Protein 3IUU (pdb70)

Radius of gyration: 22.93 Å; Cα contacts (8 Å, |Δi|>4): 1215; chains: 1; bounding box: 56×63×56 Å

B-factor: mean 22.6, std 8.66, range [9.54, 99.05]

Foldseek 3Di:
DDAAEEEEEEEAEAAFAQFPDADEPVQKDKDAWCVRLVVLCVDQALSVLQSVLCVVVRHHYTYQMYIHGQYAHAHEVVSLVVSLVSNQVSLLPDHQAYEYEYAQRHHHPPDRRSVLVSLVSSCVNVPQPGYQYEYALQHPDDPNCFRHLYYEYALFVVGPCRSVSSNVSCLNVVCVPPPFRWKKKKWFQFAAFQAVPGCVDFPNVVLSVLQVVLCVDPFWSHKGKHRHLQRGLDASDHIMIMTTGRQPGCRQVSRQVSSVVNVCRVRRHDDAALVVQLVCLVVDLFAEEEAAQAAASSRHQQQACPSVVCCVPPPFPAAEEGEHEDLVVLVVLVVQDAQAWDWFGGDPGWVPHGTDTDRKHFHDKDWQWWFAVFVCHRDIDTQGIWTWIDDRNYTYIYGPRPQFLAQRSCVVRPNHSSSHSYYYHRDQGRSCVRCVVRHDYGYHQHHTSRRSDSVVDPRDNHDDGPPVDDDDDHTDIDMHRND

Solvent-accessible surface area: 19355 Å² total

Secondary structure (DSSP, 8-state):
----EEEEEEEE--EETT--S-B-GGGEEEEETHHHHHHHHTS-SHHHHHHHHHHHTTPEEEEEEEEEE-SEEPB-HHHHHHHHHHHHHHH----SEEEEEE-S---BSS-SSHHHHHHHHHHHHHTTT--EEEE-TT--------S-SEEEE---SS---HHHHHHH--HHHHTTT-SSPPEEEEEEE-B--BS---SSSSHHHHHHHHHHHHHTSTT--EEEEE---TT---SS-SEEEEEEESSSSSHHHHHHHHH---TTGGGSB----HHHHHHHHHT-SSEEEEEEGGG----------HHHHHHHHH-TT--EEEEEE-HHHHHHHHHH-TT-EE--BS-SS-TTS--B---EEEEEEEEEEEE--S-----EEEEEEEEEEEETTEEEEEE------STHHHHHTT--GGG-SEEEES-SSTTHHHHTTTEEEEEE---STTSS-GGGS--STT-S-BTTS--------EEES--

Sequence (483 aa):
GAQRRSILVGQIWHEGHSFNPILTREKDFLFLRGEAVLEEARASSTALSGIVKTAEALGYRCVPSISARARPGGAIEQKVFDNIVDEFVQAARQDFDAICLDLHGATLAEHHTLDTEGYLLSRLREVVGNDIISLALDLHAYLTPQVEQATIITSFRTTPHADIEETGVRATLLDSLSNETRPPRAIYSLIPFLTRGNDETWSGPLAEIGAAADRWRARSDVVDLSIFNVHPFLDVPGYGQVVLAYDNGSGAAIDACCRRDLSDLWKARDEFQEQLSVDKALEIARTSRQLLALGDQGDRVGAGPGDSPEIARVALEHFPGLKVAVPVYDPQAVRTAREAGENATVRAVVGGAFTHSVAPLERDWTVRKLCRARFTNIGPYAGTTEADFGDAAVLTCDAVTVIVTTAPNVHDPAFYEAVGVPLASQQAVVARAANHYKLSFADIARTITVDTPGLTAFKPHQQFPFTQARPFYPLDIVQWSFAPLECNKV

Structure (mmCIF, N/CA/C/O backbone):
data_3IUU
#
_entry.id   3IUU
#
_cell.length_a   82.220
_cell.length_b   82.220
_cell.length_c   310.730
_cell.angle_alpha   90.000
_cell.angle_beta   90.000
_cell.angle_gamma   120.000
#
_symmetry.space_group_name_H-M   'P 62 2 2'
#
loop_
_entity.id
_entity.type
_entity.pdbx_description
1 polymer 'Putative metallopeptidase'
2 non-polymer 'ZINC ION'
3 non-polymer IMIDAZOLE
4 non-polymer 'SULFATE ION'
5 non-polymer 'TRIETHYLENE GLYCOL'
6 non-polymer DI(HYDROXYETHYL)ETHER
7 water water
#
loop_
_atom_site.group_PDB
_atom_site.id
_atom_site.type_symbol
_atom_site.label_atom_id
_atom_site.label_alt_id
_atom_site.label_comp_id
_atom_site.label_asym_id
_atom_site.label_entity_id
_atom_site.label_seq_id
_atom_site.pdbx_PDB_ins_code
_atom_site.Cartn_x
_atom_site.Cartn_y
_atom_site.Cartn_z
_atom_site.occupancy
_atom_site.B_iso_or_equiv
_atom_site.auth_seq_id
_atom_site.auth_comp_id
_atom_site.auth_asym_id
_atom_site.auth_atom_id
_atom_site.pdbx_PDB_model_num
ATOM 1 N N . GLY A 1 1 ? -13.608 41.178 209.290 1.00 24.95 0 GLY A N 1
ATOM 2 C CA . GLY A 1 1 ? -13.025 40.834 210.628 1.00 24.27 0 GLY A CA 1
ATOM 3 C C . GLY A 1 1 ? -11.700 41.537 210.832 1.00 23.28 0 GLY A C 1
ATOM 4 O O . GLY A 1 1 ? -11.243 42.275 209.982 1.00 23.96 0 GLY A O 1
ATOM 13 N N . ALA A 1 3 ? -8.665 40.040 211.836 1.00 18.95 2 ALA A N 1
ATOM 14 C CA . ALA A 1 3 ? -7.496 39.160 211.907 1.00 18.60 2 ALA A CA 1
ATOM 15 C C . ALA A 1 3 ? -6.610 39.326 210.703 1.00 18.43 2 ALA A C 1
ATOM 16 O O . ALA A 1 3 ? -7.046 39.791 209.631 1.00 18.20 2 ALA A O 1
ATOM 18 N N . GLN A 1 4 ? -5.356 38.926 210.858 1.00 18.37 3 GLN A N 1
ATOM 19 C CA . GLN A 1 4 ? -4.448 38.946 209.734 1.00 19.60 3 GLN A CA 1
ATOM 20 C C . GLN A 1 4 ? -5.092 38.210 208.537 1.00 20.41 3 GLN A C 1
ATOM 21 O O . GLN A 1 4 ? -5.676 37.136 208.684 1.00 20.27 3 GLN A O 1
ATOM 27 N N . ARG A 1 5 ? -4.997 38.792 207.356 1.00 21.28 4 ARG A N 1
ATOM 28 C CA A ARG A 1 5 ? -5.577 38.172 206.173 0.50 21.73 4 ARG A CA 1
ATOM 29 C CA B ARG A 1 5 ? -5.582 38.176 206.172 0.50 21.59 4 ARG A CA 1
ATOM 30 C C . ARG A 1 5 ? -4.718 37.003 205.724 1.00 21.69 4 ARG A C 1
ATOM 31 O O . ARG A 1 5 ? -3.488 37.064 205.806 1.00 21.56 4 ARG A O 1
ATOM 46 N N . SER A 1 6 ? -5.358 35.941 205.251 1.00 21.10 5 SER A N 1
ATOM 47 C CA . SER A 1 6 ? -4.614 34.812 204.758 1.00 21.46 5 SER A CA 1
ATOM 48 C C . SER A 1 6 ? -5.042 34.409 203.344 1.00 20.41 5 SER A C 1
ATOM 49 O O . SER A 1 6 ? -6.206 34.604 202.931 1.00 19.69 5 SER A O 1
ATOM 52 N N . ILE A 1 7 ? -4.061 33.887 202.600 1.00 19.17 6 ILE A N 1
ATOM 53 C CA . ILE A 1 7 ? -4.236 33.545 201.200 1.00 17.60 6 ILE A CA 1
ATOM 54 C C . ILE A 1 7 ? -4.056 32.037 201.069 1.00 17.40 6 ILE A C 1
ATOM 55 O O . ILE A 1 7 ? -3.081 31.505 201.579 1.00 17.13 6 ILE A O 1
ATOM 60 N N . LEU A 1 8 ? -5.009 31.361 200.422 1.00 17.19 7 LEU A N 1
ATOM 61 C CA . LEU A 1 8 ? -4.870 29.943 200.096 1.00 17.53 7 LEU A CA 1
ATOM 62 C C . LEU A 1 8 ? -4.021 29.867 198.833 1.00 17.26 7 LEU A C 1
ATOM 63 O O . LEU A 1 8 ? -4.290 30.595 197.868 1.00 18.13 7 LEU A O 1
ATOM 68 N N . VAL A 1 9 ? -3.005 29.007 198.853 1.00 16.83 8 VAL A N 1
ATOM 69 C CA . VAL A 1 9 ? -2.077 28.882 197.756 1.00 16.43 8 VAL A CA 1
ATOM 70 C C . VAL A 1 9 ? -1.893 27.429 197.387 1.00 16.54 8 VAL A C 1
ATOM 71 O O . VAL A 1 9 ? -2.114 26.540 198.199 1.00 16.84 8 VAL A O 1
ATOM 75 N N . GLY A 1 10 ? -1.534 27.201 196.132 1.00 16.81 9 GLY A N 1
ATOM 76 C CA . GLY A 1 10 ? -1.229 25.872 195.625 1.00 16.79 9 GLY A CA 1
ATOM 77 C C . GLY A 1 10 ? -0.744 25.952 194.196 1.00 16.49 9 GLY A C 1
ATOM 78 O O . GLY A 1 10 ? -0.647 27.056 193.620 1.00 16.47 9 GLY A O 1
ATOM 79 N N . GLN A 1 11 ? -0.450 24.786 193.635 1.00 15.99 10 GLN A N 1
ATOM 80 C CA . GLN A 1 11 ? 0.214 24.697 192.369 1.00 16.95 10 GLN A CA 1
ATOM 81 C C . GLN A 1 11 ? -0.146 23.398 191.620 1.00 16.87 10 GLN A C 1
ATOM 82 O O . GLN A 1 11 ? -0.187 22.303 192.205 1.00 17.85 10 GLN A O 1
ATOM 88 N N . ILE A 1 12 ? -0.392 23.525 190.319 1.00 16.24 11 ILE A N 1
ATOM 89 C CA . ILE A 1 12 ? -0.443 22.372 189.458 1.00 15.68 11 ILE A CA 1
ATOM 90 C C . ILE A 1 12 ? 0.357 22.731 188.242 1.00 16.30 11 ILE A C 1
ATOM 91 O O . ILE A 1 12 ? 0.144 23.808 187.659 1.00 15.83 11 ILE A O 1
ATOM 96 N N . TRP A 1 13 ? 1.269 21.835 187.861 1.00 16.26 12 TRP A N 1
ATOM 97 C CA . TRP A 1 13 ? 2.090 21.989 186.673 1.00 17.24 12 TRP A CA 1
ATOM 98 C C . TRP A 1 13 ? 2.064 20.677 185.881 1.00 17.78 12 TRP A C 1
ATOM 99 O O . TRP A 1 13 ? 2.524 19.610 186.354 1.00 17.13 12 TRP A O 1
ATOM 110 N N . HIS A 1 14 ? 1.453 20.758 184.704 1.00 17.32 13 HIS A N 1
ATOM 111 C CA . HIS A 1 14 ? 1.359 19.672 183.772 1.00 17.45 13 HIS A CA 1
ATOM 112 C C . HIS A 1 14 ? 0.874 20.313 182.498 1.00 17.60 13 HIS A C 1
ATOM 113 O O . HIS A 1 14 ? -0.022 21.158 182.513 1.00 16.70 13 HIS A O 1
ATOM 120 N N . GLU A 1 15 ? 1.457 19.880 181.394 1.00 18.70 14 GLU A N 1
ATOM 121 C CA . GLU A 1 15 ? 0.968 20.257 180.083 1.00 19.23 14 GLU A CA 1
ATOM 122 C C . GLU A 1 15 ? 0.651 18.997 179.315 1.00 18.41 14 GLU A C 1
ATOM 123 O O . GLU A 1 15 ? 1.465 18.080 179.257 1.00 17.46 14 GLU A O 1
ATOM 129 N N . GLY A 1 16 ? -0.556 18.951 178.755 1.00 18.49 15 GLY A N 1
ATOM 130 C CA . GLY A 1 16 ? -1.050 17.775 178.069 1.00 18.97 15 GLY A CA 1
ATOM 131 C C . GLY A 1 16 ? -0.819 17.749 176.578 1.00 18.71 15 GLY A C 1
ATOM 132 O O . GLY A 1 16 ? -0.409 18.743 175.980 1.00 19.76 15 GLY A O 1
ATOM 133 N N . HIS A 1 17 ? -1.079 16.578 175.999 1.00 18.93 16 HIS A N 1
ATOM 134 C CA . HIS A 1 17 ? -1.045 16.342 174.583 1.00 18.88 16 HIS A CA 1
ATOM 135 C C . HIS A 1 17 ? -2.153 15.336 174.297 1.00 19.29 16 HIS A C 1
ATOM 136 O O . HIS A 1 17 ? -2.096 14.182 174.774 1.00 18.85 16 HIS A O 1
ATOM 143 N N . SER A 1 18 ? -3.128 15.745 173.484 1.00 18.77 17 SER A N 1
ATOM 144 C CA . SER A 1 18 ? -4.240 14.858 173.119 1.00 18.21 17 SER A CA 1
ATOM 145 C C . SER A 1 18 ? -3.820 13.716 172.234 1.00 18.51 17 SER A C 1
ATOM 146 O O . SER A 1 18 ? -4.566 12.811 172.078 1.00 17.40 17 SER A O 1
ATOM 149 N N . PHE A 1 19 ? -2.617 13.740 171.655 1.00 19.10 18 PHE A N 1
ATOM 150 C CA . PHE A 1 19 ? -2.217 12.656 170.727 1.00 19.24 18 PHE A CA 1
ATOM 151 C C . PHE A 1 19 ? -1.069 11.792 171.241 1.00 19.28 18 PHE A C 1
ATOM 152 O O . PHE A 1 19 ? -0.575 10.916 170.547 1.00 20.10 18 PHE A O 1
ATOM 160 N N . ASN A 1 20 ? -0.677 11.998 172.480 1.00 19.84 19 ASN A N 1
ATOM 161 C CA . ASN A 1 20 ? 0.318 11.155 173.103 1.00 20.08 19 ASN A CA 1
ATOM 162 C C . ASN A 1 20 ? -0.431 10.022 173.787 1.00 20.35 19 ASN A C 1
ATOM 163 O O . ASN A 1 20 ? -1.124 10.270 174.765 1.00 21.34 19 ASN A O 1
ATOM 168 N N . PRO A 1 21 ? -0.266 8.780 173.313 1.00 20.14 20 PRO A N 1
ATOM 169 C CA . PRO A 1 21 ? -1.044 7.698 173.882 1.00 20.28 20 PRO A CA 1
ATOM 170 C C . PRO A 1 21 ? -0.575 7.294 175.249 1.00 20.89 20 PRO A C 1
ATOM 171 O O . PRO A 1 21 ? -1.156 6.368 175.800 1.00 21.85 20 PRO A O 1
ATOM 175 N N . ILE A 1 22 ? 0.468 7.924 175.804 1.00 20.51 21 ILE A N 1
ATOM 176 C CA . ILE A 1 22 ? 0.910 7.552 177.155 1.00 20.48 21 ILE A CA 1
ATOM 177 C C . ILE A 1 22 ? 0.287 8.451 178.200 1.00 20.25 21 ILE A C 1
ATOM 178 O O . ILE A 1 22 ? 0.611 9.646 178.271 1.00 19.10 21 ILE A O 1
ATOM 183 N N . LEU A 1 23 ? -0.612 7.883 179.009 1.00 20.06 22 LEU A N 1
ATOM 184 C CA . LEU A 1 23 ? -1.269 8.652 180.072 1.00 19.97 22 LEU A CA 1
ATOM 185 C C . LEU A 1 23 ? -0.203 9.076 181.081 1.00 20.07 22 LEU A C 1
ATOM 186 O O . LEU A 1 23 ? 0.708 8.297 181.382 1.00 20.24 22 LEU A O 1
ATOM 191 N N . THR A 1 24 ? -0.305 10.301 181.590 1.00 20.30 23 THR A N 1
ATOM 192 C CA . THR A 1 24 ? 0.512 10.680 182.732 1.00 20.14 23 THR A CA 1
ATOM 193 C C . THR A 1 24 ? -0.100 9.976 183.964 1.00 20.94 23 THR A C 1
ATOM 194 O O . THR A 1 24 ? -1.360 9.943 184.126 1.00 20.13 23 THR A O 1
ATOM 198 N N . ARG A 1 25 ? 0.772 9.364 184.782 1.00 19.83 24 ARG A N 1
ATOM 199 C CA . ARG A 1 25 ? 0.355 8.525 185.897 1.00 20.24 24 ARG A CA 1
ATOM 200 C C . ARG A 1 25 ? 0.749 9.170 187.217 1.00 20.73 24 ARG A C 1
ATOM 201 O O . ARG A 1 25 ? 1.530 10.113 187.264 1.00 20.68 24 ARG A O 1
ATOM 209 N N . GLU A 1 26 ? 0.244 8.622 188.313 1.00 21.54 25 GLU A N 1
ATOM 210 C CA . GLU A 1 26 ? 0.592 9.134 189.643 1.00 22.27 25 GLU A CA 1
ATOM 211 C C . GLU A 1 26 ? 2.110 9.192 189.909 1.00 22.04 25 GLU A C 1
ATOM 212 O O . GLU A 1 26 ? 2.587 10.140 190.512 1.00 20.65 25 GLU A O 1
ATOM 218 N N . LYS A 1 27 ? 2.818 8.133 189.497 1.00 22.17 26 LYS A N 1
ATOM 219 C CA . LYS A 1 27 ? 4.290 8.060 189.542 1.00 23.87 26 LYS A CA 1
ATOM 220 C C . LYS A 1 27 ? 5.000 9.229 188.915 1.00 23.15 26 LYS A C 1
ATOM 221 O O . LYS A 1 27 ? 6.117 9.518 189.281 1.00 24.19 26 LYS A O 1
ATOM 227 N N . ASP A 1 28 ? 4.414 9.817 187.888 1.00 21.83 27 ASP A N 1
ATOM 228 C CA . ASP A 1 28 ? 5.067 10.910 187.175 1.00 21.56 27 ASP A CA 1
ATOM 229 C C . ASP A 1 28 ? 5.035 12.242 187.952 1.00 20.95 27 ASP A C 1
ATOM 230 O O . ASP A 1 28 ? 5.787 13.165 187.633 1.00 21.82 27 ASP A O 1
ATOM 235 N N . PHE A 1 29 ? 4.199 12.311 188.983 1.00 20.28 28 PHE A N 1
ATOM 236 C CA . PHE A 1 29 ? 4.027 13.497 189.792 1.00 20.69 28 PHE A CA 1
ATOM 237 C C . PHE A 1 29 ? 4.925 13.568 191.009 1.00 21.70 28 PHE A C 1
ATOM 238 O O . PHE A 1 29 ? 5.166 12.588 191.671 1.00 21.80 28 PHE A O 1
ATOM 246 N N . LEU A 1 30 ? 5.354 14.777 191.315 1.00 22.52 29 LEU A N 1
ATOM 247 C CA . LEU A 1 30 ? 5.812 15.121 192.637 1.00 22.75 29 LEU A CA 1
ATOM 248 C C . LEU A 1 30 ? 4.685 15.866 193.365 1.00 22.09 29 LEU A C 1
ATOM 249 O O . LEU A 1 30 ? 4.234 16.915 192.882 1.00 21.98 29 LEU A O 1
ATOM 254 N N . PHE A 1 31 ? 4.237 15.326 194.504 1.00 21.00 30 PHE A N 1
ATOM 255 C CA . PHE A 1 31 ? 3.259 15.969 195.366 1.00 21.68 30 PHE A CA 1
ATOM 256 C C . PHE A 1 31 ? 3.871 16.523 196.652 1.00 22.04 30 PHE A C 1
ATOM 257 O O . PHE A 1 31 ? 4.695 15.871 197.289 1.00 21.86 30 PHE A O 1
ATOM 265 N N . LEU A 1 32 ? 3.456 17.722 197.045 1.00 21.92 31 LEU A N 1
ATOM 266 C CA . LEU A 1 32 ? 3.744 18.198 198.394 1.00 22.81 31 LEU A CA 1
ATOM 267 C C . LEU A 1 32 ? 2.455 18.669 199.029 1.00 22.99 31 LEU A C 1
ATOM 268 O O . LEU A 1 32 ? 1.545 19.130 198.332 1.00 22.69 31 LEU A O 1
ATOM 273 N N . ARG A 1 33 ? 2.377 18.526 200.352 1.00 22.84 32 ARG A N 1
ATOM 274 C CA . ARG A 1 33 ? 1.232 18.966 201.124 1.00 23.50 32 ARG A CA 1
ATOM 275 C C . ARG A 1 33 ? 1.662 19.763 202.354 1.00 23.23 32 ARG A C 1
ATOM 276 O O . ARG A 1 33 ? 2.811 19.690 202.810 1.00 23.09 32 ARG A O 1
ATOM 284 N N . GLY A 1 34 ? 0.721 20.513 202.894 1.00 22.79 33 GLY A N 1
ATOM 285 C CA . GLY A 1 34 ? 0.951 21.249 204.115 1.00 23.41 33 GLY A CA 1
ATOM 286 C C . GLY A 1 34 ? 2.091 22.241 204.019 1.00 23.05 33 GLY A C 1
ATOM 287 O O . GLY A 1 34 ? 2.380 22.782 202.960 1.00 22.44 33 GLY A O 1
ATOM 288 N N . GLU A 1 35 ? 2.737 22.465 205.153 1.00 22.91 34 GLU A N 1
ATOM 289 C CA . GLU A 1 35 ? 3.832 23.410 205.257 1.00 22.85 34 GLU A CA 1
ATOM 290 C C . GLU A 1 35 ? 4.959 23.152 204.244 1.00 21.65 34 GLU A C 1
ATOM 291 O O . GLU A 1 35 ? 5.564 24.101 203.774 1.00 20.63 34 GLU A O 1
ATOM 297 N N . ALA A 1 36 ? 5.191 21.891 203.868 1.00 21.26 35 ALA A N 1
ATOM 298 C CA . ALA A 1 36 ? 6.187 21.554 202.855 1.00 21.04 35 ALA A CA 1
ATOM 299 C C . ALA A 1 36 ? 5.939 22.285 201.529 1.00 20.76 35 ALA A C 1
ATOM 300 O O . ALA A 1 36 ? 6.889 22.621 200.818 1.00 19.88 35 ALA A O 1
ATOM 302 N N . VAL A 1 37 ? 4.672 22.554 201.205 1.00 20.32 36 VAL A N 1
ATOM 303 C CA . VAL A 1 37 ? 4.343 23.299 199.980 1.00 19.35 36 VAL A CA 1
ATOM 304 C C . VAL A 1 37 ? 4.975 24.680 200.043 1.00 19.36 36 VAL A C 1
ATOM 305 O O . VAL A 1 37 ? 5.565 25.155 199.087 1.00 19.32 36 VAL A O 1
ATOM 309 N N . LEU A 1 38 ? 4.867 25.307 201.206 1.00 19.62 37 LEU A N 1
ATOM 310 C CA . LEU A 1 38 ? 5.400 26.645 201.432 1.00 19.93 37 LEU A CA 1
ATOM 311 C C . LEU A 1 38 ? 6.932 26.637 201.603 1.00 21.30 37 LEU A C 1
ATOM 312 O O . LEU A 1 38 ? 7.598 27.504 201.075 1.00 21.96 37 LEU A O 1
ATOM 317 N N . GLU A 1 39 ? 7.488 25.673 202.324 1.00 22.42 38 GLU A N 1
ATOM 318 C CA . GLU A 1 39 ? 8.948 25.559 202.400 1.00 24.77 38 GLU A CA 1
ATOM 319 C C . GLU A 1 39 ? 9.609 25.466 201.008 1.00 24.38 38 GLU A C 1
ATOM 320 O O . GLU A 1 39 ? 10.536 26.224 200.711 1.00 23.81 38 GLU A O 1
ATOM 326 N N . GLU A 1 40 ? 9.088 24.583 200.150 1.00 24.52 39 GLU A N 1
ATOM 327 C CA . GLU A 1 40 ? 9.535 24.473 198.728 1.00 24.82 39 GLU A CA 1
ATOM 328 C C . GLU A 1 40 ? 9.369 25.781 197.949 1.00 24.78 39 GLU A C 1
ATOM 329 O O . GLU A 1 40 ? 10.267 26.201 197.212 1.00 24.52 39 GLU A O 1
ATOM 335 N N . ALA A 1 41 ? 8.199 26.407 198.069 1.00 24.41 40 ALA A N 1
ATOM 336 C CA . ALA A 1 41 ? 7.965 27.684 197.380 1.00 23.83 40 ALA A CA 1
ATOM 337 C C . ALA A 1 41 ? 9.056 28.707 197.744 1.00 23.33 40 ALA A C 1
ATOM 338 O O . ALA A 1 41 ? 9.630 29.340 196.874 1.00 23.33 40 ALA A O 1
ATOM 340 N N . ARG A 1 42 ? 9.333 28.876 199.030 1.00 23.27 41 ARG A N 1
ATOM 341 C CA . ARG A 1 42 ? 10.299 29.904 199.439 1.00 23.44 41 ARG A CA 1
ATOM 342 C C . ARG A 1 42 ? 11.709 29.606 198.946 1.00 23.21 41 ARG A C 1
ATOM 343 O O . ARG A 1 42 ? 12.471 30.535 198.716 1.00 22.48 41 ARG A O 1
ATO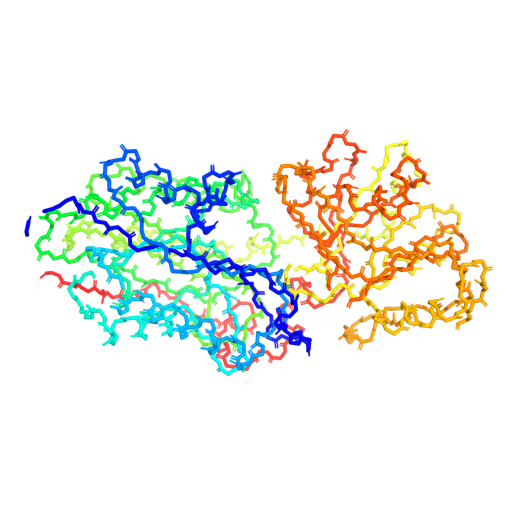M 351 N N . ALA A 1 43 ? 12.029 28.321 198.758 1.00 23.57 42 ALA A N 1
ATOM 352 C CA . ALA A 1 43 ? 13.352 27.896 198.305 1.00 23.85 42 ALA A CA 1
ATOM 353 C C . ALA A 1 43 ? 13.487 27.735 196.794 1.00 24.29 42 ALA A C 1
ATOM 354 O O . ALA A 1 43 ? 14.504 27.226 196.319 1.00 25.60 42 ALA A O 1
ATOM 356 N N . SER A 1 44 ? 12.486 28.168 196.028 1.00 24.43 43 SER A N 1
ATOM 357 C CA . SER A 1 44 ? 12.467 27.957 194.582 1.00 23.27 43 SER A CA 1
ATOM 358 C C . SER A 1 44 ? 12.101 29.244 193.865 1.00 22.47 43 SER A C 1
ATOM 359 O O . SER A 1 44 ? 12.011 30.287 194.473 1.00 21.30 43 SER A O 1
ATOM 362 N N . SER A 1 45 ? 11.901 29.160 192.555 1.00 22.24 44 SER A N 1
ATOM 363 C CA . SER A 1 45 ? 11.690 30.331 191.713 1.00 22.71 44 SER A CA 1
ATOM 364 C C . SER A 1 45 ? 10.516 30.091 190.744 1.00 21.37 44 SER A C 1
ATOM 365 O O . SER A 1 45 ? 10.530 30.543 189.604 1.00 20.82 44 SER A O 1
ATOM 368 N N . THR A 1 46 ? 9.493 29.383 191.211 1.00 20.25 45 THR A N 1
ATOM 369 C CA . THR A 1 46 ? 8.324 29.146 190.368 1.00 18.99 45 THR A CA 1
ATOM 370 C C . THR A 1 46 ? 7.341 30.335 190.558 1.00 18.40 45 THR A C 1
ATOM 371 O O . THR A 1 46 ? 7.620 31.289 191.317 1.00 19.33 45 THR A O 1
ATOM 375 N N . ALA A 1 47 ? 6.195 30.279 189.872 1.00 17.72 46 ALA A N 1
ATOM 376 C CA . ALA A 1 47 ? 5.125 31.267 190.057 1.00 16.10 46 ALA A CA 1
ATOM 377 C C . ALA A 1 47 ? 4.631 31.176 191.505 1.00 15.24 46 ALA A C 1
ATOM 378 O O . ALA A 1 47 ? 4.432 32.188 192.174 1.00 15.27 46 ALA A O 1
ATOM 380 N N . LEU A 1 48 ? 4.475 29.955 192.007 1.00 14.94 47 LEU A N 1
ATOM 381 C CA . LEU A 1 48 ? 4.116 29.757 193.426 1.00 15.52 47 LEU A CA 1
ATOM 382 C C . LEU A 1 48 ? 5.083 30.493 194.347 1.00 16.36 47 LEU A C 1
ATOM 383 O O . LEU A 1 48 ? 4.640 31.136 195.318 1.00 16.88 47 LEU A O 1
ATOM 388 N N . SER A 1 49 ? 6.389 30.415 194.039 1.00 16.23 48 SER A N 1
ATOM 389 C CA . SER A 1 49 ? 7.425 31.116 194.838 1.00 16.55 48 SER A CA 1
ATOM 390 C C . SER A 1 49 ? 7.120 32.586 194.860 1.00 16.67 48 SER A C 1
ATOM 391 O O . SER A 1 49 ? 7.133 33.206 195.924 1.00 17.55 48 SER A O 1
ATOM 394 N N . GLY A 1 50 ? 6.781 33.119 193.682 1.00 17.00 49 GLY A N 1
ATOM 395 C CA . GLY A 1 50 ? 6.401 34.497 193.536 1.00 16.51 49 GLY A CA 1
ATOM 396 C C . GLY A 1 50 ? 5.187 34.863 194.382 1.00 16.81 49 GLY A C 1
ATOM 397 O O . GLY A 1 50 ? 5.170 35.883 195.034 1.00 15.97 49 GLY A O 1
ATOM 398 N N . ILE A 1 51 ? 4.171 34.003 194.360 1.00 17.20 50 ILE A N 1
ATOM 399 C CA . ILE A 1 51 ? 2.923 34.239 195.076 1.00 16.49 50 ILE A CA 1
ATOM 400 C C . ILE A 1 51 ? 3.181 34.278 196.593 1.00 16.75 50 ILE A C 1
ATOM 401 O O . ILE A 1 51 ? 2.874 35.270 197.266 1.00 15.52 50 ILE A O 1
ATOM 406 N N . VAL A 1 52 ? 3.769 33.192 197.092 1.00 17.15 51 VAL A N 1
ATOM 407 C CA . VAL A 1 52 ? 4.104 33.046 198.502 1.00 16.90 51 VAL A CA 1
ATOM 408 C C . VAL A 1 52 ? 5.071 34.143 199.007 1.00 17.69 51 VAL A C 1
ATOM 409 O O . VAL A 1 52 ? 4.800 34.772 200.037 1.00 16.83 51 VAL A O 1
ATOM 413 N N . LYS A 1 53 ? 6.156 34.432 198.288 1.00 18.57 52 LYS A N 1
ATOM 414 C CA . LYS A 1 53 ? 7.099 35.477 198.786 1.00 18.97 52 LYS A CA 1
ATOM 415 C C . LYS A 1 53 ? 6.434 36.864 198.841 1.00 19.24 52 LYS A C 1
ATOM 416 O O . LYS A 1 53 ? 6.639 37.637 199.800 1.00 19.89 52 LYS A O 1
ATOM 422 N N . THR A 1 54 ? 5.664 37.184 197.809 1.00 18.99 53 THR A N 1
ATOM 423 C CA . THR A 1 54 ? 4.971 38.462 197.754 1.00 19.31 53 THR A CA 1
ATOM 424 C C . THR A 1 54 ? 3.880 38.523 198.842 1.00 19.49 53 THR A C 1
ATOM 425 O O . THR A 1 54 ? 3.812 39.507 199.602 1.00 20.06 53 THR A O 1
ATOM 429 N N . ALA A 1 55 ? 3.043 37.499 198.933 1.00 19.62 54 ALA A N 1
ATOM 430 C CA . ALA A 1 55 ? 1.998 37.515 199.977 1.00 20.05 54 ALA A CA 1
ATOM 431 C C . ALA A 1 55 ? 2.658 37.792 201.361 1.00 20.29 54 ALA A C 1
ATOM 432 O O . ALA A 1 55 ? 2.237 38.652 202.102 1.00 19.70 54 ALA A O 1
ATOM 434 N N . GLU A 1 56 ? 3.731 37.088 201.674 1.00 21.09 55 GLU A N 1
ATOM 435 C CA . GLU A 1 56 ? 4.336 37.215 202.991 1.00 21.85 55 GLU A CA 1
ATOM 436 C C . GLU A 1 56 ? 5.050 38.548 203.167 1.00 22.86 55 GLU A C 1
ATOM 437 O O . GLU A 1 56 ? 4.986 39.149 204.256 1.00 23.48 55 GLU A O 1
ATOM 443 N N . ALA A 1 57 ? 5.637 39.087 202.098 1.00 23.09 56 ALA A N 1
ATOM 444 C CA . ALA A 1 57 ? 6.257 40.418 202.204 1.00 23.50 56 ALA A CA 1
ATOM 445 C C . ALA A 1 57 ? 5.197 41.490 202.413 1.00 23.64 56 ALA A C 1
ATOM 446 O O . ALA A 1 57 ? 5.443 42.510 203.032 1.00 24.14 56 ALA A O 1
ATOM 448 N N . LEU A 1 58 ? 3.992 41.235 201.936 1.00 24.07 57 LEU A N 1
ATOM 449 C CA . LEU A 1 58 ? 2.907 42.198 202.067 1.00 23.86 57 LEU A CA 1
ATOM 450 C C . LEU A 1 58 ? 2.198 42.115 203.423 1.00 23.76 57 LEU A C 1
ATOM 451 O O . LEU A 1 58 ? 1.325 42.937 203.692 1.00 24.25 57 LEU A O 1
ATOM 456 N N . GLY A 1 59 ? 2.520 41.110 204.244 1.00 23.81 58 GLY A N 1
ATOM 457 C CA . GLY A 1 59 ? 1.863 40.917 205.554 1.00 23.59 58 GLY A CA 1
ATOM 458 C C . GLY A 1 59 ? 0.758 39.841 205.642 1.00 23.31 58 GLY A C 1
ATOM 459 O O . GLY A 1 59 ? 0.219 39.579 206.728 1.00 23.38 58 GLY A O 1
ATOM 460 N N . TYR A 1 60 ? 0.410 39.213 204.529 1.00 22.27 59 TYR A N 1
ATOM 461 C CA . TYR A 1 60 ? -0.587 38.147 204.541 1.00 21.86 59 TYR A CA 1
ATOM 462 C C . TYR A 1 60 ? -0.001 36.870 205.119 1.00 21.61 59 TYR A C 1
ATOM 463 O O . TYR A 1 60 ? 1.187 36.602 204.965 1.00 21.37 59 TYR A O 1
ATOM 472 N N . ARG A 1 61 ? -0.838 36.052 205.718 1.00 21.95 60 ARG A N 1
ATOM 473 C CA . ARG A 1 61 ? -0.471 34.672 205.990 1.00 23.34 60 ARG A CA 1
ATOM 474 C C . ARG A 1 61 ? -0.842 33.793 204.786 1.00 23.27 60 ARG A C 1
ATOM 475 O O . ARG A 1 61 ? -1.922 33.971 204.200 1.00 22.47 60 ARG A O 1
ATOM 483 N N . CYS A 1 62 ? 0.050 32.865 204.424 1.00 22.55 61 CYS A N 1
ATOM 484 C CA . CYS A 1 62 ? -0.228 31.896 203.377 1.00 22.77 61 CYS A CA 1
ATOM 485 C C . CYS A 1 62 ? -0.647 30.586 204.017 1.00 22.82 61 CYS A C 1
ATOM 486 O O . CYS A 1 62 ? -0.049 30.147 205.001 1.00 22.97 61 CYS A O 1
ATOM 489 N N . VAL A 1 63 ? -1.676 29.981 203.452 1.00 22.52 62 VAL A N 1
ATOM 490 C CA . VAL A 1 63 ? -2.179 28.696 203.917 1.00 22.86 62 VAL A CA 1
ATOM 491 C C . VAL A 1 63 ? -2.093 27.707 202.740 1.00 22.33 62 VAL A C 1
ATOM 492 O O . VAL A 1 63 ? -2.521 28.034 201.646 1.00 21.60 62 VAL A O 1
ATOM 496 N N . PRO A 1 64 ? -1.465 26.532 202.956 1.00 22.06 63 PRO A N 1
ATOM 497 C CA . PRO A 1 64 ? -1.221 25.613 201.849 1.00 21.70 63 PRO A CA 1
ATOM 498 C C . PRO A 1 64 ? -2.426 24.766 201.486 1.00 21.33 63 PRO A C 1
ATOM 499 O O . PRO A 1 64 ? -3.253 24.456 202.318 1.00 21.67 63 PRO A O 1
ATOM 503 N N . SER A 1 65 ? -2.525 24.424 200.216 1.00 20.94 64 SER A N 1
ATOM 504 C CA . SER A 1 65 ? -3.379 23.331 199.767 1.00 20.53 64 SER A CA 1
ATOM 505 C C . SER A 1 65 ? -2.418 22.195 199.375 1.00 20.30 64 SER A C 1
ATOM 506 O O . SER A 1 65 ? -1.943 21.459 200.247 1.00 20.50 64 SER A O 1
ATOM 509 N N . ILE A 1 66 ? -2.090 22.069 198.088 1.00 20.17 65 ILE A N 1
ATOM 510 C CA . ILE A 1 66 ? -1.011 21.175 197.675 1.00 20.29 65 ILE A CA 1
ATOM 511 C C . ILE A 1 66 ? -0.273 21.719 196.470 1.00 19.88 65 ILE A C 1
ATOM 512 O O . ILE A 1 66 ? -0.738 22.674 195.815 1.00 18.73 65 ILE A O 1
ATOM 517 N N . SER A 1 67 ? 0.854 21.080 196.168 1.00 19.42 66 SER A N 1
ATOM 518 C CA . SER A 1 67 ? 1.490 21.280 194.885 1.00 20.26 66 SER A CA 1
ATOM 519 C C . SER A 1 67 ? 1.689 19.939 194.185 1.00 19.29 66 SER A C 1
ATOM 520 O O . SER A 1 67 ? 2.006 18.928 194.822 1.00 18.96 66 SER A O 1
ATOM 523 N N . ALA A 1 68 ? 1.463 19.954 192.871 1.00 18.37 67 ALA A N 1
ATOM 524 C CA . ALA A 1 68 ? 1.522 18.780 192.026 1.00 17.75 67 ALA A CA 1
ATOM 525 C C . ALA A 1 68 ? 2.185 19.157 190.687 1.00 18.04 67 ALA A C 1
ATOM 526 O O . ALA A 1 68 ? 1.640 19.942 189.918 1.00 17.31 67 ALA A O 1
ATOM 528 N N . ARG A 1 69 ? 3.338 18.546 190.413 1.00 18.56 68 ARG A N 1
ATOM 529 C CA . ARG A 1 69 ? 4.191 18.839 189.258 1.00 18.99 68 ARG A CA 1
ATOM 530 C C . ARG A 1 69 ? 4.510 17.529 188.564 1.00 19.13 68 ARG A C 1
ATOM 531 O O . ARG A 1 69 ? 4.948 16.589 189.207 1.00 20.59 68 ARG A O 1
ATOM 539 N N . ALA A 1 70 ? 4.245 17.457 187.272 1.00 18.76 69 ALA A N 1
ATOM 540 C CA . ALA A 1 70 ? 4.571 16.313 186.460 1.00 18.54 69 ALA A CA 1
ATOM 541 C C . ALA A 1 70 ? 5.019 16.912 185.156 1.00 19.02 69 ALA A C 1
ATOM 542 O O . ALA A 1 70 ? 4.494 17.956 184.732 1.00 18.22 69 ALA A O 1
ATOM 544 N N . ARG A 1 71 ? 6.015 16.276 184.540 1.00 18.47 70 ARG A N 1
ATOM 545 C CA . ARG A 1 71 ? 6.500 16.702 183.227 1.00 19.23 70 ARG A CA 1
ATOM 546 C C . ARG A 1 71 ? 5.371 16.665 182.210 1.00 18.48 70 ARG A C 1
ATOM 547 O O . ARG A 1 71 ? 4.430 15.913 182.377 1.00 19.18 70 ARG A O 1
ATOM 555 N N . PRO A 1 72 ? 5.485 17.464 181.145 1.00 17.59 71 PRO A N 1
ATOM 556 C CA . PRO A 1 72 ? 4.515 17.435 180.078 1.00 17.22 71 PRO A CA 1
ATOM 557 C C . PRO A 1 72 ? 4.372 16.031 179.455 1.00 17.42 71 PRO A C 1
ATOM 558 O O . PRO A 1 72 ? 5.357 15.258 179.349 1.00 18.11 71 PRO A O 1
ATOM 562 N N . GLY A 1 73 ? 3.162 15.675 179.074 1.00 16.87 72 GLY A N 1
ATOM 563 C CA . GLY A 1 73 ? 2.939 14.385 178.431 1.00 16.66 72 GLY A CA 1
ATOM 564 C C . GLY A 1 73 ? 1.480 14.134 178.071 1.00 16.81 72 GLY A C 1
ATOM 565 O O . GLY A 1 73 ? 0.705 15.061 177.848 1.00 16.78 72 GLY A O 1
ATOM 566 N N . GLY A 1 74 ? 1.111 12.867 177.990 1.00 16.83 73 GLY A N 1
ATOM 567 C CA . GLY A 1 74 ? -0.269 12.522 177.716 1.00 16.90 73 GLY A CA 1
ATOM 568 C C . GLY A 1 74 ? -1.178 12.971 178.848 1.00 16.60 73 GLY A C 1
ATOM 569 O O . GLY A 1 74 ? -0.715 13.440 179.881 1.00 15.26 73 GLY A O 1
ATOM 570 N N . ALA A 1 75 ? -2.477 12.821 178.625 1.00 16.72 74 ALA A N 1
ATOM 571 C CA . ALA A 1 75 ? -3.485 13.220 179.588 1.00 16.49 74 ALA A CA 1
ATOM 572 C C . ALA A 1 75 ? -3.270 12.511 180.897 1.00 16.12 74 ALA A C 1
ATOM 573 O O . ALA A 1 75 ? -2.926 11.348 180.922 1.00 16.31 74 ALA A O 1
ATOM 575 N N . ILE A 1 76 ? -3.541 13.200 181.988 1.00 16.56 75 ILE A N 1
ATOM 576 C CA . ILE A 1 76 ? -3.492 12.572 183.276 1.00 16.92 75 ILE A CA 1
ATOM 577 C C . ILE A 1 76 ? -4.632 11.557 183.419 1.00 18.37 75 ILE A C 1
ATOM 578 O O . ILE A 1 76 ? -5.804 11.882 183.187 1.00 18.92 75 ILE A O 1
ATOM 583 N N . GLU A 1 77 ? -4.260 10.327 183.761 1.00 18.68 76 GLU A N 1
ATOM 584 C CA . GLU A 1 77 ? -5.155 9.337 184.335 1.00 19.38 76 GLU A CA 1
ATOM 585 C C . GLU A 1 77 ? -6.239 9.991 185.184 1.00 19.55 76 GLU A C 1
ATOM 586 O O . GLU A 1 77 ? -5.926 10.705 186.150 1.00 19.41 76 GLU A O 1
ATOM 592 N N . GLN A 1 78 ? -7.502 9.720 184.840 1.00 19.59 77 GLN A N 1
ATOM 593 C CA . GLN A 1 78 ? -8.588 10.510 185.365 1.00 19.97 77 GLN A CA 1
ATOM 594 C C . GLN A 1 78 ? -8.672 10.410 186.871 1.00 19.94 77 GLN A C 1
ATOM 595 O O . GLN A 1 78 ? -8.941 11.407 187.541 1.00 20.29 77 GLN A O 1
ATOM 601 N N . LYS A 1 79 ? -8.461 9.213 187.401 1.00 20.76 78 LYS A N 1
ATOM 602 C CA . LYS A 1 79 ? -8.561 8.997 188.852 1.00 21.47 78 LYS A CA 1
ATOM 603 C C . LYS A 1 79 ? -7.531 9.857 189.561 1.00 21.03 78 LYS A C 1
ATOM 604 O O . LYS A 1 79 ? -7.839 10.462 190.597 1.00 21.67 78 LYS A O 1
ATOM 610 N N . VAL A 1 80 ? -6.321 9.929 189.002 1.00 20.46 79 VAL A N 1
ATOM 611 C CA . VAL A 1 80 ? -5.255 10.703 189.630 1.00 19.75 79 VAL A CA 1
ATOM 612 C C . VAL A 1 80 ? -5.643 12.175 189.618 1.00 19.73 79 VAL A C 1
ATOM 613 O O . VAL A 1 80 ? -5.506 12.867 190.624 1.00 19.43 79 VAL A O 1
ATOM 617 N N . PHE A 1 81 ? -6.150 12.656 188.482 1.00 19.69 80 PHE A N 1
ATOM 618 C CA . PHE A 1 81 ? -6.592 14.049 188.399 1.00 19.27 80 PHE A CA 1
ATOM 619 C C . PHE A 1 81 ? -7.729 14.340 189.365 1.00 19.13 80 PHE A C 1
ATOM 620 O O . PHE A 1 81 ? -7.720 15.355 190.031 1.00 18.92 80 PHE A O 1
ATOM 628 N N . ASP A 1 82 ? -8.720 13.449 189.424 1.00 19.82 81 ASP A N 1
ATOM 629 C CA . ASP A 1 82 ? -9.781 13.553 190.434 1.00 19.96 81 ASP A CA 1
ATOM 630 C C . ASP A 1 82 ? -9.267 13.630 191.858 1.00 19.71 81 ASP A C 1
ATOM 631 O O . ASP A 1 82 ? -9.820 14.377 192.647 1.00 19.05 81 ASP A O 1
ATOM 636 N N . ASN A 1 83 ? -8.219 12.880 192.190 1.00 20.27 82 ASN A N 1
ATOM 637 C CA . ASN A 1 83 ? -7.643 12.936 193.549 1.00 21.24 82 ASN A CA 1
ATOM 638 C C . ASN A 1 83 ? -6.931 14.279 193.833 1.00 20.83 82 ASN A C 1
ATOM 639 O O . ASN A 1 83 ? -6.991 14.804 194.946 1.00 22.16 82 ASN A O 1
ATOM 644 N N . ILE A 1 84 ? -6.247 14.820 192.830 1.00 20.09 83 ILE A N 1
ATOM 645 C CA . ILE A 1 84 ? -5.622 16.130 192.955 1.00 19.75 83 ILE A CA 1
ATOM 646 C C . ILE A 1 84 ? -6.699 17.172 193.271 1.00 19.79 83 ILE A C 1
ATOM 647 O O . ILE A 1 84 ? -6.581 17.933 194.241 1.00 19.95 83 ILE A O 1
ATOM 652 N N . VAL A 1 85 ? -7.760 17.199 192.475 1.00 19.39 84 VAL A N 1
ATOM 653 C CA . VAL A 1 85 ? -8.841 18.199 192.687 1.00 18.57 84 VAL A CA 1
ATOM 654 C C . VAL A 1 85 ? -9.466 18.096 194.073 1.00 19.67 84 VAL A C 1
ATOM 655 O O . VAL A 1 85 ? -9.653 19.113 194.770 1.00 18.59 84 VAL A O 1
ATOM 659 N N . ASP A 1 86 ? -9.745 16.864 194.483 1.00 20.59 85 ASP A N 1
ATOM 660 C CA . ASP A 1 86 ? -10.274 16.595 195.799 1.00 22.43 85 ASP A CA 1
ATOM 661 C C . ASP A 1 86 ? -9.377 17.141 196.896 1.00 23.18 85 ASP A C 1
ATOM 662 O O . ASP A 1 86 ? -9.896 17.718 197.851 1.00 24.16 85 ASP A O 1
ATOM 667 N N . GLU A 1 87 ? -8.050 16.979 196.777 1.00 23.29 86 GLU A N 1
ATOM 668 C CA . GLU A 1 87 ? -7.135 17.566 197.784 1.00 23.40 86 GLU A CA 1
ATOM 669 C C . GLU A 1 87 ? -7.238 19.082 197.810 1.00 22.82 86 GLU A C 1
ATOM 670 O O . GLU A 1 87 ? -7.226 19.712 198.875 1.00 22.92 86 GLU A O 1
ATOM 676 N N . PHE A 1 88 ? -7.357 19.699 196.650 1.00 22.77 87 PHE A N 1
ATOM 677 C CA . PHE A 1 88 ? -7.609 21.170 196.642 1.00 22.80 87 PHE A CA 1
ATOM 678 C C . PHE A 1 88 ? -8.909 21.534 197.360 1.00 22.26 87 PHE A C 1
ATOM 679 O O . PHE A 1 88 ? -8.931 22.437 198.202 1.00 21.97 87 PHE A O 1
ATOM 687 N N . VAL A 1 89 ? -9.978 20.811 197.042 1.00 22.87 88 VAL A N 1
ATOM 688 C CA . VAL A 1 89 ? -11.328 21.111 197.590 1.00 23.08 88 VAL A CA 1
ATOM 689 C C . VAL A 1 89 ? -11.338 20.960 199.130 1.00 23.69 88 VAL A C 1
ATOM 690 O O . VAL A 1 89 ? -11.833 21.839 199.856 1.00 23.28 88 VAL A O 1
ATOM 694 N N . GLN A 1 90 ? -10.718 19.880 199.611 1.00 25.08 89 GLN A N 1
ATOM 695 C CA . GLN A 1 90 ? -10.579 19.614 201.049 1.00 25.44 89 GLN A CA 1
ATOM 696 C C . GLN A 1 90 ? -9.806 20.698 201.778 1.00 25.00 89 GLN A C 1
ATOM 697 O O . GLN A 1 90 ? -10.238 21.149 202.845 1.00 24.58 89 GLN A O 1
ATOM 703 N N . ALA A 1 91 ? -8.671 21.119 201.226 1.00 24.57 90 ALA A N 1
ATOM 704 C CA . ALA A 1 91 ? -7.937 22.254 201.792 1.00 24.92 90 ALA A CA 1
ATOM 705 C C . ALA A 1 91 ? -8.858 23.510 201.815 1.00 25.61 90 ALA A C 1
ATOM 706 O O . ALA A 1 91 ? -8.853 24.293 202.783 1.00 25.25 90 ALA A O 1
ATOM 708 N N . ALA A 1 92 ? -9.646 23.688 200.759 1.00 25.90 91 ALA A N 1
ATOM 709 C CA . ALA A 1 92 ? -10.540 24.828 200.684 1.00 26.72 91 ALA A CA 1
ATOM 710 C C . ALA A 1 92 ? -11.573 24.775 201.815 1.00 28.06 91 ALA A C 1
ATOM 711 O O . ALA A 1 92 ? -11.925 25.796 202.339 1.00 28.32 91 ALA A O 1
ATOM 713 N N . ARG A 1 93 ? -12.000 23.590 202.246 1.00 29.79 92 ARG A N 1
ATOM 714 C CA . ARG A 1 93 ? -12.928 23.478 203.397 1.00 30.95 92 ARG A CA 1
ATOM 715 C C . ARG A 1 93 ? -12.279 23.687 204.767 1.00 31.69 92 ARG A C 1
ATOM 716 O O . ARG A 1 93 ? -12.792 24.443 205.585 1.00 32.51 92 ARG A O 1
ATOM 729 N N . GLN A 1 95 ? -9.357 24.919 205.835 1.00 33.36 94 GLN A N 1
ATOM 730 C CA . GLN A 1 95 ? -8.563 26.106 206.165 1.00 33.74 94 GLN A CA 1
ATOM 731 C C . GLN A 1 95 ? -9.389 27.389 206.194 1.00 32.96 94 GLN A C 1
ATOM 732 O O . GLN A 1 95 ? -10.498 27.473 205.640 1.00 32.90 94 GLN A O 1
ATOM 738 N N . ASP A 1 96 ? -8.798 28.392 206.839 1.00 32.22 95 ASP A N 1
ATOM 739 C CA . ASP A 1 96 ? -9.340 29.742 206.917 1.00 31.37 95 ASP A CA 1
ATOM 740 C C . ASP A 1 96 ? -8.507 30.592 205.997 1.00 29.06 95 ASP A C 1
ATOM 741 O O . ASP A 1 96 ? -7.280 30.564 206.093 1.00 28.25 95 ASP A O 1
ATOM 746 N N . PHE A 1 97 ? -9.163 31.348 205.117 1.00 26.71 96 PHE A N 1
ATOM 747 C CA . PHE A 1 97 ? -8.469 32.229 204.159 1.00 24.79 96 PHE A CA 1
ATOM 748 C C . PHE A 1 97 ? -9.442 33.254 203.619 1.00 23.70 96 PHE A C 1
ATOM 749 O O . PHE A 1 97 ? -10.621 33.056 203.681 1.00 23.04 96 PHE A O 1
ATOM 757 N N . ASP A 1 98 ? -8.928 34.364 203.119 1.00 22.82 97 ASP A N 1
ATOM 758 C CA . ASP A 1 98 ? -9.752 35.473 202.627 1.00 21.64 97 ASP A CA 1
ATOM 759 C C . ASP A 1 98 ? -9.737 35.625 201.110 1.00 21.42 97 ASP A C 1
ATOM 760 O O . ASP A 1 98 ? -10.498 36.436 200.554 1.00 22.69 97 ASP A O 1
ATOM 765 N N . ALA A 1 99 ? -8.854 34.878 200.454 1.00 19.89 98 ALA A N 1
ATOM 766 C CA . ALA A 1 99 ? -8.672 34.927 199.014 1.00 19.79 98 ALA A CA 1
ATOM 767 C C . ALA A 1 99 ? -7.837 33.708 198.632 1.00 18.72 98 ALA A C 1
ATOM 768 O O . ALA A 1 99 ? -7.292 33.009 199.506 1.00 19.33 98 ALA A O 1
ATOM 770 N N . ILE A 1 100 ? -7.775 33.421 197.343 1.00 18.27 99 ILE A N 1
ATOM 771 C CA . ILE A 1 100 ? -7.050 32.239 196.828 1.00 17.18 99 ILE A CA 1
ATOM 772 C C . ILE A 1 100 ? -6.119 32.701 195.729 1.00 16.59 99 ILE A C 1
ATOM 773 O O . ILE A 1 100 ? -6.536 33.441 194.871 1.00 16.62 99 ILE A O 1
ATOM 778 N N . CYS A 1 101 ? -4.857 32.279 195.747 1.00 16.90 100 CYS A N 1
ATOM 779 C CA . CYS A 1 101 ? -3.925 32.657 194.688 1.00 16.05 100 CYS A CA 1
ATOM 780 C C . CYS A 1 101 ? -3.143 31.422 194.288 1.00 16.32 100 CYS A C 1
ATOM 781 O O . CYS A 1 101 ? -2.449 30.848 195.112 1.00 16.12 100 CYS A O 1
ATOM 784 N N . LEU A 1 102 ? -3.291 30.995 193.028 1.00 17.09 101 LEU A N 1
ATOM 785 C CA . LEU A 1 102 ? -2.764 29.726 192.548 1.00 17.09 101 LEU A CA 1
ATOM 786 C C . LEU A 1 102 ? -1.836 29.860 191.340 1.00 17.42 101 LEU A C 1
ATOM 787 O O . LEU A 1 102 ? -2.018 30.731 190.480 1.00 17.45 101 LEU A O 1
ATOM 792 N N . ASP A 1 103 ? -0.897 28.917 191.262 1.00 17.32 102 ASP A N 1
ATOM 793 C CA . ASP A 1 103 ? 0.043 28.762 190.169 1.00 17.02 102 ASP A CA 1
ATOM 794 C C . ASP A 1 103 ? -0.412 27.508 189.410 1.00 16.32 102 ASP A C 1
ATOM 795 O O . ASP A 1 103 ? -0.207 26.392 189.853 1.00 16.95 102 ASP A O 1
ATOM 800 N N . LEU A 1 104 ? -1.030 27.695 188.263 1.00 16.20 103 LEU A N 1
ATOM 801 C CA . LEU A 1 104 ? -1.497 26.559 187.473 1.00 16.66 103 LEU A CA 1
ATOM 802 C C . LEU A 1 104 ? -0.851 26.715 186.134 1.00 16.30 103 LEU A C 1
ATOM 803 O O . LEU A 1 104 ? -0.567 27.817 185.754 1.00 17.16 103 LEU A O 1
ATOM 808 N N . HIS A 1 105 ? -0.722 25.642 185.362 1.00 16.54 104 HIS A N 1
ATOM 809 C CA . HIS A 1 105 ? -0.189 25.763 184.009 1.00 16.22 104 HIS A CA 1
ATOM 810 C C . HIS A 1 105 ? -1.181 26.439 183.046 1.00 15.97 104 HIS A C 1
ATOM 811 O O . HIS A 1 105 ? -0.905 27.503 182.458 1.00 15.69 104 HIS A O 1
ATOM 818 N N . GLY A 1 106 ? -2.347 25.822 182.900 1.00 16.46 105 GLY A N 1
ATOM 819 C CA . GLY A 1 106 ? -3.399 26.332 182.031 1.00 15.54 105 GLY A CA 1
ATOM 820 C C . GLY A 1 106 ? -3.685 25.390 180.880 1.00 15.26 105 GLY A C 1
ATOM 821 O O . GLY A 1 106 ? -4.714 25.548 180.240 1.00 15.72 105 GLY A O 1
ATOM 822 N N . ALA A 1 107 ? -2.778 24.436 180.607 1.00 14.30 106 ALA A N 1
ATOM 823 C CA . ALA A 1 107 ? -2.966 23.367 179.610 1.00 14.18 106 ALA A CA 1
ATOM 824 C C . ALA A 1 107 ? -2.748 21.947 180.191 1.00 14.39 106 ALA A C 1
ATOM 825 O O . ALA A 1 107 ? -2.386 20.995 179.493 1.00 14.54 106 ALA A O 1
ATOM 827 N N . THR A 1 108 ? -3.045 21.802 181.474 1.00 16.18 107 THR A N 1
ATOM 828 C CA . THR A 1 108 ? -3.151 20.493 182.120 1.00 16.28 107 THR A CA 1
ATOM 829 C C . THR A 1 108 ? -4.359 19.797 181.523 1.00 16.27 107 THR A C 1
ATOM 830 O O . THR A 1 108 ? -5.377 20.440 181.232 1.00 16.82 107 THR A O 1
ATOM 834 N N . LEU A 1 109 ? -4.227 18.495 181.313 1.00 15.60 108 LEU A N 1
ATOM 835 C CA . LEU A 1 109 ? -5.187 17.732 180.568 1.00 15.31 108 LEU A CA 1
ATOM 836 C C . LEU A 1 109 ? -5.393 16.429 181.284 1.00 16.21 108 LEU A C 1
ATOM 837 O O . LEU A 1 109 ? -4.423 15.761 181.669 1.00 15.42 108 LEU A O 1
ATOM 842 N N . ALA A 1 110 ? -6.650 16.043 181.437 1.00 16.62 109 ALA A N 1
ATOM 843 C CA . ALA A 1 110 ? -6.947 14.737 181.965 1.00 17.53 109 ALA A CA 1
ATOM 844 C C . ALA A 1 110 ? -7.724 13.910 180.947 1.00 18.48 109 ALA A C 1
ATOM 845 O O . ALA A 1 110 ? -8.260 14.424 179.983 1.00 17.74 109 ALA A O 1
ATOM 847 N N . GLU A 1 111 ? -7.773 12.605 181.197 1.00 20.00 110 GLU A N 1
ATOM 848 C CA . GLU A 1 111 ? -8.295 11.629 180.241 1.00 21.16 110 GLU A CA 1
ATOM 849 C C . GLU A 1 111 ? -9.739 11.971 179.861 1.00 20.96 110 GLU A C 1
ATOM 850 O O . GLU A 1 111 ? -10.101 11.864 178.698 1.00 20.16 110 GLU A O 1
ATOM 856 N N . HIS A 1 112 ? -10.527 12.478 180.811 1.00 21.14 111 HIS A N 1
ATOM 857 C CA A HIS A 1 112 ? -11.888 12.875 180.502 0.70 21.89 111 HIS A CA 1
ATOM 858 C CA B HIS A 1 112 ? -11.935 12.869 180.547 0.30 21.19 111 HIS A CA 1
ATOM 859 C C . HIS A 1 112 ? -12.152 14.375 180.643 1.00 21.67 111 HIS A C 1
ATOM 860 O O . HIS A 1 112 ? -12.892 14.926 179.854 1.00 24.20 111 HIS A O 1
ATOM 873 N N . THR A 1 113 ? -11.497 15.045 181.578 1.00 20.54 112 THR A N 1
ATOM 874 C CA . THR A 1 113 ? -11.614 16.492 181.743 1.00 19.39 112 THR A CA 1
ATOM 875 C C . THR A 1 113 ? -10.670 17.276 180.818 1.00 19.63 112 THR A C 1
ATOM 876 O O . THR A 1 113 ? -9.428 17.207 180.971 1.00 19.71 112 THR A O 1
ATOM 880 N N . LEU A 1 114 ? -11.252 18.054 179.908 1.00 18.94 113 LEU A N 1
ATOM 881 C CA . LEU A 1 114 ? -10.504 18.737 178.839 1.00 19.20 113 LEU A CA 1
ATOM 882 C C . LEU A 1 114 ? -10.049 20.120 179.273 1.00 18.71 113 LEU A C 1
ATOM 883 O O . LEU A 1 114 ? -8.994 20.557 178.851 1.00 19.75 113 LEU A O 1
ATOM 888 N N . ASP A 1 115 ? -10.870 20.810 180.064 1.00 16.70 114 ASP A N 1
ATOM 889 C CA . ASP A 1 115 ? -10.548 22.093 180.660 1.00 16.25 114 ASP A CA 1
ATOM 890 C C . ASP A 1 115 ? -10.347 21.848 182.138 1.00 16.05 114 ASP A C 1
ATOM 891 O O . ASP A 1 115 ? -11.293 22.002 182.921 1.00 16.72 114 ASP A O 1
ATOM 896 N N . THR A 1 116 ? -9.132 21.462 182.552 1.00 15.31 115 THR A N 1
ATOM 897 C CA . THR A 1 116 ? -8.895 21.064 183.943 1.00 14.32 115 THR A CA 1
ATOM 898 C C . THR A 1 116 ? -8.934 22.242 184.907 1.00 14.65 115 THR A C 1
ATOM 899 O O . THR A 1 116 ? -9.516 22.163 185.989 1.00 14.87 115 THR A O 1
ATOM 903 N N . GLU A 1 117 ? -8.380 23.370 184.493 1.00 15.29 116 GLU A N 1
ATOM 904 C CA . GLU A 1 117 ? -8.337 24.533 185.362 1.00 16.02 116 GLU A CA 1
ATOM 905 C C . GLU A 1 117 ? -9.723 25.131 185.575 1.00 16.46 116 GLU A C 1
ATOM 906 O O . GLU A 1 117 ? -10.073 25.511 186.688 1.00 16.66 116 GLU A O 1
ATOM 912 N N . GLY A 1 118 ? -10.501 25.209 184.504 1.00 16.69 117 GLY A N 1
ATOM 913 C CA . GLY A 1 118 ? -11.869 25.631 184.598 1.00 17.29 117 GLY A CA 1
ATOM 914 C C . GLY A 1 118 ? -12.616 24.749 185.586 1.00 17.35 117 GLY A C 1
ATOM 915 O O . GLY A 1 118 ? -13.319 25.251 186.432 1.00 18.19 117 GLY A O 1
ATOM 916 N N . TYR A 1 119 ? -12.470 23.443 185.453 1.00 17.20 118 TYR A N 1
ATOM 917 C CA . TYR A 1 119 ? -13.141 22.486 186.321 1.00 17.27 118 TYR A CA 1
ATOM 918 C C . TYR A 1 119 ? -12.740 22.675 187.792 1.00 17.85 118 TYR A C 1
ATOM 919 O O . TYR A 1 119 ? -13.605 22.656 188.688 1.00 17.40 118 TYR A O 1
ATOM 928 N N . LEU A 1 120 ? -11.425 22.852 188.020 1.00 17.61 119 LEU A N 1
ATOM 929 C CA . LEU A 1 120 ? -10.899 23.040 189.345 1.00 16.71 119 LEU A CA 1
ATOM 930 C C . LEU A 1 120 ? -11.504 24.293 189.966 1.00 16.47 119 LEU A C 1
ATOM 931 O O . LEU A 1 120 ? -11.914 24.262 191.135 1.00 15.44 119 LEU A O 1
ATOM 936 N N . LEU A 1 121 ? -11.531 25.388 189.231 1.00 16.45 120 LEU A N 1
ATOM 937 C CA . LEU A 1 121 ? -12.135 26.612 189.769 1.00 17.91 120 LEU A CA 1
ATOM 938 C C . LEU A 1 121 ? -13.605 26.401 190.196 1.00 18.10 120 LEU A C 1
ATOM 939 O O . LEU A 1 121 ? -13.994 26.793 191.294 1.00 18.04 120 LEU A O 1
ATOM 944 N N . SER A 1 122 ? -14.393 25.746 189.355 1.00 18.09 121 SER A N 1
ATOM 945 C CA . SER A 1 122 ? -15.793 25.463 189.723 1.00 19.77 121 SER A CA 1
ATOM 946 C C . SER A 1 122 ? -15.921 24.652 191.004 1.00 18.91 121 SER A C 1
ATOM 947 O O . SER A 1 122 ? -16.667 25.021 191.896 1.00 18.15 121 SER A O 1
ATOM 950 N N . ARG A 1 123 ? -15.153 23.573 191.100 1.00 18.62 122 ARG A N 1
ATOM 951 C CA . ARG A 1 123 ? -15.191 22.733 192.289 1.00 18.70 122 ARG A CA 1
ATOM 952 C C . ARG A 1 123 ? -14.802 23.533 193.529 1.00 18.43 122 ARG A C 1
ATOM 953 O O . ARG A 1 123 ? -15.413 23.358 194.592 1.00 18.67 122 ARG A O 1
ATOM 961 N N . LEU A 1 124 ? -13.806 24.411 193.411 1.00 17.62 123 LEU A N 1
ATOM 962 C CA . LEU A 1 124 ? -13.443 25.283 194.534 1.00 17.62 123 LEU A CA 1
ATOM 963 C C . LEU A 1 124 ? -14.589 26.252 194.889 1.00 17.59 123 LEU A C 1
ATOM 964 O O . LEU A 1 124 ? -14.874 26.504 196.064 1.00 16.68 123 LEU A O 1
ATOM 969 N N . ARG A 1 125 ? -15.217 26.828 193.879 1.00 18.74 124 ARG A N 1
ATOM 970 C CA . ARG A 1 125 ? -16.338 27.752 194.145 1.00 19.85 124 ARG A CA 1
ATOM 971 C C . ARG A 1 125 ? -17.574 27.066 194.721 1.00 21.01 124 ARG A C 1
ATOM 972 O O . ARG A 1 125 ? -18.328 27.670 195.470 1.00 20.88 124 ARG A O 1
ATOM 980 N N . GLU A 1 126 ? -17.794 25.812 194.371 1.00 22.70 125 GLU A N 1
ATOM 981 C CA . GLU A 1 126 ? -18.811 25.025 195.076 1.00 24.17 125 GLU A CA 1
ATOM 982 C C . GLU A 1 126 ? -18.645 25.111 196.587 1.00 23.93 125 GLU A C 1
ATOM 983 O O . GLU A 1 126 ? -19.618 25.175 197.300 1.00 23.33 125 GLU A O 1
ATOM 989 N N . VAL A 1 127 ? -17.406 25.095 197.063 1.00 24.02 126 VAL A N 1
ATOM 990 C CA . VAL A 1 127 ? -17.083 25.127 198.498 1.00 23.79 126 VAL A CA 1
ATOM 991 C C . VAL A 1 127 ? -16.868 26.554 199.036 1.00 23.11 126 VAL A C 1
ATOM 992 O O . VAL A 1 127 ? -17.169 26.817 200.183 1.00 21.81 126 VAL A O 1
ATOM 996 N N . VAL A 1 128 ? -16.298 27.464 198.233 1.00 22.08 127 VAL A N 1
ATOM 997 C CA . VAL A 1 128 ? -15.950 28.796 198.759 1.00 21.59 127 VAL A CA 1
ATOM 998 C C . VAL A 1 128 ? -16.910 29.927 198.381 1.00 21.31 127 VAL A C 1
ATOM 999 O O . VAL A 1 128 ? -16.798 31.016 198.917 1.00 19.93 127 VAL A O 1
ATOM 1003 N N . GLY A 1 129 ? -17.826 29.706 197.444 1.00 21.40 128 GLY A N 1
ATOM 1004 C CA . GLY A 1 129 ? -18.741 30.774 197.047 1.00 22.03 128 GLY A CA 1
ATOM 1005 C C . GLY A 1 129 ? -18.169 31.674 195.987 1.00 22.83 128 GLY A C 1
ATOM 1006 O O . GLY A 1 129 ? -17.054 31.434 195.489 1.00 22.87 128 GLY A O 1
ATOM 1007 N N . ASN A 1 130 ? -18.924 32.720 195.660 1.00 24.02 129 ASN A N 1
ATOM 1008 C CA . ASN A 1 130 ? -18.607 33.615 194.537 1.00 25.79 129 ASN A CA 1
ATOM 1009 C C . ASN A 1 130 ? -18.225 34.994 194.952 1.00 26.10 129 ASN A C 1
ATOM 1010 O O . ASN A 1 130 ? -18.097 35.865 194.121 1.00 26.66 129 ASN A O 1
ATOM 1015 N N . ASP A 1 131 ? -18.041 35.182 196.245 1.00 26.71 130 ASP A N 1
ATOM 1016 C CA . ASP A 1 131 ? -17.566 36.438 196.736 1.00 26.97 130 ASP A CA 1
ATOM 1017 C C . ASP A 1 131 ? -16.060 36.423 196.883 1.00 27.24 130 ASP A C 1
ATOM 1018 O O . ASP A 1 131 ? -15.446 37.379 196.445 1.00 29.30 130 ASP A O 1
ATOM 1023 N N . ILE A 1 132 ? -15.429 35.383 197.440 1.00 25.95 131 ILE A N 1
ATOM 1024 C CA . ILE A 1 132 ? -13.984 35.513 197.647 1.00 25.29 131 ILE A CA 1
ATOM 1025 C C . ILE A 1 132 ? -13.190 35.563 196.300 1.00 23.05 131 ILE A C 1
ATOM 1026 O O . ILE A 1 132 ? -13.615 35.055 195.263 1.00 21.13 131 ILE A O 1
ATOM 1039 N N . ILE A 1 134 ? -10.261 34.881 193.532 1.00 17.57 133 ILE A N 1
ATOM 1040 C CA . ILE A 1 134 ? -9.325 33.870 193.079 1.00 17.55 133 ILE A CA 1
ATOM 1041 C C . ILE A 1 134 ? -8.483 34.511 191.998 1.00 17.84 133 ILE A C 1
ATOM 1042 O O . ILE A 1 134 ? -9.031 35.061 191.022 1.00 16.79 133 ILE A O 1
ATOM 1047 N N . SER A 1 135 ? -7.160 34.479 192.216 1.00 17.31 134 SER A N 1
ATOM 1048 C CA . SER A 1 135 ? -6.200 35.012 191.257 1.00 17.25 134 SER A CA 1
ATOM 1049 C C . SER A 1 135 ? -5.327 33.894 190.741 1.00 16.73 134 SER A C 1
ATOM 1050 O O . SER A 1 135 ? -4.878 33.061 191.515 1.00 16.37 134 SER A O 1
ATOM 1053 N N . LEU A 1 136 ? -5.097 33.852 189.428 1.00 16.68 135 LEU A N 1
ATOM 1054 C CA . LEU A 1 136 ? -4.262 32.814 188.846 1.00 16.02 135 LEU A CA 1
ATOM 1055 C C . LEU A 1 136 ? -3.001 33.371 188.192 1.00 15.50 135 LEU A C 1
ATOM 1056 O O . LEU A 1 136 ? -3.034 34.400 187.552 1.00 15.18 135 LEU A O 1
ATOM 1061 N N . ALA A 1 137 ? -1.896 32.646 188.362 1.00 15.85 136 ALA A N 1
ATOM 1062 C CA . ALA A 1 137 ? -0.735 32.783 187.516 1.00 15.46 136 ALA A CA 1
ATOM 1063 C C . ALA A 1 137 ? -0.767 31.628 186.536 1.00 15.55 136 ALA A C 1
ATOM 1064 O O . ALA A 1 137 ? -0.879 30.461 186.922 1.00 16.06 136 ALA A O 1
ATOM 1066 N N . LEU A 1 138 ? -0.621 31.949 185.262 1.00 15.28 137 LEU A N 1
ATOM 1067 C CA . LEU A 1 138 ? -0.661 30.943 184.229 1.00 15.77 137 LEU A CA 1
ATOM 1068 C C . LEU A 1 138 ? 0.565 30.993 183.298 1.00 15.23 137 LEU A C 1
ATOM 1069 O O . LEU A 1 138 ? 1.168 32.034 183.102 1.00 14.77 137 LEU A O 1
ATOM 1074 N N . ASP A 1 139 ? 0.879 29.835 182.734 1.00 15.45 138 ASP A N 1
ATOM 1075 C CA . ASP A 1 139 ? 1.789 29.689 181.606 1.00 16.42 1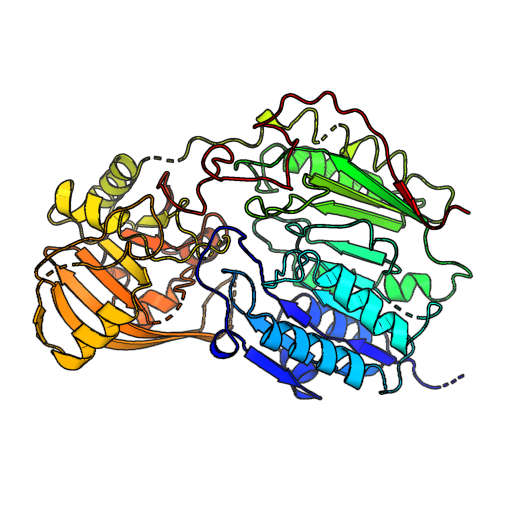38 ASP A CA 1
ATOM 1076 C C . ASP A 1 139 ? 1.086 30.230 180.377 1.00 16.79 138 ASP A C 1
ATOM 1077 O O . ASP A 1 139 ? -0.150 30.079 180.220 1.00 16.70 138 ASP A O 1
ATOM 1082 N N . LEU A 1 140 ? 1.846 30.892 179.502 1.00 16.41 139 LEU A N 1
ATOM 1083 C CA . LEU A 1 140 ? 1.243 31.560 178.329 1.00 15.30 139 LEU A CA 1
ATOM 1084 C C . LEU A 1 140 ? 0.774 30.558 177.262 1.00 15.31 139 LEU A C 1
ATOM 1085 O O . LEU A 1 140 ? 0.012 30.901 176.344 1.00 16.66 139 LEU A O 1
ATOM 1090 N N . HIS A 1 141 ? 1.173 29.308 177.435 1.00 14.11 140 HIS A N 1
ATOM 1091 C CA . HIS A 1 141 ? 0.684 28.231 176.640 1.00 14.45 140 HIS A CA 1
ATOM 1092 C C . HIS A 1 141 ? -0.692 27.683 177.061 1.00 14.31 140 HIS A C 1
ATOM 1093 O O . HIS A 1 141 ? -1.181 26.702 176.526 1.00 13.56 140 HIS A O 1
ATOM 1100 N N . ALA A 1 142 ? -1.293 28.314 178.026 1.00 14.94 141 ALA A N 1
ATOM 1101 C CA . ALA A 1 142 ? -2.595 27.923 178.507 1.00 15.01 141 ALA A CA 1
ATOM 1102 C C . ALA A 1 142 ? -3.667 27.782 177.382 1.00 15.22 141 ALA A C 1
ATOM 1103 O O . ALA A 1 142 ? -3.701 28.525 176.394 1.00 15.63 141 ALA A O 1
ATOM 1105 N N . TYR A 1 143 ? -4.539 26.802 177.576 1.00 15.81 142 TYR A N 1
ATOM 1106 C CA . TYR A 1 143 ? -5.836 26.744 176.917 1.00 15.38 142 TYR A CA 1
ATOM 1107 C C . TYR A 1 143 ? -6.791 27.535 177.800 1.00 15.64 142 TYR A C 1
ATOM 1108 O O . TYR A 1 143 ? -7.315 27.017 178.791 1.00 15.26 142 TYR A O 1
ATOM 1117 N N . LEU A 1 144 ? -6.960 28.800 177.451 1.00 14.86 143 LEU A N 1
ATOM 1118 C CA . LEU A 1 144 ? -7.705 29.711 178.273 1.00 15.94 143 LEU A CA 1
ATOM 1119 C C . LEU A 1 144 ? -9.175 29.701 177.816 1.00 15.68 143 LEU A C 1
ATOM 1120 O O . LEU A 1 144 ? -9.482 30.044 176.687 1.00 16.31 143 LEU A O 1
ATOM 1125 N N . THR A 1 145 ? -10.052 29.296 178.712 1.00 15.69 144 THR A N 1
ATOM 1126 C CA . THR A 1 145 ? -11.472 29.034 178.387 1.00 16.65 144 THR A CA 1
ATOM 1127 C C . THR A 1 145 ? -12.386 30.068 179.014 1.00 15.92 144 THR A C 1
ATOM 1128 O O . THR A 1 145 ? -12.043 30.692 180.026 1.00 14.38 144 THR A O 1
ATOM 1132 N N . PRO A 1 146 ? -13.586 30.224 178.432 1.00 16.14 145 PRO A N 1
ATOM 1133 C CA . PRO A 1 146 ? -14.585 31.121 179.031 1.00 15.07 145 PRO A CA 1
ATOM 1134 C C . PRO A 1 146 ? -14.884 30.787 180.495 1.00 14.76 145 PRO A C 1
ATOM 1135 O O . PRO A 1 146 ? -15.085 31.690 181.304 1.00 14.51 145 PRO A O 1
ATOM 1139 N N . GLN A 1 147 ? -14.879 29.505 180.848 1.00 14.20 146 GLN A N 1
ATOM 1140 C CA . GLN A 1 147 ? -15.194 29.089 182.208 1.00 15.48 146 GLN A CA 1
ATOM 1141 C C . GLN A 1 147 ? -14.137 29.653 183.192 1.00 15.61 146 GLN A C 1
ATOM 1142 O O . GLN A 1 147 ? -14.451 30.143 184.299 1.00 15.25 146 GLN A O 1
ATOM 1156 N N . VAL A 1 149 ? -12.357 32.383 182.691 1.00 15.31 148 VAL A N 1
ATOM 1157 C CA . VAL A 1 149 ? -12.592 33.806 182.830 1.00 16.18 148 VAL A CA 1
ATOM 1158 C C . VAL A 1 149 ? -13.747 34.094 183.773 1.00 16.81 148 VAL A C 1
ATOM 1159 O O . VAL A 1 149 ? -13.744 35.071 184.545 1.00 17.12 148 VAL A O 1
ATOM 1163 N N . GLU A 1 150 ? -14.758 33.253 183.686 1.00 17.72 149 GLU A N 1
ATOM 1164 C CA . GLU A 1 150 ? -15.930 33.450 184.467 1.00 18.08 149 GLU A 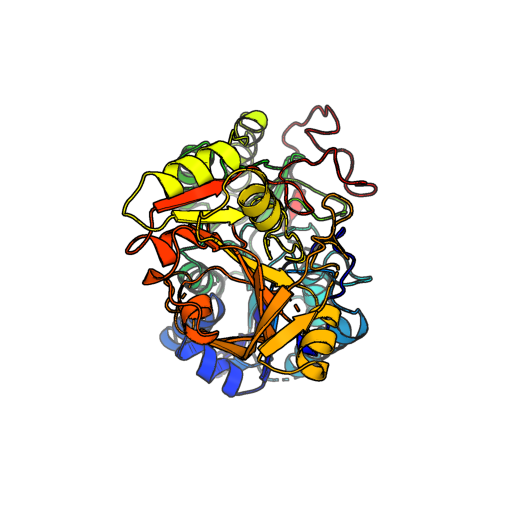CA 1
ATOM 1165 C C . GLU A 1 150 ? -15.664 33.098 185.918 1.00 17.83 149 GLU A C 1
ATOM 1166 O O . GLU A 1 150 ? -16.095 33.819 186.819 1.00 17.13 149 GLU A O 1
ATOM 1172 N N . GLN A 1 151 ? -14.942 32.011 186.155 1.00 18.01 150 GLN A N 1
ATOM 1173 C CA . GLN A 1 151 ? -14.746 31.562 187.541 1.00 18.25 150 GLN A CA 1
ATOM 1174 C C . GLN A 1 151 ? -13.596 32.206 188.321 1.00 18.86 150 GLN A C 1
ATOM 1175 O O . GLN A 1 151 ? -13.634 32.201 189.549 1.00 19.52 150 GLN A O 1
ATOM 1181 N N . ALA A 1 152 ? -12.593 32.768 187.650 1.00 18.14 151 ALA A N 1
ATOM 1182 C CA . ALA A 1 152 ? -11.513 33.505 188.324 1.00 17.97 151 ALA A CA 1
ATOM 1183 C C . ALA A 1 152 ? -11.843 35.005 188.443 1.00 16.90 151 ALA A C 1
ATOM 1184 O O . ALA A 1 152 ? -12.479 35.553 187.580 1.00 18.44 151 ALA A O 1
ATOM 1186 N N . THR A 1 153 ? -11.388 35.658 189.499 1.00 16.91 152 THR A N 1
ATOM 1187 C CA . THR A 1 153 ? -11.434 37.120 189.616 1.00 16.87 152 THR A CA 1
ATOM 1188 C C . THR A 1 153 ? -10.422 37.781 188.658 1.00 17.03 152 THR A C 1
ATOM 1189 O O . THR A 1 153 ? -10.719 38.781 188.009 1.00 17.80 152 THR A O 1
ATOM 1193 N N . ILE A 1 154 ? -9.209 37.246 188.583 1.00 16.55 153 ILE A N 1
ATOM 1194 C CA . ILE A 1 154 ? -8.204 37.801 187.678 1.00 15.69 153 ILE A CA 1
ATOM 1195 C C . ILE A 1 154 ? -7.154 36.760 187.361 1.00 15.79 153 ILE A C 1
ATOM 1196 O O . ILE A 1 154 ? -6.857 35.894 188.173 1.00 15.50 153 ILE A O 1
ATOM 1201 N N . ILE A 1 155 ? -6.612 36.847 186.150 1.00 16.14 154 ILE A N 1
ATOM 1202 C CA . ILE A 1 155 ? -5.668 35.867 185.581 1.00 15.31 154 ILE A CA 1
ATOM 1203 C C . ILE A 1 155 ? -4.566 36.628 184.870 1.00 15.68 154 ILE A C 1
ATOM 1204 O O . ILE A 1 155 ? -4.845 37.575 184.142 1.00 16.77 154 ILE A O 1
ATOM 1209 N N . THR A 1 156 ? -3.325 36.207 185.072 1.00 16.65 155 THR A N 1
ATOM 1210 C CA . THR A 1 156 ? -2.181 36.793 184.377 1.00 16.47 155 THR A CA 1
ATOM 1211 C C . THR A 1 156 ? -1.177 35.712 183.981 1.00 16.25 155 THR A C 1
ATOM 1212 O O . THR A 1 156 ? -0.960 34.746 184.723 1.00 16.86 155 THR A O 1
ATOM 1216 N N . SER A 1 157 ? -0.589 35.852 182.790 1.00 15.97 156 SER A N 1
ATOM 1217 C CA . SER A 1 157 ? 0.291 34.821 182.258 1.00 16.17 156 SER A CA 1
ATOM 1218 C C . SER A 1 157 ? 1.751 35.291 182.108 1.00 15.81 156 SER A C 1
ATOM 1219 O O . SER A 1 157 ? 2.046 36.492 182.174 1.00 15.15 156 SER A O 1
ATOM 1222 N N . PHE A 1 158 ? 2.623 34.332 181.835 1.00 15.23 157 PHE A N 1
ATOM 1223 C CA . PHE A 1 158 ? 3.992 34.631 181.435 1.00 15.74 157 PHE A CA 1
ATOM 1224 C C . PHE A 1 158 ? 3.937 35.538 180.196 1.00 16.55 157 PHE A C 1
ATOM 1225 O O . PHE A 1 158 ? 2.949 35.543 179.404 1.00 15.71 157 PHE A O 1
ATOM 1233 N N . ARG A 1 159 ? 5.004 36.296 180.023 1.00 16.92 158 ARG A N 1
ATOM 1234 C CA . ARG A 1 159 ? 5.141 37.181 178.870 1.00 18.67 158 ARG A CA 1
ATOM 1235 C C . ARG A 1 159 ? 6.364 36.860 178.047 1.00 18.78 158 ARG A C 1
ATOM 1236 O O . ARG A 1 159 ? 6.641 37.562 177.090 1.00 21.03 158 ARG A O 1
ATOM 1244 N N . THR A 1 160 ? 7.076 35.786 178.382 1.00 18.33 159 THR A N 1
ATOM 1245 C CA . THR A 1 160 ? 8.269 35.427 177.667 1.00 18.09 159 THR A CA 1
ATOM 1246 C C . THR A 1 160 ? 8.264 33.971 177.306 1.00 17.76 159 THR A C 1
ATOM 1247 O O . THR A 1 160 ? 7.769 33.107 178.036 1.00 17.00 159 THR A O 1
ATOM 1251 N N . THR A 1 161 ? 8.820 33.749 176.129 1.00 17.84 160 THR A N 1
ATOM 1252 C CA . THR A 1 161 ? 9.098 32.460 175.581 1.00 18.63 160 THR A CA 1
ATOM 1253 C C . THR A 1 161 ? 10.504 32.593 174.927 1.00 18.70 160 THR A C 1
ATOM 1254 O O . THR A 1 161 ? 10.692 33.425 174.036 1.00 18.17 160 THR A O 1
ATOM 1258 N N . PRO A 1 162 ? 11.482 31.824 175.391 1.00 19.32 161 PRO A N 1
ATOM 1259 C CA . PRO A 1 162 ? 11.400 30.878 176.510 1.00 20.04 161 PRO A CA 1
ATOM 1260 C C . PRO A 1 162 ? 11.029 31.572 177.834 1.00 19.52 161 PRO A C 1
ATOM 1261 O O . PRO A 1 162 ? 11.203 32.806 177.981 1.00 19.75 161 PRO A O 1
ATOM 1265 N N . HIS A 1 163 ? 10.449 30.797 178.743 1.00 19.41 162 HIS A N 1
ATOM 1266 C CA . HIS A 1 163 ? 9.815 31.353 179.936 1.00 19.36 162 HIS A CA 1
ATOM 1267 C C . HIS A 1 163 ? 10.904 31.735 180.925 1.00 19.63 162 HIS A C 1
ATOM 1268 O O . HIS A 1 163 ? 11.515 30.848 181.523 1.00 19.16 162 HIS A O 1
ATOM 1275 N N . ALA A 1 164 ? 11.194 33.038 180.991 1.00 19.20 163 ALA A N 1
ATOM 1276 C CA . ALA A 1 164 ? 12.134 33.595 181.942 1.00 19.82 163 ALA A CA 1
ATOM 1277 C C . ALA A 1 164 ? 11.460 34.514 182.984 1.00 19.35 163 ALA A C 1
ATOM 1278 O O . ALA A 1 164 ? 12.133 34.979 183.864 1.00 19.43 163 ALA A O 1
ATOM 1280 N N . ASP A 1 165 ? 10.139 34.740 182.918 1.00 18.24 164 ASP A N 1
ATOM 1281 C CA . ASP A 1 165 ? 9.455 35.563 183.906 1.00 16.60 164 ASP A CA 1
ATOM 1282 C C . ASP A 1 165 ? 8.431 34.764 184.750 1.00 17.52 164 ASP A C 1
ATOM 1283 O O . ASP A 1 165 ? 7.368 35.264 185.106 1.00 16.76 164 ASP A O 1
ATOM 1288 N N . ILE A 1 166 ? 8.787 33.518 185.080 1.00 18.10 165 ILE A N 1
ATOM 1289 C CA . ILE A 1 166 ? 7.885 32.614 185.757 1.00 18.07 165 ILE A CA 1
ATOM 1290 C C . ILE A 1 166 ? 7.595 33.168 187.137 1.00 18.53 165 ILE A C 1
ATOM 1291 O O . ILE A 1 166 ? 6.406 33.431 187.492 1.00 17.99 165 ILE A O 1
ATOM 1296 N N . GLU A 1 167 ? 8.653 33.437 187.902 1.00 17.16 166 GLU A N 1
ATOM 1297 C CA . GLU A 1 167 ? 8.452 33.950 189.251 1.00 17.58 166 GLU A CA 1
ATOM 1298 C C . GLU A 1 167 ? 7.748 35.284 189.273 1.00 17.76 166 GLU A C 1
ATOM 1299 O O . GLU A 1 167 ? 6.848 35.511 190.110 1.00 16.02 166 GLU A O 1
ATOM 1305 N N . GLU A 1 168 ? 8.162 36.178 188.374 1.00 18.21 167 GLU A N 1
ATOM 1306 C CA . GLU A 1 168 ? 7.569 37.504 188.289 1.00 19.03 167 GLU A CA 1
ATOM 1307 C C . GLU A 1 168 ? 6.063 37.415 187.962 1.00 18.71 167 GLU A C 1
ATOM 1308 O O . GLU A 1 168 ? 5.298 38.301 188.330 1.00 19.76 167 GLU A O 1
ATOM 1314 N N . THR A 1 169 ? 5.645 36.394 187.224 1.00 17.49 168 THR A N 1
ATOM 1315 C CA . THR A 1 169 ? 4.214 36.249 186.924 1.00 16.97 168 THR A CA 1
ATOM 1316 C C . THR A 1 169 ? 3.403 35.937 188.213 1.00 16.85 168 THR A C 1
ATOM 1317 O O . THR A 1 169 ? 2.323 36.489 188.432 1.00 18.00 168 THR A O 1
ATOM 1321 N N . GLY A 1 170 ? 3.957 35.081 189.058 1.00 15.63 169 GLY A N 1
ATOM 1322 C CA . GLY A 1 170 ? 3.473 34.849 190.422 1.00 15.90 169 GLY A CA 1
ATOM 1323 C C . GLY A 1 170 ? 3.388 36.079 191.319 1.00 15.58 169 GLY A C 1
ATOM 1324 O O . GLY A 1 170 ? 2.348 36.315 191.993 1.00 14.87 169 GLY A O 1
ATOM 1325 N N . VAL A 1 171 ? 4.463 36.866 191.326 1.00 14.99 170 VAL A N 1
ATOM 1326 C CA . VAL A 1 171 ? 4.464 38.128 192.032 1.00 14.35 170 VAL A CA 1
ATOM 1327 C C . VAL A 1 171 ? 3.280 38.965 191.542 1.00 14.59 170 VAL A C 1
ATOM 1328 O O . VAL A 1 171 ? 2.530 39.525 192.347 1.00 14.55 170 VAL A O 1
ATOM 1332 N N . ARG A 1 172 ? 3.145 39.089 190.230 1.00 14.81 171 ARG A N 1
ATOM 1333 C CA . ARG A 1 172 ? 2.090 39.895 189.673 1.00 15.86 171 ARG A CA 1
ATOM 1334 C C . ARG A 1 172 ? 0.673 39.342 190.002 1.00 15.16 171 ARG A C 1
ATOM 1335 O O . ARG A 1 172 ? -0.213 40.109 190.286 1.00 16.01 171 ARG A O 1
ATOM 1343 N N . ALA A 1 173 ? 0.477 38.035 189.988 1.00 16.05 172 ALA A N 1
ATOM 1344 C CA . ALA A 1 173 ? -0.854 37.456 190.366 1.00 16.60 172 ALA A CA 1
ATOM 1345 C C . ALA A 1 173 ? -1.251 37.913 191.747 1.00 17.29 172 ALA A C 1
ATOM 1346 O O . ALA A 1 173 ? -2.358 38.364 191.966 1.00 16.57 172 ALA A O 1
ATOM 1356 N N . THR A 1 175 ? 0.160 40.527 193.489 1.00 18.14 174 THR A N 1
ATOM 1357 C CA . THR A 1 175 ? 0.050 41.974 193.498 1.00 18.84 174 THR A CA 1
ATOM 1358 C C . THR A 1 175 ? -1.267 42.494 192.912 1.00 18.59 174 THR A C 1
ATOM 1359 O O . THR A 1 175 ? -1.850 43.485 193.381 1.00 19.13 174 THR A O 1
ATOM 1363 N N . LEU A 1 176 ? -1.712 41.860 191.850 1.00 18.26 175 LEU A N 1
ATOM 1364 C CA . LEU A 1 176 ? -2.997 42.218 191.280 1.00 17.78 175 LEU A CA 1
ATOM 1365 C C . LEU A 1 176 ? -4.122 41.935 192.299 1.00 16.80 175 LEU A C 1
ATOM 1366 O O . LEU A 1 176 ? -4.966 42.784 192.543 1.00 16.23 175 LEU A O 1
ATOM 1371 N N . LEU A 1 177 ? -4.083 40.766 192.928 1.00 16.90 176 LEU A N 1
ATOM 1372 C CA . LEU A 1 177 ? -5.079 40.380 193.931 1.00 16.89 176 LEU A CA 1
ATOM 1373 C C . LEU A 1 177 ? -5.155 41.391 195.091 1.00 17.54 176 LEU A C 1
ATOM 1374 O O . LEU A 1 177 ? -6.224 41.889 195.480 1.00 17.72 176 LEU A O 1
ATOM 1379 N N . ASP A 1 178 ? -3.993 41.694 195.642 1.00 17.68 177 ASP A N 1
ATOM 1380 C CA . ASP A 1 178 ? -3.870 42.713 196.675 1.00 17.61 177 ASP A CA 1
ATOM 1381 C C . ASP A 1 178 ? -4.422 44.101 196.250 1.00 17.71 177 ASP A C 1
ATOM 1382 O O . ASP A 1 178 ? -5.129 44.779 197.009 1.00 16.14 177 ASP A O 1
ATOM 1387 N N . SER A 1 179 ? -4.141 44.481 195.015 1.00 18.67 178 SER A N 1
ATOM 1388 C CA . SER A 1 179 ? -4.632 45.741 194.489 1.00 19.50 178 SER A CA 1
ATOM 1389 C C . SER A 1 179 ? -6.161 45.825 194.399 1.00 19.48 178 SER A C 1
ATOM 1390 O O . SER A 1 179 ? -6.712 46.935 194.372 1.00 20.24 178 SER A O 1
ATOM 1393 N N . LEU A 1 180 ? -6.825 44.678 194.289 1.00 19.09 179 LEU A N 1
ATOM 1394 C CA . LEU A 1 180 ? -8.284 44.612 194.168 1.00 20.28 179 LEU A CA 1
ATOM 1395 C C . LEU A 1 180 ? -9.030 44.561 195.541 1.00 21.23 179 LEU A C 1
ATOM 1396 O O . LEU A 1 180 ? -10.262 44.633 195.594 1.00 22.29 179 LEU A O 1
ATOM 1401 N N . SER A 1 181 ? -8.269 44.494 196.627 1.00 22.06 180 SER A N 1
ATOM 1402 C CA . SER A 1 181 ? -8.773 44.401 197.997 1.00 22.59 180 SER A CA 1
ATOM 1403 C C . SER A 1 181 ? -9.960 45.281 198.356 1.00 23.17 180 SER A C 1
ATOM 1404 O O . SER A 1 181 ? -10.799 44.846 199.112 1.00 23.34 180 SER A O 1
ATOM 1407 N N . ASN A 1 182 ? -9.990 46.520 197.889 1.00 24.58 181 ASN A N 1
ATOM 1408 C CA . ASN A 1 182 ? -11.050 47.460 198.270 1.00 26.74 181 ASN A CA 1
ATOM 1409 C C . ASN A 1 182 ? -12.100 47.713 197.227 1.00 28.92 181 ASN A C 1
ATOM 1410 O O . ASN A 1 182 ? -12.832 48.684 197.319 1.00 30.03 181 ASN A O 1
ATOM 1415 N N . GLU A 1 183 ? -12.191 46.826 196.251 1.00 31.69 182 GLU A N 1
ATOM 1416 C CA . GLU A 1 183 ? -13.073 47.022 195.121 1.00 33.39 182 GLU A CA 1
ATOM 1417 C C . GLU A 1 183 ? -14.405 46.441 195.452 1.00 34.47 182 GLU A C 1
ATOM 1418 O O . GLU A 1 183 ? -14.492 45.316 195.942 1.00 35.17 182 GLU A O 1
ATOM 1424 N N . THR A 1 184 ? -15.452 47.211 195.154 1.00 35.98 183 THR A N 1
ATOM 1425 C CA . THR A 1 184 ? -16.819 46.795 195.441 1.00 36.44 183 THR A CA 1
ATOM 1426 C C . THR A 1 184 ? -17.354 45.773 194.425 1.00 36.29 183 THR A C 1
ATOM 1427 O O . THR A 1 184 ? -18.452 45.248 194.622 1.00 36.28 183 THR A O 1
ATOM 1431 N N . ARG A 1 185 ? -16.561 45.487 193.372 1.00 36.10 184 ARG A N 1
ATOM 1432 C CA . ARG A 1 185 ? -16.900 44.531 192.291 1.00 35.82 184 ARG A CA 1
ATOM 1433 C C . ARG A 1 185 ? -15.649 43.893 191.663 1.00 33.79 184 ARG A C 1
ATOM 1434 O O . ARG A 1 185 ? -14.588 44.479 191.700 1.00 33.54 184 ARG A O 1
ATOM 1442 N N . PRO A 1 186 ? -15.787 42.711 191.047 1.00 31.37 185 PRO A N 1
ATOM 1443 C CA . PRO A 1 186 ? -14.652 42.135 190.347 1.00 29.63 185 PRO A CA 1
ATOM 1444 C C . PRO A 1 186 ? -14.397 42.912 189.075 1.00 27.62 185 PRO A C 1
ATOM 1445 O O . PRO A 1 186 ? -15.290 43.593 188.571 1.00 26.90 185 PRO A O 1
ATOM 1449 N N . PRO A 1 187 ? -13.166 42.847 188.572 1.00 24.83 186 PRO A N 1
ATOM 1450 C CA . PRO A 1 187 ? -12.831 43.631 187.386 1.00 23.15 186 PRO A CA 1
ATOM 1451 C C . PRO A 1 187 ? -13.526 43.060 186.145 1.00 21.55 186 PRO A C 1
ATOM 1452 O O . PRO A 1 187 ? -13.823 41.876 186.082 1.00 19.63 186 PRO A O 1
ATOM 1456 N N . ARG A 1 188 ? -13.812 43.923 185.187 1.00 21.07 187 ARG A N 1
ATOM 1457 C CA . ARG A 1 188 ? -14.396 43.461 183.959 1.00 21.08 187 ARG A CA 1
ATOM 1458 C C . ARG A 1 188 ? -13.350 42.733 183.157 1.00 19.62 187 ARG A C 1
ATOM 1459 O O . ARG A 1 188 ? -12.222 43.219 183.086 1.00 18.84 187 ARG A O 1
ATOM 1467 N N . ALA A 1 189 ? -13.724 41.601 182.544 1.00 18.70 188 ALA A N 1
ATOM 1468 C CA . ALA A 1 189 ? -12.834 40.841 181.652 1.00 18.46 188 ALA A CA 1
ATOM 1469 C C . ALA A 1 189 ? -13.373 40.782 180.214 1.00 18.63 188 ALA A C 1
ATOM 1470 O O . ALA A 1 189 ? -14.597 40.639 179.987 1.00 19.41 188 ALA A O 1
ATOM 1472 N N . ILE A 1 190 ? -12.461 41.001 179.261 1.00 17.74 189 ILE A N 1
ATOM 1473 C CA . ILE A 1 190 ? -12.704 40.930 177.809 1.00 16.75 189 ILE A CA 1
ATOM 1474 C C . ILE A 1 190 ? -11.874 39.769 177.316 1.00 16.93 189 ILE A C 1
ATOM 1475 O O . ILE A 1 190 ? -10.637 39.797 177.479 1.00 16.30 189 ILE A O 1
ATOM 1480 N N . TYR A 1 191 ? -12.540 38.730 176.775 1.00 16.48 190 TYR A N 1
ATOM 1481 C CA . TYR A 1 191 ? -11.895 37.556 176.168 1.00 16.66 190 TYR A CA 1
ATOM 1482 C C . TYR A 1 191 ? -12.058 37.632 174.650 1.00 17.71 190 TYR A C 1
ATOM 1483 O O . TYR A 1 191 ? -13.142 37.972 174.138 1.00 18.01 190 TYR A O 1
ATOM 1492 N N . SER A 1 192 ? -10.987 37.300 173.929 1.00 16.81 191 SER A N 1
ATOM 1493 C CA . SER A 1 192 ? -10.993 37.288 172.473 1.00 16.41 191 SER A CA 1
ATOM 1494 C C . SER A 1 192 ? -10.209 36.069 171.990 1.00 16.06 191 SER A C 1
ATOM 1495 O O . SER A 1 192 ? -9.040 35.876 172.347 1.00 15.46 191 SER A O 1
ATOM 1498 N N . LEU A 1 193 ? -10.887 35.219 171.241 1.00 16.38 192 LEU A N 1
ATOM 1499 C CA . LEU A 1 193 ? -10.292 34.027 170.647 1.00 16.90 192 LEU A CA 1
ATOM 1500 C C . LEU A 1 193 ? -9.975 34.334 169.200 1.00 16.27 192 LEU A C 1
ATOM 1501 O O . LEU A 1 193 ? -10.847 34.777 168.471 1.00 16.06 192 LEU A O 1
ATOM 1506 N N . ILE A 1 194 ? -8.716 34.158 168.820 1.00 16.19 193 ILE A N 1
ATOM 1507 C CA . ILE A 1 194 ? -8.243 34.304 167.444 1.00 16.22 193 ILE A CA 1
ATOM 1508 C C . ILE A 1 194 ? -7.880 32.890 166.934 1.00 16.84 193 ILE A C 1
ATOM 1509 O O . ILE A 1 194 ? -6.947 32.263 167.456 1.00 17.69 193 ILE A O 1
ATOM 1514 N N . PRO A 1 195 ? -8.667 32.356 165.988 1.00 16.54 194 PRO A N 1
ATOM 1515 C CA . PRO A 1 195 ? -8.702 30.919 165.690 1.00 17.37 194 PRO A CA 1
ATOM 1516 C C . PRO A 1 195 ? -7.570 30.398 164.776 1.00 17.43 194 PRO A C 1
ATOM 1517 O O . PRO A 1 195 ? -7.816 29.939 163.639 1.00 17.62 194 PRO A O 1
ATOM 1521 N N . PHE A 1 196 ? -6.343 30.497 165.277 1.00 17.30 195 PHE A N 1
ATOM 1522 C CA . PHE A 1 196 ? -5.197 29.903 164.615 1.00 16.95 195 PHE A CA 1
ATOM 1523 C C . PHE A 1 196 ? -4.201 29.380 165.589 1.00 17.06 195 PHE A C 1
ATOM 1524 O O . PHE A 1 196 ? -4.201 29.798 166.745 1.00 17.64 195 PHE A O 1
ATOM 1532 N N . LEU A 1 197 ? -3.357 28.464 165.118 1.00 16.67 196 LEU A N 1
ATOM 1533 C CA . LEU A 1 197 ? -2.297 27.916 165.940 1.00 16.60 196 LEU A CA 1
ATOM 1534 C C . LEU A 1 197 ? -0.972 28.455 165.404 1.00 16.36 196 LEU A C 1
ATOM 1535 O O . LEU A 1 197 ? -0.853 28.751 164.215 1.00 15.65 196 LEU A O 1
ATOM 1540 N N . THR A 1 198 ? -0.005 28.622 166.306 1.00 16.84 197 THR A N 1
ATOM 1541 C CA . THR A 1 198 ? 1.350 29.046 165.933 1.00 16.29 197 THR A CA 1
ATOM 1542 C C . THR A 1 198 ? 2.097 27.799 165.516 1.00 16.61 197 THR A C 1
ATOM 1543 O O . THR A 1 198 ? 1.755 26.705 165.940 1.00 15.82 197 THR A O 1
ATOM 1547 N N . ARG A 1 199 ? 3.057 27.968 164.605 1.00 17.13 198 ARG A N 1
ATOM 1548 C CA . ARG A 1 199 ? 3.878 26.878 164.102 1.00 16.96 198 ARG A CA 1
ATOM 1549 C C . ARG A 1 199 ? 5.365 27.249 164.157 1.00 17.41 198 ARG A C 1
ATOM 1550 O O . ARG A 1 199 ? 6.083 27.030 163.204 1.00 16.18 198 ARG A O 1
ATOM 1558 N N . GLY A 1 200 ? 5.809 27.779 165.295 1.00 18.01 199 GLY A N 1
ATOM 1559 C CA . GLY A 1 200 ? 7.198 28.237 165.463 1.00 18.52 199 GLY A CA 1
ATOM 1560 C C . GLY A 1 200 ? 7.302 29.745 165.310 1.00 19.36 199 GLY A C 1
ATOM 1561 O O . GLY A 1 200 ? 6.266 30.470 165.313 1.00 19.66 199 GLY A O 1
ATOM 1562 N N . ASN A 1 201 ? 8.550 30.238 165.194 1.00 18.60 200 ASN A N 1
ATOM 1563 C CA . ASN A 1 201 ? 8.845 31.677 165.271 1.00 17.83 200 ASN A CA 1
ATOM 1564 C C . ASN A 1 201 ? 8.050 32.329 166.389 1.00 18.12 200 ASN A C 1
ATOM 1565 O O . ASN A 1 201 ? 7.510 33.426 166.248 1.00 18.56 200 ASN A O 1
ATOM 1570 N N . ASP A 1 202 ? 8.026 31.639 167.534 1.00 18.38 201 ASP A N 1
ATOM 1571 C CA . ASP A 1 202 ? 7.147 32.004 168.652 1.00 19.23 201 ASP A CA 1
ATOM 1572 C C . ASP A 1 202 ? 7.865 32.436 169.950 1.00 19.75 201 ASP A C 1
ATOM 1573 O O . ASP A 1 202 ? 7.246 32.491 171.014 1.00 19.00 201 ASP A O 1
ATOM 1578 N N . GLU A 1 203 ? 9.145 32.775 169.837 1.00 19.78 202 GLU A N 1
ATOM 1579 C CA . GLU A 1 203 ? 9.903 33.387 170.937 1.00 21.15 202 GLU A CA 1
ATOM 1580 C C . GLU A 1 203 ? 9.562 34.857 170.979 1.00 20.77 202 GLU A C 1
ATOM 1581 O O . GLU A 1 203 ? 9.234 35.453 169.963 1.00 21.40 202 GLU A O 1
ATOM 1587 N N . THR A 1 204 ? 9.635 35.433 172.163 1.00 21.24 203 THR A N 1
ATOM 1588 C CA . THR A 1 204 ? 9.186 36.803 172.370 1.00 22.00 203 THR A CA 1
ATOM 1589 C C . THR A 1 204 ? 10.275 37.872 172.172 1.00 22.63 203 THR A C 1
ATOM 1590 O O . THR A 1 204 ? 9.972 39.064 172.144 1.00 23.27 203 THR A O 1
ATOM 1594 N N . TRP A 1 205 ? 11.518 37.472 172.037 1.00 23.30 204 TRP A N 1
ATOM 1595 C CA . TRP A 1 205 ? 12.609 38.459 171.895 1.00 26.12 204 TRP A CA 1
ATOM 1596 C C . TRP A 1 205 ? 12.745 38.939 170.415 1.00 26.11 204 TRP A C 1
ATOM 1597 O O . TRP A 1 205 ? 13.112 40.054 170.151 1.00 26.02 204 TRP A O 1
ATOM 1608 N N . SER A 1 206 ? 12.429 38.109 169.445 1.00 26.99 205 SER A N 1
ATOM 1609 C CA . SER A 1 206 ? 12.304 38.608 168.081 1.00 27.95 205 SER A CA 1
ATOM 1610 C C . SER A 1 206 ? 11.269 37.806 167.353 1.00 27.05 205 SER A C 1
ATOM 1611 O O . SER A 1 206 ? 10.929 36.690 167.758 1.00 29.65 205 SER A O 1
ATOM 1614 N N . GLY A 1 207 ? 10.783 38.345 166.254 1.00 25.40 206 GLY A N 1
ATOM 1615 C CA . GLY A 1 207 ? 9.659 37.711 165.567 1.00 24.23 206 GLY A CA 1
ATOM 1616 C C . GLY A 1 207 ? 8.388 38.468 165.920 1.00 22.69 206 GLY A C 1
ATOM 1617 O O . GLY A 1 207 ? 8.458 39.556 166.489 1.00 20.18 206 GLY A O 1
ATOM 1618 N N . PRO A 1 208 ? 7.223 37.909 165.537 1.00 21.57 207 PRO A N 1
ATOM 1619 C CA . PRO A 1 208 ? 6.025 38.755 165.582 1.00 20.79 207 PRO A CA 1
ATOM 1620 C C . PRO A 1 208 ? 5.627 39.063 167.010 1.00 19.53 207 PRO A C 1
ATOM 1621 O O . PRO A 1 208 ? 4.997 40.095 167.250 1.00 19.78 207 PRO A O 1
ATOM 1625 N N . LEU A 1 209 ? 5.999 38.201 167.956 1.00 17.49 208 LEU A N 1
ATOM 1626 C CA . LEU A 1 209 ? 5.644 38.495 169.341 1.00 17.33 208 LEU A CA 1
ATOM 1627 C C . LEU A 1 209 ? 6.389 39.668 169.963 1.00 17.85 208 LEU A C 1
ATOM 1628 O O . LEU A 1 209 ? 5.856 40.260 170.900 1.00 17.59 208 LEU A O 1
ATOM 1633 N N . ALA A 1 210 ? 7.533 40.087 169.406 1.00 17.49 209 ALA A N 1
ATOM 1634 C CA . ALA A 1 210 ? 8.211 41.306 169.915 1.00 18.03 209 ALA A CA 1
ATOM 1635 C C . ALA A 1 210 ? 7.381 42.558 169.703 1.00 18.06 209 ALA A C 1
ATOM 1636 O O . ALA A 1 210 ? 7.261 43.393 170.609 1.00 19.55 209 ALA A O 1
ATOM 1638 N N . GLU A 1 211 ? 6.861 42.746 168.497 1.00 18.54 210 GLU A N 1
ATOM 1639 C CA . GLU A 1 211 ? 5.955 43.879 168.233 1.00 18.50 210 GLU A CA 1
ATOM 1640 C C . GLU A 1 211 ? 4.692 43.787 169.093 1.00 17.64 210 GLU A C 1
ATOM 1641 O O . GLU A 1 211 ? 4.296 44.743 169.731 1.00 16.44 210 GLU A O 1
ATOM 1647 N N . ILE A 1 212 ? 4.102 42.597 169.147 1.00 18.16 211 ILE A N 1
ATOM 1648 C CA . ILE A 1 212 ? 2.823 42.391 169.829 1.00 17.45 211 ILE A CA 1
ATOM 1649 C C . ILE A 1 212 ? 3.046 42.574 171.336 1.00 17.35 211 ILE A C 1
ATOM 1650 O O . ILE A 1 212 ? 2.286 43.281 172.025 1.00 16.06 211 ILE A O 1
ATOM 1655 N N . GLY A 1 213 ? 4.154 42.034 171.819 1.00 17.24 212 GLY A N 1
ATOM 1656 C CA . GLY A 1 213 ? 4.506 42.231 173.229 1.00 17.59 212 GLY A CA 1
ATOM 1657 C C . GLY A 1 213 ? 4.760 43.685 173.590 1.00 17.59 212 GLY A C 1
ATOM 1658 O O . GLY A 1 213 ? 4.437 44.109 174.694 1.00 19.10 212 GLY A O 1
ATOM 1659 N N . ALA A 1 214 ? 5.334 44.443 172.663 1.00 17.00 213 ALA A N 1
ATOM 1660 C CA . ALA A 1 214 ? 5.549 45.878 172.859 1.00 16.94 213 ALA A CA 1
ATOM 1661 C C . ALA A 1 214 ? 4.230 46.638 172.939 1.00 16.73 213 ALA A C 1
ATOM 1662 O O . ALA A 1 214 ? 4.045 47.496 173.809 1.00 16.37 213 ALA A O 1
ATOM 1664 N N . ALA A 1 215 ? 3.320 46.334 172.025 1.00 16.40 214 ALA A N 1
ATOM 1665 C CA . ALA A 1 215 ? 1.992 46.917 172.071 1.00 15.98 214 ALA A CA 1
ATOM 1666 C C . ALA A 1 215 ? 1.324 46.580 173.403 1.00 15.11 214 ALA A C 1
ATOM 1667 O O . ALA A 1 215 ? 0.737 47.430 174.054 1.00 15.44 214 ALA A O 1
ATOM 1669 N N . ALA A 1 216 ? 1.435 45.330 173.814 1.00 15.98 215 ALA A N 1
ATOM 1670 C CA . ALA A 1 216 ? 0.848 44.875 175.088 1.00 15.73 215 ALA A CA 1
ATOM 1671 C C . ALA A 1 216 ? 1.366 45.674 176.290 1.00 16.19 215 ALA A C 1
ATOM 1672 O O . ALA A 1 216 ? 0.578 46.106 177.152 1.00 15.50 215 ALA A O 1
ATOM 1674 N N . ASP A 1 217 ? 2.683 45.926 176.323 1.00 17.04 216 ASP A N 1
ATOM 1675 C CA . ASP A 1 217 ? 3.290 46.722 177.412 1.00 17.01 216 ASP A CA 1
ATOM 1676 C C . ASP A 1 217 ? 2.713 48.133 177.413 1.00 16.32 216 ASP A C 1
ATOM 1677 O O . ASP A 1 217 ? 2.383 48.671 178.465 1.00 16.11 216 ASP A O 1
ATOM 1682 N N . ARG A 1 218 ? 2.562 48.748 176.251 1.00 16.71 217 ARG A N 1
ATOM 1683 C CA . ARG A 1 218 ? 1.996 50.103 176.239 1.00 16.97 217 ARG A CA 1
ATOM 1684 C C . ARG A 1 218 ? 0.547 50.162 176.722 1.00 17.29 217 ARG A C 1
ATOM 1685 O O . ARG A 1 218 ? 0.151 51.121 177.390 1.00 16.28 217 ARG A O 1
ATOM 1693 N N . TRP A 1 219 ? -0.257 49.170 176.333 1.00 17.47 218 TRP A N 1
ATOM 1694 C CA . TRP A 1 219 ? -1.625 49.085 176.855 1.00 17.37 218 TRP A CA 1
ATOM 1695 C C . TRP A 1 219 ? -1.638 48.967 178.388 1.00 17.24 218 TRP A C 1
ATOM 1696 O O . TRP A 1 219 ? -2.401 49.661 179.085 1.00 17.97 218 TRP A O 1
ATOM 1707 N N . ARG A 1 220 ? -0.797 48.088 178.916 1.00 17.33 219 ARG A N 1
ATOM 1708 C CA . ARG A 1 220 ? -0.747 47.870 180.353 1.00 17.32 219 ARG A CA 1
ATOM 1709 C C . ARG A 1 220 ? -0.180 49.047 181.143 1.00 17.93 219 ARG A C 1
ATOM 1710 O O . ARG A 1 220 ? -0.381 49.103 182.356 1.00 16.42 219 ARG A O 1
ATOM 1718 N N . ALA A 1 221 ? 0.510 49.976 180.466 1.00 18.28 220 ALA A N 1
ATOM 1719 C CA . ALA A 1 221 ? 1.045 51.151 181.135 1.00 19.07 220 ALA A CA 1
ATOM 1720 C C . ALA A 1 221 ? -0.034 52.195 181.335 1.00 19.72 220 ALA A C 1
ATOM 1721 O O . ALA A 1 221 ? 0.164 53.102 182.095 1.00 19.43 220 ALA A O 1
ATOM 1723 N N . ARG A 1 222 ? -1.182 52.067 180.673 1.00 20.30 221 ARG A N 1
ATOM 1724 C CA . ARG A 1 222 ? -2.270 53.034 180.861 1.00 20.83 221 ARG A CA 1
ATOM 1725 C C . ARG A 1 222 ? -2.892 52.833 182.247 1.00 20.22 221 ARG A C 1
ATOM 1726 O O . ARG A 1 222 ? -2.940 51.712 182.740 1.00 19.69 221 ARG A O 1
ATOM 1734 N N . SER A 1 223 ? -3.320 53.921 182.876 1.00 19.86 222 SER A N 1
ATOM 1735 C CA . SER A 1 223 ? -4.001 53.871 184.179 1.00 20.52 222 SER A CA 1
ATOM 1736 C C . SER A 1 223 ? -5.397 53.206 184.099 1.00 20.13 222 SER A C 1
ATOM 1737 O O . SER A 1 223 ? -5.961 52.881 185.134 1.00 21.55 222 SER A O 1
ATOM 1740 N N . ASP A 1 224 ? -5.942 53.034 182.900 1.00 19.39 223 ASP A N 1
ATOM 1741 C CA . ASP A 1 224 ? -7.284 52.425 182.721 1.00 19.67 223 ASP A CA 1
ATOM 1742 C C . ASP A 1 224 ? -7.207 50.996 182.173 1.00 18.67 223 ASP A C 1
ATOM 1743 O O . ASP A 1 224 ? -8.131 50.528 181.539 1.00 18.54 223 ASP A O 1
ATOM 1748 N N . VAL A 1 225 ? -6.081 50.320 182.399 1.00 18.09 224 VAL A N 1
ATOM 1749 C CA . VAL A 1 225 ? -5.975 48.880 182.176 1.00 16.70 224 VAL A CA 1
ATOM 1750 C C . VAL A 1 225 ? -5.431 48.260 183.452 1.00 17.55 224 VAL A C 1
ATOM 1751 O O . VAL A 1 225 ? -4.318 48.634 183.939 1.00 17.41 224 VAL A O 1
ATOM 1755 N N . VAL A 1 226 ? -6.162 47.281 183.988 1.00 17.47 225 VAL A N 1
ATOM 1756 C CA . VAL A 1 226 ? -5.713 46.610 185.191 1.00 16.78 225 VAL A CA 1
ATOM 1757 C C . VAL A 1 226 ? -4.629 45.589 184.840 1.00 17.19 225 VAL A C 1
ATOM 1758 O O . VAL A 1 226 ? -3.614 45.519 185.528 1.00 15.79 225 VAL A O 1
ATOM 1762 N N . ASP A 1 227 ? -4.864 44.778 183.802 1.00 17.20 226 ASP A N 1
ATOM 1763 C CA . ASP A 1 227 ? -3.861 43.819 183.300 1.00 16.81 226 ASP A CA 1
ATOM 1764 C C . ASP A 1 227 ? -4.318 43.233 181.965 1.00 17.18 226 ASP A C 1
ATOM 1765 O O . ASP A 1 227 ? -5.470 43.449 181.514 1.00 18.36 226 ASP A O 1
ATOM 1770 N N . LEU A 1 228 ? -3.424 42.508 181.307 1.00 16.26 227 LEU A N 1
ATOM 1771 C CA . LEU A 1 228 ? -3.820 41.773 180.122 1.00 15.67 227 LEU A CA 1
ATOM 1772 C C . LEU A 1 228 ? -2.785 40.722 179.832 1.00 15.80 227 LEU A C 1
ATOM 1773 O O . LEU A 1 228 ? -1.620 40.883 180.227 1.00 14.99 227 LEU A O 1
ATOM 1778 N N . SER A 1 229 ? -3.230 39.657 179.152 1.00 14.55 228 SER A N 1
ATOM 1779 C CA . SER A 1 229 ? -2.377 38.550 178.809 1.00 14.18 228 SER A CA 1
ATOM 1780 C C . SER A 1 229 ? -2.718 38.082 177.409 1.00 14.43 228 SER A C 1
ATOM 1781 O O . SER A 1 229 ? -3.820 38.361 176.885 1.00 12.76 228 SER A O 1
ATOM 1784 N N . ILE A 1 230 ? -1.718 37.449 176.792 1.00 14.64 229 ILE A N 1
ATOM 1785 C CA . ILE A 1 230 ? -1.784 36.880 175.457 1.00 14.55 229 ILE A CA 1
ATOM 1786 C C . ILE A 1 230 ? -1.351 35.421 175.599 1.00 15.29 229 ILE A C 1
ATOM 1787 O O . ILE A 1 230 ? -0.257 35.110 176.131 1.00 13.93 229 ILE A O 1
ATOM 1792 N N . PHE A 1 231 ? -2.224 34.522 175.162 1.00 15.91 230 PHE A N 1
ATOM 1793 C CA . PHE A 1 231 ? -1.963 33.082 175.245 1.00 16.26 230 PHE A CA 1
ATOM 1794 C C . PHE A 1 231 ? -1.667 32.533 173.873 1.00 16.82 230 PHE A C 1
ATOM 1795 O O . PHE A 1 231 ? -2.517 32.607 173.006 1.00 17.09 230 PHE A O 1
ATOM 1803 N N . ASN A 1 232 ? -0.451 32.013 173.658 1.00 16.42 231 ASN A N 1
ATOM 1804 C CA . ASN A 1 232 ? -0.130 31.269 172.444 1.00 16.41 231 ASN A CA 1
ATOM 1805 C C . ASN A 1 232 ? -0.410 29.806 172.719 1.00 16.21 231 ASN A C 1
ATOM 1806 O O . ASN A 1 232 ? 0.476 29.060 173.113 1.00 17.62 231 ASN A O 1
ATOM 1811 N N . VAL A 1 233 ? -1.662 29.396 172.573 1.00 15.73 232 VAL A N 1
ATOM 1812 C CA . VAL A 1 233 ? -2.066 28.078 173.055 1.00 15.20 232 VAL A CA 1
ATOM 1813 C C . VAL A 1 233 ? -1.137 26.939 172.610 1.00 14.71 232 VAL A C 1
ATOM 1814 O O . VAL A 1 233 ? -0.679 26.910 171.496 1.00 13.38 232 VAL A O 1
ATOM 1818 N N . HIS A 1 234 ? -0.893 26.006 173.520 1.00 15.94 233 HIS A N 1
ATOM 1819 C CA . HIS A 1 234 ? -0.217 24.765 173.246 1.00 16.70 233 HIS A CA 1
ATOM 1820 C C . HIS A 1 234 ? -0.924 24.073 172.062 1.00 17.94 233 HIS A C 1
ATOM 1821 O O . HIS A 1 234 ? -2.135 23.783 172.117 1.00 17.81 233 HIS A O 1
ATOM 1828 N N . PRO A 1 235 ? -0.184 23.820 170.972 1.00 17.25 234 PRO A N 1
ATOM 1829 C CA . PRO A 1 235 ? -0.861 23.451 169.736 1.00 17.07 234 PRO A CA 1
ATOM 1830 C C . PRO A 1 235 ? -1.153 21.968 169.549 1.00 15.73 234 PRO A C 1
ATOM 1831 O O . PRO A 1 235 ? -1.390 21.557 168.419 1.00 16.64 234 PRO A O 1
ATOM 1835 N N . PHE A 1 236 ? -1.150 21.179 170.621 1.00 15.66 235 PHE A N 1
ATOM 1836 C CA . PHE A 1 236 ? -1.449 19.749 170.501 1.00 16.43 235 PHE A CA 1
ATOM 1837 C C . PHE A 1 236 ? -2.631 19.302 171.353 1.00 16.94 235 PHE A C 1
ATOM 1838 O O . PHE A 1 236 ? -2.594 18.221 171.931 1.00 17.93 235 PHE A O 1
ATOM 1846 N N . LEU A 1 237 ? -3.658 20.144 171.431 1.00 17.42 236 LEU A N 1
ATOM 1847 C CA . LEU A 1 237 ? -4.866 19.872 172.252 1.00 17.25 236 LEU A CA 1
ATOM 1848 C C . LEU A 1 237 ? -6.082 19.773 171.328 1.00 17.18 236 LEU A C 1
ATOM 1849 O O . LEU A 1 237 ? -6.309 20.655 170.493 1.00 17.34 236 LEU A O 1
ATOM 1854 N N . ASP A 1 238 ? -6.832 18.684 171.442 1.00 18.34 237 ASP A N 1
ATOM 1855 C CA . ASP A 1 238 ? -8.038 18.514 170.651 1.00 18.70 237 ASP A CA 1
ATOM 1856 C C . ASP A 1 238 ? -9.267 18.969 171.456 1.00 19.06 237 ASP A C 1
ATOM 1857 O O . ASP A 1 238 ? -10.063 18.170 171.985 1.00 18.20 237 ASP A O 1
ATOM 1862 N N . VAL A 1 239 ? -9.400 20.281 171.532 1.00 18.29 238 VAL A N 1
ATOM 1863 C CA . VAL A 1 239 ? -10.309 20.907 172.462 1.00 17.61 238 VAL A CA 1
ATOM 1864 C C . VAL A 1 239 ? -11.029 21.981 171.711 1.00 18.60 238 VAL A C 1
ATOM 1865 O O . VAL A 1 239 ? -10.501 22.498 170.741 1.00 19.59 238 VAL A O 1
ATOM 1869 N N . PRO A 1 240 ? -12.265 22.311 172.131 1.00 18.76 239 PRO A N 1
ATOM 1870 C CA . PRO A 1 240 ? -13.050 23.360 171.508 1.00 18.28 239 PRO A CA 1
ATOM 1871 C C . PRO A 1 240 ? -12.660 24.755 171.973 1.00 18.44 239 PRO A C 1
ATOM 1872 O O . PRO A 1 240 ? -12.066 24.897 173.026 1.00 19.28 239 PRO A O 1
ATOM 1876 N N . GLY A 1 241 ? -13.037 25.795 171.233 1.00 18.57 240 GLY A N 1
ATOM 1877 C CA . GLY A 1 241 ? -12.621 27.152 171.606 1.00 18.30 240 GLY A CA 1
ATOM 1878 C C . GLY A 1 241 ? -11.096 27.276 171.519 1.00 17.70 240 GLY A C 1
ATOM 1879 O O . GLY A 1 241 ? -10.432 27.777 172.422 1.00 17.66 240 GLY A O 1
ATOM 1880 N N . TYR A 1 242 ? -10.547 26.836 170.404 1.00 16.91 241 TYR A N 1
ATOM 1881 C CA . TYR A 1 242 ? -9.105 26.712 170.282 1.00 17.52 241 TYR A CA 1
ATOM 1882 C C . TYR A 1 242 ? -8.465 27.806 169.467 1.00 17.77 241 TYR A C 1
ATOM 1883 O O . TYR A 1 242 ? -8.910 28.098 168.347 1.00 17.20 241 TYR A O 1
ATOM 1892 N N . GLY A 1 243 ? -7.351 28.339 169.967 1.00 17.77 242 GLY A N 1
ATOM 1893 C CA . GLY A 1 243 ? -6.597 29.355 169.212 1.00 17.14 242 GLY A CA 1
ATOM 1894 C C 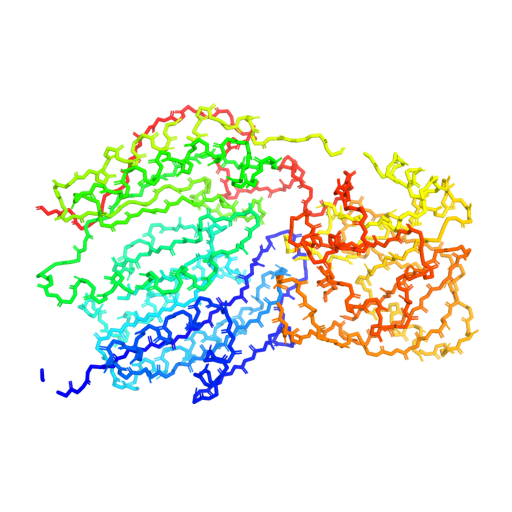. GLY A 1 243 ? -5.862 30.278 170.169 1.00 17.38 242 GLY A C 1
ATOM 1895 O O . GLY A 1 243 ? -5.779 30.018 171.360 1.00 17.12 242 GLY A O 1
ATOM 1896 N N . GLN A 1 244 ? -5.386 31.383 169.647 1.00 16.93 243 GLN A N 1
ATOM 1897 C CA . GLN A 1 244 ? -4.735 32.379 170.461 1.00 16.57 243 GLN A CA 1
ATOM 1898 C C . GLN A 1 244 ? -5.846 33.091 171.261 1.00 16.10 243 GLN A C 1
ATOM 1899 O O . GLN A 1 244 ? -6.916 33.328 170.718 1.00 15.84 243 GLN A O 1
ATOM 1905 N N . VAL A 1 245 ? -5.576 33.456 172.516 1.00 15.68 244 VAL A N 1
ATOM 1906 C CA . VAL A 1 245 ? -6.479 34.256 173.297 1.00 14.62 244 VAL A CA 1
ATOM 1907 C C . VAL A 1 245 ? -5.823 35.524 173.804 1.00 14.75 244 VAL A C 1
ATOM 1908 O O . VAL A 1 245 ? -4.714 35.492 174.328 1.00 15.27 244 VAL A O 1
ATOM 1912 N N . VAL A 1 246 ? -6.501 36.654 173.668 1.00 14.31 245 VAL A N 1
ATOM 1913 C CA . VAL A 1 246 ? -6.097 37.871 174.352 1.00 14.03 245 VAL A CA 1
ATOM 1914 C C . VAL A 1 246 ? -7.108 38.081 175.447 1.00 15.50 245 VAL A C 1
ATOM 1915 O O . VAL A 1 246 ? -8.323 38.021 175.191 1.00 15.54 245 VAL A O 1
ATOM 1919 N N . LEU A 1 247 ? -6.642 38.283 176.674 1.00 15.16 246 LEU A N 1
ATOM 1920 C CA . LEU A 1 247 ? -7.518 38.506 177.816 1.00 15.47 246 LEU A CA 1
ATOM 1921 C C . LEU A 1 247 ? -7.112 39.829 178.502 1.00 15.91 246 LEU A C 1
ATOM 1922 O O . LEU A 1 247 ? -5.932 40.017 178.889 1.00 16.22 246 LEU A O 1
ATOM 1927 N N . ALA A 1 248 ? -8.059 40.745 178.622 1.00 14.69 247 ALA A N 1
ATOM 1928 C CA . ALA A 1 248 ? -7.813 42.077 179.199 1.00 14.73 247 ALA A CA 1
ATOM 1929 C C . ALA A 1 248 ? -8.807 42.383 180.306 1.00 15.50 247 ALA A C 1
ATOM 1930 O O . ALA A 1 248 ? -9.983 42.025 180.196 1.00 15.40 247 ALA A O 1
ATOM 1932 N N . TYR A 1 249 ? -8.332 43.097 181.333 1.00 16.39 248 TYR A N 1
ATOM 1933 C CA . TYR A 1 249 ? -9.092 43.455 182.514 1.00 16.26 248 TYR A CA 1
ATOM 1934 C C . TYR A 1 249 ? -9.011 44.950 182.771 1.00 18.12 248 TYR A C 1
ATOM 1935 O O . TYR A 1 249 ? -7.930 45.521 182.644 1.00 18.95 248 TYR A O 1
ATOM 1944 N N . ASP A 1 250 ? -10.143 45.584 183.106 1.00 18.28 249 ASP A N 1
ATOM 1945 C CA . ASP A 1 250 ? -10.180 46.972 183.566 1.00 19.27 249 ASP A CA 1
ATOM 1946 C C . ASP A 1 250 ? -11.293 47.145 184.581 1.00 20.28 249 ASP A C 1
ATOM 1947 O O . ASP A 1 250 ? -11.860 46.155 185.026 1.00 20.59 249 ASP A O 1
ATOM 1952 N N . ASN A 1 251 ? -11.633 48.386 184.927 1.00 22.09 250 ASN A N 1
ATOM 1953 C CA . ASN A 1 251 ? -12.683 48.647 185.948 1.00 24.00 250 ASN A CA 1
ATOM 1954 C C . ASN A 1 251 ? -14.138 48.691 185.408 1.00 24.45 250 ASN A C 1
ATOM 1955 O O . ASN A 1 251 ? -15.051 49.114 186.120 1.00 25.11 250 ASN A O 1
ATOM 1960 N N . GLY A 1 252 ? -14.345 48.284 184.158 1.00 24.85 251 GLY A N 1
ATOM 1961 C CA . GLY A 1 252 ? -15.667 48.383 183.488 1.00 24.72 251 GLY A CA 1
ATOM 1962 C C . GLY A 1 252 ? -15.753 49.516 182.478 1.00 24.94 251 GLY A C 1
ATOM 1963 O O . GLY A 1 252 ? -16.597 49.503 181.612 1.00 25.69 251 GLY A O 1
ATOM 1964 N N . SER A 1 253 ? -14.890 50.517 182.570 1.00 24.93 252 SER A N 1
ATOM 1965 C CA . SER A 1 253 ? -14.957 51.610 181.605 1.00 25.29 252 SER A CA 1
ATOM 1966 C C . SER A 1 253 ? -13.593 52.149 181.217 1.00 24.52 252 SER A C 1
ATOM 1967 O O . SER A 1 253 ? -13.416 53.336 181.001 1.00 24.41 252 SER A O 1
ATOM 1970 N N . GLY A 1 254 ? -12.631 51.237 181.110 1.00 24.46 253 GLY A N 1
ATOM 1971 C CA . GLY A 1 254 ? -11.301 51.562 180.639 1.00 23.81 253 GLY A CA 1
ATOM 1972 C C . GLY A 1 254 ? -11.066 51.019 179.241 1.00 23.26 253 GLY A C 1
ATOM 1973 O O . GLY A 1 254 ? -11.999 50.904 178.399 1.00 22.55 253 GLY A O 1
ATOM 1974 N N . ALA A 1 255 ? -9.802 50.658 178.997 1.00 22.14 254 ALA A N 1
ATOM 1975 C CA . ALA A 1 255 ? -9.338 50.353 177.655 1.00 19.91 254 ALA A CA 1
ATOM 1976 C C . ALA A 1 255 ? -9.299 48.851 177.370 1.00 19.37 254 ALA A C 1
ATOM 1977 O O . ALA A 1 255 ? -8.705 48.431 176.360 1.00 18.56 254 ALA A O 1
ATOM 1979 N N . ALA A 1 256 ? -9.931 48.014 178.208 1.00 19.25 255 ALA A N 1
ATOM 1980 C CA . ALA A 1 256 ? -9.775 46.551 178.025 1.00 19.05 255 ALA A CA 1
ATOM 1981 C C . ALA A 1 256 ? -10.259 46.091 176.635 1.00 19.58 255 ALA A C 1
ATOM 1982 O O . ALA A 1 256 ? -9.646 45.187 176.043 1.00 19.35 255 ALA A O 1
ATOM 1984 N N . ILE A 1 257 ? -11.330 46.718 176.114 1.00 18.29 256 ILE A N 1
ATOM 1985 C CA . ILE A 1 257 ? -11.846 46.342 174.820 1.00 18.60 256 ILE A CA 1
ATOM 1986 C C . ILE A 1 257 ? -10.872 46.793 173.733 1.00 17.70 256 ILE A C 1
ATOM 1987 O O . ILE A 1 257 ? -10.552 46.016 172.860 1.00 16.45 256 ILE A O 1
ATOM 1992 N N . ASP A 1 258 ? -10.443 48.058 173.781 1.00 18.24 257 ASP A N 1
ATOM 1993 C CA . ASP A 1 258 ? -9.494 48.622 172.784 1.00 17.55 257 ASP A CA 1
ATOM 1994 C C . ASP A 1 258 ? -8.167 47.833 172.760 1.00 17.71 257 ASP A C 1
ATOM 1995 O O . ASP A 1 258 ? -7.658 47.468 171.696 1.00 17.70 257 ASP A O 1
ATOM 2000 N N . ALA A 1 259 ? -7.640 47.540 173.943 1.00 17.61 258 ALA A N 1
ATOM 2001 C CA . ALA A 1 259 ? -6.429 46.748 174.063 1.00 17.59 258 ALA A CA 1
ATOM 2002 C C . ALA A 1 259 ? -6.634 45.386 173.413 1.00 17.27 258 ALA A C 1
ATOM 2003 O O . ALA A 1 259 ? -5.828 44.926 172.631 1.00 15.27 258 ALA A O 1
ATOM 2005 N N . CYS A 1 260 ? -7.761 44.762 173.722 1.00 17.09 259 CYS A N 1
ATOM 2006 C CA A CYS A 1 260 ? -8.024 43.430 173.248 0.70 16.81 259 CYS A CA 1
ATOM 2007 C CA B CYS A 1 260 ? -8.063 43.419 173.212 0.30 15.91 259 CYS A CA 1
ATOM 2008 C C . CYS A 1 260 ? -8.258 43.450 171.718 1.00 16.65 259 CYS A C 1
ATOM 2009 O O . CYS A 1 260 ? -7.804 42.541 170.956 1.00 16.33 259 CYS A O 1
ATOM 2014 N N . ARG A 1 261 ? -8.919 44.489 171.242 1.00 16.48 260 ARG A N 1
ATOM 2015 C CA A ARG A 1 261 ? -9.094 44.667 169.799 0.50 16.75 260 ARG A CA 1
ATOM 2016 C CA B ARG A 1 261 ? -9.092 44.650 169.798 0.50 16.60 260 ARG A CA 1
ATOM 2017 C C . ARG A 1 261 ? -7.732 44.764 169.105 1.00 16.39 260 ARG A C 1
ATOM 2018 O O . ARG A 1 261 ? -7.435 44.024 168.149 1.00 14.47 260 ARG A O 1
ATOM 2033 N N . ASP A 1 262 ? -6.911 45.692 169.582 1.00 17.02 261 ASP A N 1
ATOM 2034 C CA . ASP A 1 262 ? -5.623 45.996 168.922 1.00 16.74 261 ASP A CA 1
ATOM 2035 C C . ASP A 1 262 ? -4.794 44.749 168.844 1.00 16.92 261 ASP A C 1
ATOM 2036 O O . ASP A 1 262 ? -4.263 44.431 167.784 1.00 18.27 261 ASP A O 1
ATOM 2041 N N . LEU A 1 263 ? -4.679 44.031 169.958 1.00 16.41 262 LEU A N 1
ATOM 2042 C CA . LEU A 1 263 ? -3.796 42.882 170.027 1.00 16.33 262 LEU A CA 1
ATOM 2043 C C . LEU A 1 263 ? -4.337 41.665 169.263 1.00 16.65 262 LEU A C 1
ATOM 2044 O O . LEU A 1 263 ? -3.567 40.922 168.634 1.00 15.03 262 LEU A O 1
ATOM 2049 N N . SER A 1 264 ? -5.662 41.456 169.303 1.00 15.87 263 SER A N 1
ATOM 2050 C CA . SER A 1 264 ? -6.250 40.384 168.526 1.00 15.40 263 SER A CA 1
ATOM 2051 C C . SER A 1 264 ? -6.003 40.640 167.032 1.00 15.34 263 SER A C 1
ATOM 2052 O O . SER A 1 264 ? -5.659 39.714 166.281 1.00 15.43 263 SER A O 1
ATOM 2055 N N . ASP A 1 265 ? -6.158 41.882 166.583 1.00 14.59 264 ASP A N 1
ATOM 2056 C CA . ASP A 1 265 ? -5.961 42.173 165.181 1.00 14.92 264 ASP A CA 1
ATOM 2057 C C . ASP A 1 265 ? -4.479 41.926 164.770 1.00 14.78 264 ASP A C 1
ATOM 2058 O O . ASP A 1 265 ? -4.182 41.420 163.650 1.00 13.56 264 ASP A O 1
ATOM 2071 N N . LEU A 1 267 ? -2.437 39.826 166.170 1.00 13.56 266 LEU A N 1
ATOM 2072 C CA . LEU A 1 267 ? -2.145 38.395 166.125 1.00 13.33 266 LEU A CA 1
ATOM 2073 C C . LEU A 1 267 ? -2.667 37.775 164.822 1.00 13.48 266 LEU A C 1
ATOM 2074 O O . LEU A 1 267 ? -2.007 36.907 164.181 1.00 11.51 266 LEU A O 1
ATOM 2079 N N . TRP A 1 268 ? -3.852 38.228 164.403 1.00 13.98 267 TRP A N 1
ATOM 2080 C CA . TRP A 1 268 ? -4.485 37.696 163.199 1.00 14.25 267 TRP A CA 1
ATOM 2081 C C . TRP A 1 268 ? -3.644 38.007 161.971 1.00 15.31 267 TRP A C 1
ATOM 2082 O O . TRP A 1 268 ? -3.346 37.130 161.143 1.00 15.21 267 TRP A O 1
ATOM 2093 N N . LYS A 1 269 ? -3.293 39.280 161.852 1.00 17.11 268 LYS A N 1
ATOM 2094 C CA . LYS A 1 269 ? -2.466 39.785 160.752 1.00 18.35 268 LYS A CA 1
ATOM 2095 C C . LYS A 1 269 ? -1.173 38.999 160.671 1.00 18.16 268 LYS A C 1
ATOM 2096 O O . LYS A 1 269 ? -0.648 38.777 159.594 1.00 17.33 268 LYS A O 1
ATOM 2102 N N . ALA A 1 270 ? -0.686 38.536 161.820 1.00 18.56 269 ALA A N 1
ATOM 2103 C CA . ALA A 1 270 ? 0.630 37.894 161.900 1.00 18.43 269 ALA A CA 1
ATOM 2104 C C . ALA A 1 270 ? 0.547 36.365 161.803 1.00 18.25 269 ALA A C 1
ATOM 2105 O O . ALA A 1 270 ? 1.534 35.677 161.920 1.00 19.26 269 ALA A O 1
ATOM 2107 N N . ARG A 1 271 ? -0.635 35.828 161.559 1.00 18.77 270 ARG A N 1
ATOM 2108 C CA . ARG A 1 271 ? -0.874 34.372 161.710 1.00 18.78 270 ARG A CA 1
ATOM 2109 C C . ARG A 1 271 ? 0.046 33.491 160.898 1.00 18.09 270 ARG A C 1
ATOM 2110 O O . ARG A 1 271 ? 0.472 32.467 161.389 1.00 19.89 270 ARG A O 1
ATOM 2118 N N . ASP A 1 272 ? 0.395 33.880 159.683 1.00 17.91 271 ASP A N 1
ATOM 2119 C CA . ASP A 1 272 ? 1.384 33.092 158.904 1.00 17.88 271 ASP A CA 1
ATOM 2120 C C . ASP A 1 272 ? 2.876 33.404 159.170 1.00 18.40 271 ASP A C 1
ATOM 2121 O O . ASP A 1 272 ? 3.735 32.682 158.658 1.00 17.12 271 ASP A O 1
ATOM 2126 N N . GLU A 1 273 ? 3.155 34.442 159.969 1.00 18.66 272 GLU A N 1
ATOM 2127 C CA . GLU A 1 273 ? 4.513 34.759 160.427 1.00 19.34 272 GLU A CA 1
ATOM 2128 C C . GLU A 1 273 ? 5.048 33.762 161.465 1.00 18.68 272 GLU A C 1
ATOM 2129 O O . GLU A 1 273 ? 6.251 33.659 161.667 1.00 18.50 272 GLU A O 1
ATOM 2135 N N . PHE A 1 274 ? 4.154 33.003 162.079 1.00 17.22 273 PHE A N 1
ATOM 2136 C CA . PHE A 1 274 ? 4.519 32.043 163.082 1.00 17.14 273 PHE A CA 1
ATOM 2137 C C . PHE A 1 274 ? 4.890 30.738 162.433 1.00 17.37 273 PHE A C 1
ATOM 2138 O O . PHE A 1 274 ? 4.323 29.698 162.749 1.00 18.25 273 PHE A O 1
ATOM 2146 N N . GLN A 1 275 ? 5.880 30.796 161.543 1.00 17.72 274 GLN A N 1
ATOM 2147 C CA . GLN A 1 275 ? 6.426 29.623 160.891 1.00 17.58 274 GLN A CA 1
ATOM 2148 C C . GLN A 1 275 ? 7.957 29.725 160.830 1.00 18.02 274 GLN A C 1
ATOM 2149 O O . GLN A 1 275 ? 8.504 30.797 160.898 1.00 17.32 274 GLN A O 1
ATOM 2155 N N . GLU A 1 276 ? 8.630 28.601 160.655 1.00 19.38 275 GLU A N 1
ATOM 2156 C CA . GLU A 1 276 ? 10.099 28.600 160.616 1.00 20.20 275 GLU A CA 1
ATOM 2157 C C . GLU A 1 276 ? 10.593 27.469 159.741 1.00 21.03 275 GLU A C 1
ATOM 2158 O O . GLU A 1 276 ? 9.874 26.473 159.516 1.00 21.72 275 GLU A O 1
ATOM 2164 N N . GLN A 1 277 ? 11.814 27.637 159.228 1.00 21.26 276 GLN A N 1
ATOM 2165 C CA . GLN A 1 277 ? 12.517 26.588 158.549 1.00 21.32 276 GLN A CA 1
ATOM 2166 C C . GLN A 1 277 ? 13.665 26.135 159.441 1.00 21.72 276 GLN A C 1
ATOM 2167 O O . GLN A 1 277 ? 14.713 26.759 159.473 1.00 21.67 276 GLN A O 1
ATOM 2173 N N . LEU A 1 278 ? 13.476 25.056 160.164 1.00 21.86 277 LEU A N 1
ATOM 2174 C CA . LEU A 1 278 ? 14.538 24.522 161.000 1.00 21.56 277 LEU A CA 1
ATOM 2175 C C . LEU A 1 278 ? 15.566 23.803 160.117 1.00 21.53 277 LEU A C 1
ATOM 2176 O O . LEU A 1 278 ? 15.248 23.264 159.041 1.00 22.10 277 LEU A O 1
ATOM 2189 N N . SER A 1 280 ? 17.980 20.939 158.810 1.00 19.17 279 SER A N 1
ATOM 2190 C CA . SER A 1 280 ? 17.862 19.495 158.749 1.00 19.85 279 SER A CA 1
ATOM 2191 C C . SER A 1 280 ? 18.831 18.808 159.678 1.00 20.38 279 SER A C 1
ATOM 2192 O O . SER A 1 280 ? 19.870 19.383 160.010 1.00 20.74 279 SER A O 1
ATOM 2195 N N . VAL A 1 281 ? 18.513 17.562 160.036 1.00 20.54 280 VAL A N 1
ATOM 2196 C CA . VAL A 1 281 ? 19.364 16.725 160.865 1.00 20.86 280 VAL A CA 1
ATOM 2197 C C . VAL A 1 281 ? 20.690 16.444 160.168 1.00 21.98 280 VAL A C 1
ATOM 2198 O O . VAL A 1 281 ? 21.743 16.417 160.821 1.00 22.34 280 VAL A O 1
ATOM 2202 N N . ASP A 1 282 ? 20.655 16.234 158.850 1.00 22.39 281 ASP A N 1
ATOM 2203 C CA . ASP A 1 282 ? 21.890 15.961 158.114 1.00 23.11 281 ASP A CA 1
ATOM 2204 C C . ASP A 1 282 ? 22.814 17.164 158.174 1.00 22.54 281 ASP A C 1
ATOM 2205 O O . ASP A 1 282 ? 23.973 17.002 158.499 1.00 22.98 281 ASP A O 1
ATOM 2210 N N . LYS A 1 283 ? 22.309 18.354 157.865 1.00 22.34 282 LYS A N 1
ATOM 2211 C CA . LYS A 1 283 ? 23.141 19.557 157.923 1.00 22.60 282 LYS A CA 1
ATOM 2212 C C . LYS A 1 283 ? 23.708 19.763 159.323 1.00 21.73 282 LYS A C 1
ATOM 2213 O O . LYS A 1 283 ? 24.896 19.987 159.456 1.00 21.10 282 LYS A O 1
ATOM 2219 N N . ALA A 1 284 ? 22.860 19.680 160.355 1.00 20.58 283 ALA A N 1
ATOM 2220 C CA . ALA A 1 284 ? 23.329 19.873 161.729 1.00 20.60 283 ALA A CA 1
ATOM 2221 C C . ALA A 1 284 ? 24.412 18.842 162.140 1.00 20.56 283 ALA A C 1
ATOM 2222 O O . ALA A 1 284 ? 25.416 19.206 162.772 1.00 20.56 283 ALA A O 1
ATOM 2224 N N . LEU A 1 285 ? 24.218 17.572 161.797 1.00 20.68 284 LEU A N 1
ATOM 2225 C CA . LEU A 1 285 ? 25.212 16.552 162.144 1.00 21.59 284 LEU A CA 1
ATOM 2226 C C . LEU A 1 285 ? 26.536 16.762 161.382 1.00 21.45 284 LEU A C 1
ATOM 2227 O O . LEU A 1 285 ? 27.608 16.392 161.886 1.00 21.39 284 LEU A O 1
ATOM 2232 N N . GLU A 1 286 ? 26.473 17.383 160.208 1.00 20.95 285 GLU A N 1
ATOM 2233 C CA . GLU A 1 286 ? 27.686 17.720 159.491 1.00 21.32 285 GLU A CA 1
ATOM 2234 C C . GLU A 1 286 ? 28.446 18.903 160.131 1.00 20.92 285 GLU A C 1
ATOM 2235 O O . GLU A 1 286 ? 29.671 18.905 160.130 1.00 20.93 285 GLU A O 1
ATOM 2241 N N . ILE A 1 287 ? 27.736 19.884 160.689 1.00 20.83 286 ILE A N 1
ATOM 2242 C CA . ILE A 1 287 ? 28.373 20.936 161.517 1.00 19.86 286 ILE A CA 1
ATOM 2243 C C . ILE A 1 287 ? 29.096 20.291 162.727 1.00 19.91 286 ILE A C 1
ATOM 2244 O O . ILE A 1 287 ? 30.246 20.603 163.063 1.00 20.40 286 ILE A O 1
ATOM 2249 N N . ALA A 1 288 ? 28.426 19.347 163.354 1.00 19.53 287 ALA A N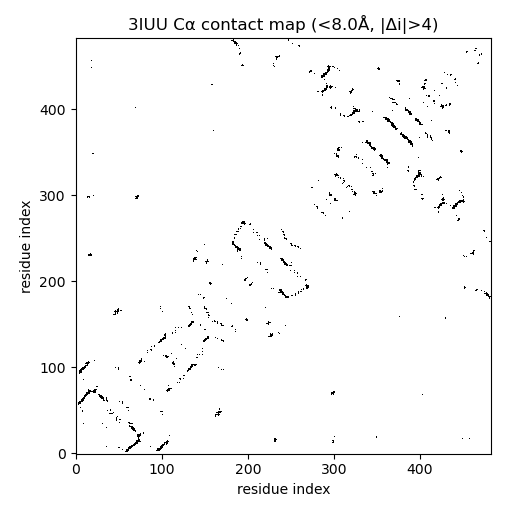 1
ATOM 2250 C CA . ALA A 1 288 ? 28.971 18.647 164.500 1.00 19.14 287 ALA A CA 1
ATOM 2251 C C . ALA A 1 288 ? 30.267 17.907 164.144 1.00 19.41 287 ALA A C 1
ATOM 2252 O O . ALA A 1 288 ? 31.199 17.826 164.973 1.00 18.58 287 ALA A O 1
ATOM 2254 N N . ARG A 1 289 ? 30.289 17.330 162.943 1.00 20.23 288 ARG A N 1
ATOM 2255 C CA . ARG A 1 289 ? 31.415 16.534 162.459 1.00 20.75 288 ARG A CA 1
ATOM 2256 C C . ARG A 1 289 ? 32.640 17.405 162.183 1.00 21.23 288 ARG A C 1
ATOM 2257 O O . ARG A 1 289 ? 33.757 16.936 162.249 1.00 21.24 288 ARG A O 1
ATOM 2265 N N . THR A 1 290 ? 32.413 18.673 161.880 1.00 21.75 289 THR A N 1
ATOM 2266 C CA . THR A 1 290 ? 33.460 19.563 161.467 1.00 22.02 289 THR A CA 1
ATOM 2267 C C . THR A 1 290 ? 33.704 20.652 162.487 1.00 21.27 289 THR A C 1
ATOM 2268 O O . THR A 1 290 ? 34.400 21.597 162.189 1.00 20.96 289 THR A O 1
ATOM 2272 N N . SER A 1 291 ? 33.136 20.537 163.687 1.00 21.51 290 SER A N 1
ATOM 2273 C CA . SER A 1 291 ? 33.296 21.575 164.728 1.00 20.88 290 SER A CA 1
ATOM 2274 C C . SER A 1 291 ? 33.989 20.998 165.945 1.00 20.86 290 SER A C 1
ATOM 2275 O O . SER A 1 291 ? 33.705 19.863 166.355 1.00 21.64 290 SER A O 1
ATOM 2278 N N . ARG A 1 292 ? 34.855 21.786 166.567 1.00 20.59 291 ARG A N 1
ATOM 2279 C CA . ARG A 1 292 ? 35.412 21.412 167.871 1.00 20.47 291 ARG A CA 1
ATOM 2280 C C . ARG A 1 292 ? 34.344 21.579 168.946 1.00 19.77 291 ARG A C 1
ATOM 2281 O O . ARG A 1 292 ? 34.338 20.864 169.937 1.00 19.24 291 ARG A O 1
ATOM 2289 N N . GLN A 1 293 ? 33.450 22.547 168.772 1.00 18.98 292 GLN A N 1
ATOM 2290 C CA . GLN A 1 293 ? 32.413 22.763 169.786 1.00 18.38 292 GLN A CA 1
ATOM 2291 C C . GLN A 1 293 ? 31.386 21.612 169.732 1.00 18.38 292 GLN A C 1
ATOM 2292 O O . GLN A 1 293 ? 30.990 21.153 168.651 1.00 18.95 292 GLN A O 1
ATOM 2298 N N . LEU A 1 294 ? 30.977 21.144 170.899 1.00 17.27 293 LEU A N 1
ATOM 2299 C CA . LEU A 1 294 ? 29.873 20.196 171.030 1.00 17.10 293 LEU A CA 1
ATOM 2300 C C . LEU A 1 294 ? 28.603 20.802 170.382 1.00 16.42 293 LEU A C 1
ATOM 2301 O O . LEU A 1 294 ? 28.344 21.980 170.564 1.00 15.68 293 LEU A O 1
ATOM 2306 N N . LEU A 1 295 ? 27.829 20.004 169.658 1.00 15.97 294 LEU A N 1
ATOM 2307 C CA . LEU A 1 295 ? 26.494 20.431 169.213 1.00 17.07 294 LEU A CA 1
ATOM 2308 C C . LEU A 1 295 ? 25.444 19.869 170.147 1.00 16.13 294 LEU A C 1
ATOM 2309 O O . LEU A 1 295 ? 25.512 18.715 170.544 1.00 16.47 294 LEU A O 1
ATOM 2314 N N . ALA A 1 296 ? 24.515 20.712 170.545 1.00 16.28 295 ALA A N 1
ATOM 2315 C CA . ALA A 1 296 ? 23.342 20.265 171.296 1.00 16.29 295 ALA A CA 1
ATOM 2316 C C . ALA A 1 296 ? 22.116 20.435 170.387 1.00 16.80 295 ALA A C 1
ATOM 2317 O O . ALA A 1 296 ? 21.758 21.553 170.068 1.00 17.83 295 ALA A O 1
ATOM 2319 N N . LEU A 1 297 ? 21.520 19.314 169.954 1.00 17.47 296 LEU A N 1
ATOM 2320 C CA . LEU A 1 297 ? 20.433 19.307 168.982 1.00 17.84 296 LEU A CA 1
ATOM 2321 C C . LEU A 1 297 ? 19.053 19.138 169.668 1.00 18.34 296 LEU A C 1
ATOM 2322 O O . LEU A 1 297 ? 18.776 18.123 170.336 1.00 18.71 296 LEU A O 1
ATOM 2327 N N . GLY A 1 298 ? 18.224 20.157 169.503 1.00 18.18 297 GLY A N 1
ATOM 2328 C CA . GLY A 1 298 ? 16.813 20.121 169.882 1.00 18.30 297 GLY A CA 1
ATOM 2329 C C . GLY A 1 298 ? 15.984 19.297 168.889 1.00 18.05 297 GLY A C 1
ATOM 2330 O O . GLY A 1 298 ? 15.812 19.695 167.733 1.00 17.49 297 GLY A O 1
ATOM 2331 N N . ASP A 1 299 ? 15.472 18.153 169.356 1.00 17.86 298 ASP A N 1
ATOM 2332 C CA . ASP A 1 299 ? 14.652 17.238 168.556 1.00 17.98 298 ASP A CA 1
ATOM 2333 C C . ASP A 1 299 ? 13.195 17.773 168.479 1.00 18.63 298 ASP A C 1
ATOM 2334 O O . ASP A 1 299 ? 12.336 17.359 169.265 1.00 18.23 298 ASP A O 1
ATOM 2339 N N . GLN A 1 300 ? 12.950 18.702 167.547 1.00 18.25 299 GLN A N 1
ATOM 2340 C CA . GLN A 1 300 ? 11.707 19.482 167.500 1.00 18.52 299 GLN A CA 1
ATOM 2341 C C . GLN A 1 300 ? 10.501 18.580 167.438 1.00 18.77 299 GLN A C 1
ATOM 2342 O O . GLN A 1 300 ? 9.485 18.849 168.099 1.00 19.86 299 GLN A O 1
ATOM 2348 N N . GLY A 1 301 ? 10.621 17.501 166.681 1.00 18.60 300 GLY A N 1
ATOM 2349 C CA . GLY A 1 301 ? 9.492 16.594 166.478 1.00 18.93 300 GLY A CA 1
ATOM 2350 C C . GLY A 1 301 ? 9.111 15.676 167.622 1.00 18.70 300 GLY A C 1
ATOM 2351 O O . GLY A 1 301 ? 8.015 15.062 167.605 1.00 18.90 300 GLY A O 1
ATOM 2352 N N . ASP A 1 302 ? 9.987 15.575 168.616 1.00 17.79 301 ASP A N 1
ATOM 2353 C CA . ASP A 1 302 ? 9.747 14.727 169.771 1.00 18.67 301 ASP A CA 1
ATOM 2354 C C . ASP A 1 302 ? 10.290 15.321 171.071 1.00 18.19 301 ASP A C 1
ATOM 2355 O O . ASP A 1 302 ? 11.281 14.851 171.671 1.00 17.01 301 ASP A O 1
ATOM 2360 N N . ARG A 1 303 ? 9.637 16.398 171.474 1.00 18.55 302 ARG A N 1
ATOM 2361 C CA . ARG A 1 303 ? 9.973 17.130 172.668 1.00 17.34 302 ARG A CA 1
ATOM 2362 C C . ARG A 1 303 ? 9.067 16.730 173.815 1.00 17.98 302 ARG A C 1
ATOM 2363 O O . ARG A 1 303 ? 7.854 16.948 173.754 1.00 17.62 302 ARG A O 1
ATOM 2371 N N . VAL A 1 304 ? 9.657 16.199 174.893 1.00 18.19 303 VAL A N 1
ATOM 2372 C CA . VAL A 1 304 ? 8.936 15.982 176.152 1.00 17.23 303 VAL A CA 1
ATOM 2373 C C . VAL A 1 304 ? 8.488 17.326 176.685 1.00 17.79 303 VAL A C 1
ATOM 2374 O O . VAL A 1 304 ? 7.403 17.423 177.254 1.00 17.53 303 VAL A O 1
ATOM 2386 N N . GLY A 1 306 ? 7.322 19.606 174.912 1.00 17.72 305 GLY A N 1
ATOM 2387 C CA . GLY A 1 306 ? 6.092 19.839 174.148 1.00 17.54 305 GLY A CA 1
ATOM 2388 C C . GLY A 1 306 ? 5.048 18.753 174.372 1.00 17.07 305 GLY A C 1
ATOM 2389 O O . GLY A 1 306 ? 4.060 18.669 173.632 1.00 16.84 305 GLY A O 1
ATOM 2390 N N . ALA A 1 307 ? 5.283 17.940 175.409 1.00 16.92 306 ALA A N 1
ATOM 2391 C CA . ALA A 1 307 ? 4.387 16.860 175.856 1.00 16.79 306 ALA A CA 1
ATOM 2392 C C . ALA A 1 307 ? 4.419 15.642 174.925 1.00 17.27 306 ALA A C 1
ATOM 2393 O O . ALA A 1 307 ? 3.562 14.705 174.998 1.00 17.76 306 ALA A O 1
ATOM 2395 N N . GLY A 1 308 ? 5.418 15.608 174.062 1.00 16.75 307 GLY A N 1
ATOM 2396 C CA . GLY A 1 308 ? 5.702 14.392 173.333 1.00 17.35 307 GLY A CA 1
ATOM 2397 C C . GLY A 1 308 ? 6.266 13.300 174.224 1.00 17.15 307 GLY A C 1
ATOM 2398 O O . GLY A 1 308 ? 6.699 13.564 175.342 1.00 19.20 307 GLY A O 1
ATOM 2399 N N . PRO A 1 309 ? 6.271 12.069 173.736 1.00 17.49 308 PRO A N 1
ATOM 2400 C CA . PRO A 1 309 ? 6.769 10.900 174.464 1.00 18.01 308 PRO A CA 1
ATOM 2401 C C . PRO A 1 309 ? 8.306 10.745 174.603 1.00 17.87 308 PRO A C 1
ATOM 2402 O O . PRO A 1 309 ? 8.761 10.123 175.563 1.00 17.63 308 PRO A O 1
ATOM 2406 N N . GLY A 1 310 ? 9.079 11.297 173.674 1.00 18.34 309 GLY A N 1
ATOM 2407 C CA . GLY A 1 310 ? 10.543 11.189 173.750 1.00 18.74 309 GLY A CA 1
ATOM 2408 C C . GLY A 1 310 ? 11.041 9.778 173.435 1.00 19.73 309 GLY A C 1
ATOM 2409 O O . GLY A 1 310 ? 12.084 9.349 173.929 1.00 19.64 309 GLY A O 1
ATOM 2410 N N . ASP A 1 311 ? 10.276 9.041 172.625 1.00 20.35 310 ASP A N 1
ATOM 2411 C CA . ASP A 1 311 ? 10.701 7.749 172.147 1.00 20.80 310 ASP A CA 1
ATOM 2412 C C . ASP A 1 311 ? 11.358 7.789 170.771 1.00 20.74 310 ASP A C 1
ATOM 2413 O O . ASP A 1 311 ? 11.650 6.734 170.253 1.00 21.50 310 ASP A O 1
ATOM 2418 N N . SER A 1 312 ? 11.598 8.961 170.170 1.00 19.93 311 SER A N 1
ATOM 2419 C CA . SER A 1 312 ? 12.194 8.979 168.816 1.00 19.87 311 SER A CA 1
ATOM 2420 C C . SER A 1 312 ? 13.705 8.687 168.811 1.00 19.51 311 SER A C 1
ATOM 2421 O O . SER A 1 312 ? 14.465 9.463 169.362 1.00 18.42 311 SER A O 1
ATOM 2424 N N . PRO A 1 313 ? 14.125 7.580 168.168 1.00 19.91 312 PRO A N 1
ATOM 2425 C CA . PRO A 1 313 ? 15.529 7.319 167.925 1.00 19.62 312 PRO A CA 1
ATOM 2426 C C . PRO A 1 313 ? 15.993 7.900 166.606 1.00 19.51 312 PRO A C 1
ATOM 2427 O O . PRO A 1 313 ? 17.068 7.537 166.150 1.00 19.58 312 PRO A O 1
ATOM 2431 N N . GLU A 1 314 ? 15.230 8.827 166.016 1.00 18.67 313 GLU A N 1
ATOM 2432 C CA . GLU A 1 314 ? 15.516 9.300 164.682 1.00 18.94 313 GLU A CA 1
ATOM 2433 C C . GLU A 1 314 ? 16.944 9.902 164.513 1.00 19.41 313 GLU A C 1
ATOM 2434 O O . GLU A 1 314 ? 17.678 9.554 163.554 1.00 19.89 313 GLU A O 1
ATOM 2440 N N . ILE A 1 315 ? 17.347 10.788 165.427 1.00 18.71 314 ILE A N 1
ATOM 2441 C CA . ILE A 1 315 ? 18.655 11.447 165.296 1.00 18.71 314 ILE A CA 1
ATOM 2442 C C . ILE A 1 315 ? 19.779 10.384 165.398 1.00 18.55 314 ILE A C 1
ATOM 2443 O O . ILE A 1 315 ? 20.748 10.425 164.642 1.00 19.37 314 ILE A O 1
ATOM 2448 N N . ALA A 1 316 ? 19.604 9.394 166.269 1.00 18.96 315 ALA A N 1
ATOM 2449 C CA . ALA A 1 316 ? 20.511 8.238 166.350 1.00 19.05 315 ALA A CA 1
ATOM 2450 C C . ALA A 1 316 ? 20.548 7.452 165.045 1.00 20.13 315 ALA A C 1
ATOM 2451 O O . ALA A 1 316 ? 21.621 6.957 164.626 1.00 19.44 315 ALA A O 1
ATOM 2453 N N . ARG A 1 317 ? 19.395 7.364 164.376 1.00 21.48 316 ARG A N 1
ATOM 2454 C CA . ARG A 1 317 ? 19.316 6.626 163.108 1.00 22.04 316 ARG A CA 1
ATOM 2455 C C . ARG A 1 317 ? 20.177 7.310 162.064 1.00 21.96 316 ARG A C 1
ATOM 2456 O O . ARG A 1 317 ? 21.051 6.660 161.440 1.00 22.02 316 ARG A O 1
ATOM 2464 N N . VAL A 1 318 ? 19.949 8.607 161.880 1.00 21.45 317 VAL A N 1
ATOM 2465 C CA . VAL A 1 318 ? 20.665 9.368 160.860 1.00 21.75 317 VAL A CA 1
ATOM 2466 C C . VAL A 1 318 ? 22.184 9.335 161.136 1.00 22.46 317 VAL A C 1
ATOM 2467 O O . VAL A 1 318 ? 22.976 9.119 160.226 1.00 22.52 317 VAL A O 1
ATOM 2471 N N . ALA A 1 319 ? 22.574 9.509 162.396 1.00 22.34 318 ALA A N 1
ATOM 2472 C CA . ALA A 1 319 ? 23.976 9.430 162.784 1.00 21.98 318 ALA A CA 1
ATOM 2473 C C . ALA A 1 319 ? 24.602 8.079 162.383 1.00 22.17 318 ALA A C 1
ATOM 2474 O O . ALA A 1 319 ? 25.639 8.048 161.712 1.00 23.16 318 ALA A O 1
ATOM 2476 N N . LEU A 1 320 ? 23.949 6.980 162.756 1.00 22.08 319 LEU A N 1
ATOM 2477 C CA . LEU A 1 320 ? 24.392 5.640 162.397 1.00 22.03 319 LEU A CA 1
ATOM 2478 C C . LEU A 1 320 ? 24.519 5.418 160.897 1.00 22.79 319 LEU A C 1
ATOM 2479 O O . LEU A 1 320 ? 25.547 4.939 160.420 1.00 23.11 319 LEU A O 1
ATOM 2484 N N . GLU A 1 321 ? 23.504 5.834 160.160 1.00 23.72 320 GLU A N 1
ATOM 2485 C CA . GLU A 1 321 ? 23.381 5.537 158.746 1.00 24.70 320 GLU A CA 1
ATOM 2486 C C . GLU A 1 321 ? 24.118 6.509 157.832 1.00 25.13 320 GLU A C 1
ATOM 2487 O O . GLU A 1 321 ? 24.650 6.087 156.796 1.00 26.50 320 GLU A O 1
ATOM 2493 N N . HIS A 1 322 ? 24.178 7.784 158.199 1.00 25.17 321 HIS A N 1
ATOM 2494 C CA . HIS A 1 322 ? 24.818 8.805 157.363 1.00 25.58 321 HIS A CA 1
ATOM 2495 C C . HIS A 1 322 ? 26.147 9.351 157.900 1.00 25.26 321 HIS A C 1
ATOM 2496 O O . HIS A 1 322 ? 26.893 9.999 157.148 1.00 25.49 321 HIS A O 1
ATOM 2503 N N . PHE A 1 323 ? 26.422 9.174 159.193 1.00 24.69 322 PHE A N 1
ATOM 2504 C CA . PHE A 1 323 ? 27.704 9.687 159.761 1.00 24.26 322 PHE A CA 1
ATOM 2505 C C . PHE A 1 323 ? 28.363 8.658 160.647 1.00 23.50 322 PHE A C 1
ATOM 2506 O O . PHE A 1 323 ? 28.507 8.856 161.851 1.00 23.27 322 PHE A O 1
ATOM 2514 N N . PRO A 1 324 ? 28.757 7.537 160.052 1.00 23.49 323 PRO A N 1
ATOM 2515 C CA . PRO A 1 324 ? 29.484 6.557 160.802 1.00 23.49 323 PRO A CA 1
ATOM 2516 C C . PRO A 1 324 ? 30.734 7.179 161.431 1.00 23.80 323 PRO A C 1
ATOM 2517 O O . PRO A 1 324 ? 31.442 7.960 160.789 1.00 22.79 323 PRO A O 1
ATOM 2521 N N . GLY A 1 325 ? 30.977 6.823 162.689 1.00 23.72 324 GLY A N 1
ATOM 2522 C CA . GLY A 1 325 ? 32.070 7.360 163.450 1.00 23.30 324 GLY A CA 1
ATOM 2523 C C . GLY A 1 325 ? 31.696 8.604 164.226 1.00 23.24 324 GLY A C 1
ATOM 2524 O O . GLY A 1 325 ? 32.396 8.934 165.137 1.00 23.73 324 GLY A O 1
ATOM 2525 N N . LEU A 1 326 ? 30.609 9.298 163.878 1.00 22.92 325 LEU A N 1
ATOM 2526 C CA . LEU A 1 326 ? 30.237 10.530 164.574 1.00 22.46 325 LEU A CA 1
ATOM 2527 C C . LEU A 1 326 ? 29.655 10.168 165.948 1.00 22.38 325 LEU A C 1
ATOM 2528 O O . LEU A 1 326 ? 28.754 9.307 166.061 1.00 23.20 325 LEU A O 1
ATOM 2533 N N . LYS A 1 327 ? 30.204 10.770 166.997 1.00 21.24 326 LYS A N 1
ATOM 2534 C CA . LYS A 1 327 ? 29.835 10.401 168.367 1.00 21.12 326 LYS A CA 1
ATOM 2535 C C . LYS A 1 327 ? 28.602 11.224 168.760 1.00 20.54 326 LYS A C 1
ATOM 2536 O O . LYS A 1 327 ? 28.714 12.439 168.991 1.00 19.52 326 LYS A O 1
ATOM 2540 N N . VAL A 1 328 ? 27.439 10.567 168.786 1.00 19.64 327 VAL A N 1
ATOM 2541 C CA . VAL A 1 328 ? 26.160 11.238 169.121 1.00 19.13 327 VAL A CA 1
ATOM 2542 C C . VAL A 1 328 ? 25.482 10.471 170.236 1.00 18.71 327 VAL A C 1
ATOM 2543 O O . VAL A 1 328 ? 25.494 9.249 170.209 1.00 17.75 327 VAL A O 1
ATOM 2547 N N . ALA A 1 329 ? 24.933 11.207 171.220 1.00 18.21 328 ALA A N 1
ATOM 2548 C CA . ALA A 1 329 ? 24.143 10.617 172.302 1.00 18.00 328 ALA A CA 1
ATOM 2549 C C . ALA A 1 329 ? 22.694 11.146 172.261 1.00 17.37 328 ALA A C 1
ATOM 2550 O O . ALA A 1 329 ? 22.455 12.359 172.080 1.00 15.74 328 ALA A O 1
ATOM 2552 N N . VAL A 1 330 ? 21.749 10.209 172.427 1.00 17.21 329 VAL A N 1
ATOM 2553 C CA . VAL A 1 330 ? 20.294 10.478 172.348 1.00 16.90 329 VAL A CA 1
ATOM 2554 C C . VAL A 1 330 ? 19.585 9.747 173.484 1.00 17.18 329 VAL A C 1
ATOM 2555 O O . VAL A 1 330 ? 19.814 8.540 173.680 1.00 16.81 329 VAL A O 1
ATOM 2559 N N . PRO A 1 331 ? 18.743 10.472 174.247 1.00 17.26 330 PRO A N 1
ATOM 2560 C CA . PRO A 1 331 ? 17.905 9.909 175.276 1.00 17.64 330 PRO A CA 1
ATOM 2561 C C . PRO A 1 331 ? 16.575 9.464 174.661 1.00 17.50 330 PRO A C 1
ATOM 2562 O O . PRO A 1 331 ? 15.944 10.247 173.938 1.00 17.72 330 PRO A O 1
ATOM 2566 N N . VAL A 1 332 ? 16.197 8.214 174.928 1.00 18.44 331 VAL A N 1
ATOM 2567 C CA . VAL A 1 332 ? 15.038 7.567 174.302 1.00 18.90 331 VAL A CA 1
ATOM 2568 C C . VAL A 1 332 ? 14.154 6.829 175.308 1.00 19.29 331 VAL A C 1
ATOM 2569 O O . VAL A 1 332 ? 14.624 6.001 176.094 1.00 19.11 331 VAL A O 1
ATOM 2573 N N . TYR A 1 333 ? 12.865 7.173 175.301 1.00 19.71 332 TYR A N 1
ATOM 2574 C CA . TYR A 1 333 ? 11.863 6.495 176.140 1.00 19.16 332 TYR A CA 1
ATOM 2575 C C . TYR A 1 333 ? 11.630 5.084 175.616 1.00 19.06 332 TYR A C 1
ATOM 2576 O O . TYR A 1 333 ? 11.223 4.906 174.485 1.00 17.43 332 TYR A O 1
ATOM 2585 N N . ASP A 1 334 ? 11.932 4.100 176.441 1.00 19.80 333 ASP A N 1
ATOM 2586 C CA . ASP A 1 334 ? 11.717 2.719 176.071 1.00 21.21 333 ASP A CA 1
ATOM 2587 C C . ASP A 1 334 ? 11.819 1.816 177.286 1.00 21.62 333 ASP A C 1
ATOM 2588 O O . ASP A 1 334 ? 12.886 1.255 177.574 1.00 21.88 333 ASP A O 1
ATOM 2593 N N . PRO A 1 335 ? 10.710 1.684 178.020 1.00 22.20 334 PRO A N 1
ATOM 2594 C CA . PRO A 1 335 ? 10.764 0.960 179.295 1.00 22.91 334 PRO A CA 1
ATOM 2595 C C . PRO A 1 335 ? 11.130 -0.512 179.130 1.00 22.91 334 PRO A C 1
ATOM 2596 O O . PRO A 1 335 ? 11.870 -1.060 179.935 1.00 22.43 334 PRO A O 1
ATOM 2600 N N . GLN A 1 336 ? 10.635 -1.117 178.058 1.00 23.75 335 GLN A N 1
ATOM 2601 C CA . GLN A 1 336 ? 10.975 -2.515 177.699 1.00 24.40 335 GLN A CA 1
ATOM 2602 C C . GLN A 1 336 ? 12.457 -2.712 177.407 1.00 23.68 335 GLN A C 1
ATOM 2603 O O . GLN A 1 336 ? 13.039 -3.742 177.735 1.00 23.88 335 GLN A O 1
ATOM 2609 N N . ALA A 1 337 ? 13.048 -1.738 176.729 1.00 23.61 336 ALA A N 1
ATOM 2610 C CA . ALA A 1 337 ? 14.468 -1.809 176.384 1.00 22.37 336 ALA A CA 1
ATOM 2611 C C . ALA A 1 337 ? 15.283 -1.804 177.680 1.00 21.94 336 ALA A C 1
ATOM 2612 O O . ALA A 1 337 ? 16.164 -2.656 177.858 1.00 22.53 336 ALA A O 1
ATOM 2614 N N . VAL A 1 338 ? 14.949 -0.900 178.606 1.00 21.65 337 VAL A N 1
ATOM 2615 C CA . VAL A 1 338 ? 15.558 -0.887 179.934 1.00 20.94 337 VAL A CA 1
ATOM 2616 C C . VAL A 1 338 ? 15.474 -2.270 180.557 1.00 22.56 337 VAL A C 1
ATOM 2617 O O . VAL A 1 338 ? 16.490 -2.788 181.040 1.00 23.28 337 VAL A O 1
ATOM 2621 N N . ARG A 1 339 ? 14.283 -2.893 180.544 1.00 22.85 338 ARG A N 1
ATOM 2622 C CA . ARG A 1 339 ? 14.096 -4.188 181.216 1.00 22.80 338 ARG A CA 1
ATOM 2623 C C . ARG A 1 339 ? 14.903 -5.301 180.552 1.00 22.79 338 ARG A C 1
ATOM 2624 O O . ARG A 1 339 ? 15.513 -6.113 181.251 1.00 22.20 338 ARG A O 1
ATOM 2632 N N . THR A 1 340 ? 14.904 -5.318 179.215 1.00 22.44 339 THR A N 1
ATOM 2633 C CA . THR A 1 340 ? 15.740 -6.231 178.451 1.00 22.37 339 THR A CA 1
ATOM 2634 C C . THR A 1 340 ? 17.209 -6.037 178.792 1.00 22.35 339 THR A C 1
ATOM 2635 O O . THR A 1 340 ? 17.942 -7.030 178.975 1.00 22.80 339 THR A O 1
ATOM 2639 N N . ALA A 1 341 ? 17.642 -4.772 178.868 1.00 21.94 340 ALA A N 1
ATOM 2640 C CA . ALA A 1 341 ? 19.027 -4.450 179.198 1.00 21.99 340 ALA A CA 1
ATOM 2641 C C . ALA A 1 341 ? 19.368 -4.921 180.602 1.00 22.64 340 ALA A C 1
ATOM 2642 O O . ALA A 1 341 ? 20.398 -5.561 180.798 1.00 21.03 340 ALA A O 1
ATOM 2644 N N . ARG A 1 342 ? 18.495 -4.617 181.570 1.00 23.29 341 ARG A N 1
ATOM 2645 C CA . ARG A 1 342 ? 18.739 -4.990 182.968 1.00 24.56 341 ARG A CA 1
ATOM 2646 C C . ARG A 1 342 ? 18.882 -6.499 183.157 1.00 24.96 341 ARG A C 1
ATOM 2647 O O . ARG A 1 342 ? 19.611 -6.950 184.052 1.00 24.63 341 ARG A O 1
ATOM 2655 N N . GLU A 1 343 ? 18.176 -7.272 182.331 1.00 26.27 342 GLU A N 1
ATOM 2656 C CA . GLU A 1 343 ? 18.253 -8.751 182.384 1.00 26.86 342 GLU A CA 1
ATOM 2657 C C . GLU A 1 343 ? 19.543 -9.273 181.767 1.00 27.22 342 GLU A C 1
ATOM 2658 O O . GLU A 1 343 ? 20.143 -10.198 182.297 1.00 27.48 342 GLU A O 1
ATOM 2664 N N . ALA A 1 344 ? 19.963 -8.695 180.638 1.00 27.33 343 ALA A N 1
ATOM 2665 C CA . ALA A 1 344 ? 21.216 -9.098 179.979 1.00 26.29 343 ALA A CA 1
ATOM 2666 C C . ALA A 1 344 ? 22.400 -8.730 180.863 1.00 26.50 343 ALA A C 1
ATOM 2667 O O . ALA A 1 344 ? 23.345 -9.506 181.011 1.00 25.94 343 ALA A O 1
ATOM 2669 N N . GLY A 1 345 ? 22.329 -7.563 181.494 1.00 26.96 344 GLY A N 1
ATOM 2670 C CA . GLY A 1 345 ? 23.391 -7.089 182.376 1.00 26.85 344 GLY A CA 1
ATOM 2671 C C . GLY A 1 345 ? 24.412 -6.249 181.625 1.00 27.33 344 GLY A C 1
ATOM 2672 O O . GLY A 1 345 ? 24.556 -6.364 180.399 1.00 27.10 344 GLY A O 1
ATOM 2673 N N . GLU A 1 346 ? 25.110 -5.390 182.365 1.00 27.87 345 GLU A N 1
ATOM 2674 C CA . GLU A 1 346 ? 26.216 -4.582 181.810 1.00 28.52 345 GLU A CA 1
ATOM 2675 C C . GLU A 1 346 ? 27.239 -5.457 181.079 1.00 29.12 345 GLU A C 1
ATOM 2676 O O . GLU A 1 346 ? 27.601 -6.517 181.553 1.00 28.55 345 GLU A O 1
ATOM 2682 N N . ASN A 1 347 ? 27.675 -5.002 179.916 1.00 30.11 346 ASN A N 1
ATOM 2683 C CA . ASN A 1 347 ? 28.638 -5.703 179.056 1.00 30.99 346 ASN A CA 1
ATOM 2684 C C . ASN A 1 347 ? 28.086 -6.666 178.019 1.00 30.69 346 ASN A C 1
ATOM 2685 O O . ASN A 1 347 ? 28.795 -7.029 177.108 1.00 30.37 346 ASN A O 1
ATOM 2690 N N . ALA A 1 348 ? 26.824 -7.049 178.137 1.00 30.93 347 ALA A N 1
ATOM 2691 C CA . ALA A 1 348 ? 26.170 -7.894 177.136 1.00 31.04 347 ALA A CA 1
ATOM 2692 C C . ALA A 1 348 ? 25.874 -7.142 175.845 1.00 31.41 347 ALA A C 1
ATOM 2693 O O . ALA A 1 348 ? 25.664 -5.931 175.860 1.00 31.89 347 ALA A O 1
ATOM 2695 N N . THR A 1 349 ? 25.817 -7.868 174.734 1.00 31.94 348 THR A N 1
ATOM 2696 C CA . THR A 1 349 ? 25.255 -7.330 173.499 1.00 32.52 348 THR A CA 1
ATOM 2697 C C . THR A 1 349 ? 23.936 -8.019 173.149 1.00 32.70 348 THR A C 1
ATOM 2698 O O . THR A 1 349 ? 23.849 -9.245 173.133 1.00 33.33 348 THR A O 1
ATOM 2702 N N . VAL A 1 350 ? 22.912 -7.224 172.869 1.00 32.95 349 VAL A N 1
ATOM 2703 C CA . VAL A 1 350 ? 21.563 -7.737 172.601 1.00 33.19 349 VAL A CA 1
ATOM 2704 C C . VAL A 1 350 ? 21.040 -7.107 171.319 1.00 33.49 349 VAL A C 1
ATOM 2705 O O . VAL A 1 350 ? 21.031 -5.884 171.193 1.00 32.85 349 VAL A O 1
ATOM 2709 N N . ARG A 1 351 ? 20.602 -7.922 170.364 1.00 33.98 350 ARG A N 1
ATOM 2710 C CA . ARG A 1 351 ? 19.904 -7.373 169.203 1.00 34.93 350 ARG A CA 1
ATOM 2711 C C . ARG A 1 351 ? 18.553 -6.880 169.711 1.00 34.91 350 ARG A C 1
ATOM 2712 O O . ARG A 1 351 ? 17.882 -7.577 170.469 1.00 35.08 350 ARG A O 1
ATOM 2728 N N . ALA A 1 353 ? 15.236 -3.645 169.102 1.00 32.62 352 ALA A N 1
ATOM 2729 C CA . ALA A 1 353 ? 14.634 -2.444 168.484 1.00 31.74 352 ALA A CA 1
ATOM 2730 C C . ALA A 1 353 ? 14.347 -1.422 169.580 1.00 30.35 352 ALA A C 1
ATOM 2731 O O . ALA A 1 353 ? 13.505 -1.679 170.447 1.00 31.16 352 ALA A O 1
ATOM 2733 N N . VAL A 1 354 ? 15.068 -0.291 169.550 1.00 28.91 353 VAL A N 1
ATOM 2734 C CA A VAL A 1 354 ? 14.927 0.737 170.577 0.50 27.92 353 VAL A CA 1
ATOM 2735 C CA B VAL A 1 354 ? 14.970 0.752 170.570 0.50 27.84 353 VAL A CA 1
ATOM 2736 C C . VAL A 1 354 ? 14.167 1.951 170.044 1.00 27.57 353 VAL A C 1
ATOM 2737 O O . VAL A 1 354 ? 14.327 2.361 168.883 1.00 26.84 353 VAL A O 1
ATOM 2744 N N . GLY A 1 355 ? 13.321 2.512 170.906 1.00 27.11 354 GLY A N 1
ATOM 2745 C CA . GLY A 1 355 ? 12.510 3.666 170.570 1.00 26.68 354 GLY A CA 1
ATOM 2746 C C . GLY A 1 355 ? 11.379 3.309 169.640 1.00 26.56 354 GLY A C 1
ATOM 2747 O O . GLY A 1 355 ? 11.233 2.157 169.239 1.00 27.11 354 GLY A O 1
ATOM 2748 N N . GLY A 1 356 ? 10.571 4.302 169.301 1.00 26.49 355 GLY A N 1
ATOM 2749 C CA . GLY A 1 356 ? 9.586 4.185 168.223 1.00 26.55 355 GLY A CA 1
ATOM 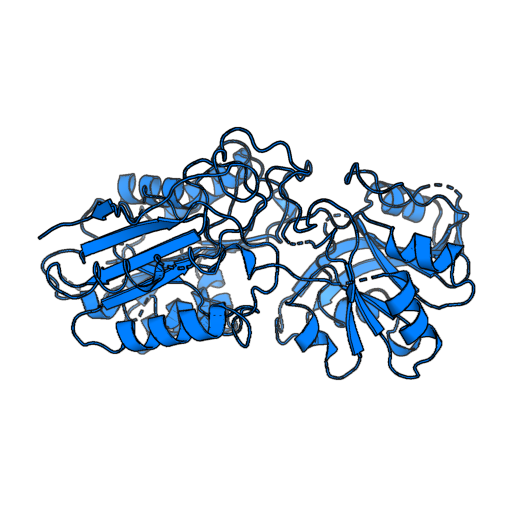2750 C C . GLY A 1 356 ? 8.344 3.355 168.501 1.00 26.70 355 GLY A C 1
ATOM 2751 O O . GLY A 1 356 ? 7.515 3.176 167.613 1.00 27.41 355 GLY A O 1
ATOM 2752 N N . ALA A 1 357 ? 8.208 2.838 169.718 1.00 26.77 356 ALA A N 1
ATOM 2753 C CA . ALA A 1 357 ? 7.009 2.113 170.125 1.00 26.48 356 ALA A CA 1
ATOM 2754 C C . ALA A 1 357 ? 5.758 3.010 170.227 1.00 26.23 356 ALA A C 1
ATOM 2755 O O . ALA A 1 357 ? 4.652 2.505 170.160 1.00 26.28 356 ALA A O 1
ATOM 2757 N N . PHE A 1 358 ? 5.927 4.322 170.355 1.00 25.81 357 PHE A N 1
ATOM 2758 C CA . PHE A 1 358 ? 4.803 5.219 170.589 1.00 25.86 357 PHE A CA 1
ATOM 2759 C C . PHE A 1 358 ? 4.551 6.279 169.513 1.00 26.16 357 PHE A C 1
ATOM 2760 O O . PHE A 1 358 ? 3.410 6.644 169.280 1.00 25.84 357 PHE A O 1
ATOM 2768 N N . THR A 1 359 ? 5.592 6.765 168.849 1.00 26.47 358 THR A N 1
ATOM 2769 C CA . THR A 1 359 ? 5.410 7.766 167.808 1.00 26.47 358 THR A CA 1
ATOM 2770 C C . THR A 1 359 ? 5.277 6.992 166.478 1.00 27.89 358 THR A C 1
ATOM 2771 O O . THR A 1 359 ? 6.241 6.394 166.004 1.00 27.48 358 THR A O 1
ATOM 2775 N N . HIS A 1 360 ? 4.052 6.956 165.931 1.00 29.06 359 HIS A N 1
ATOM 2776 C CA . HIS A 1 360 ? 3.730 6.304 164.627 1.00 29.66 359 HIS A CA 1
ATOM 2777 C C . HIS A 1 360 ? 4.725 6.705 163.518 1.00 30.25 359 HIS A C 1
ATOM 2778 O O . HIS A 1 360 ? 5.099 5.893 162.680 1.00 30.04 359 HIS A O 1
ATOM 2781 N N . SER A 1 361 ? 5.183 7.950 163.593 1.00 30.45 360 SER A N 1
ATOM 2782 C CA . SER A 1 361 ? 5.949 8.629 162.567 1.00 30.71 360 SER A CA 1
ATOM 2783 C C . SER A 1 361 ? 7.470 8.288 162.464 1.00 30.50 360 SER A C 1
ATOM 2784 O O . SER A 1 361 ? 8.154 8.764 161.559 1.00 30.13 360 SER A O 1
ATOM 2787 N N . VAL A 1 362 ? 8.004 7.492 163.384 1.00 30.06 361 VAL A N 1
ATOM 2788 C CA . VAL A 1 362 ? 9.414 7.112 163.347 1.00 29.84 361 VAL A CA 1
ATOM 2789 C C . VAL A 1 362 ? 9.538 5.629 163.627 1.00 29.95 361 VAL A C 1
ATOM 2790 O O . VAL A 1 362 ? 8.731 5.076 164.337 1.00 30.63 361 VAL A O 1
ATOM 2794 N N . ALA A 1 363 ? 10.566 4.987 163.081 1.00 30.91 362 ALA A N 1
ATOM 2795 C CA . ALA A 1 363 ? 10.721 3.537 163.203 1.00 30.60 362 ALA A CA 1
ATOM 2796 C C . ALA A 1 363 ? 11.561 3.217 164.424 1.00 30.00 362 ALA A C 1
ATOM 2797 O O . ALA A 1 363 ? 12.439 4.011 164.807 1.00 30.44 362 ALA A O 1
ATOM 2799 N N . PRO A 1 364 ? 11.286 2.064 165.069 1.00 28.95 363 PRO A N 1
ATOM 2800 C CA . PRO A 1 364 ? 12.248 1.649 166.086 1.00 28.37 363 PRO A CA 1
ATOM 2801 C C . PRO A 1 364 ? 13.635 1.470 165.431 1.00 27.65 363 PRO A C 1
ATOM 2802 O O . PRO A 1 364 ? 13.720 1.262 164.227 1.00 26.03 363 PRO A O 1
ATOM 2806 N N . LEU A 1 365 ? 14.694 1.620 166.221 1.00 27.47 364 LEU A N 1
ATOM 2807 C CA . LEU A 1 365 ? 16.068 1.471 165.731 1.00 27.22 364 LEU A CA 1
ATOM 2808 C C . LEU A 1 365 ? 16.642 0.123 166.200 1.00 27.29 364 LEU A C 1
ATOM 2809 O O . LEU A 1 365 ? 16.907 -0.066 167.388 1.00 26.61 364 LEU A O 1
ATOM 2814 N N . GLU A 1 366 ? 16.799 -0.819 165.270 1.00 27.56 365 GLU A N 1
ATOM 2815 C CA . GLU A 1 366 ? 17.160 -2.176 165.629 1.00 27.87 365 GLU A CA 1
ATOM 2816 C C . GLU A 1 366 ? 18.627 -2.396 165.304 1.00 27.59 365 GLU A C 1
ATOM 2817 O O . GLU A 1 366 ? 19.045 -2.130 164.181 1.00 27.50 365 GLU A O 1
ATOM 2823 N N . ARG A 1 367 ? 19.397 -2.830 166.307 1.00 27.65 366 ARG A N 1
ATOM 2824 C CA . ARG A 1 367 ? 20.853 -3.077 166.195 1.00 27.34 366 ARG A CA 1
ATOM 2825 C C . ARG A 1 367 ? 21.313 -4.069 167.288 1.00 27.49 366 ARG A C 1
ATOM 2826 O O . ARG A 1 367 ? 20.559 -4.387 168.217 1.00 26.69 366 ARG A O 1
ATOM 2834 N N . ASP A 1 368 ? 22.554 -4.552 167.162 1.00 27.76 367 ASP A N 1
ATOM 2835 C CA . ASP A 1 368 ? 23.256 -5.206 168.255 1.00 28.15 367 ASP A CA 1
ATOM 2836 C C . ASP A 1 368 ? 23.728 -4.104 169.204 1.00 27.86 367 ASP A C 1
ATOM 2837 O O . ASP A 1 368 ? 24.765 -3.479 168.977 1.00 27.76 367 ASP A O 1
ATOM 2842 N N . TRP A 1 369 ? 22.940 -3.861 170.258 1.00 27.59 368 TRP A N 1
ATOM 2843 C CA . TRP A 1 369 ? 23.257 -2.839 171.252 1.00 26.94 368 TRP A CA 1
ATOM 2844 C C . TRP A 1 369 ? 24.126 -3.437 172.366 1.00 26.72 368 TRP A C 1
ATOM 2845 O O . TRP A 1 369 ? 23.813 -4.495 172.896 1.00 26.41 368 TRP A O 1
ATOM 2856 N N . THR A 1 370 ? 25.223 -2.768 172.717 1.00 26.26 369 THR A N 1
ATOM 2857 C CA . THR A 1 370 ? 25.976 -3.148 173.909 1.00 25.97 369 THR A CA 1
ATOM 2858 C C . THR A 1 370 ? 25.588 -2.287 175.115 1.00 26.09 369 THR A C 1
ATOM 2859 O O . THR A 1 370 ? 25.495 -1.073 175.045 1.00 25.21 369 THR A O 1
ATOM 2863 N N . VAL A 1 371 ? 25.365 -2.969 176.229 1.00 26.85 370 VAL A N 1
ATOM 2864 C CA . VAL A 1 371 ? 24.866 -2.371 177.447 1.00 26.58 370 VAL A CA 1
ATOM 2865 C C . VAL A 1 371 ? 26.068 -1.897 178.220 1.00 26.85 370 VAL A C 1
ATOM 2866 O O . VAL A 1 371 ? 26.696 -2.692 178.895 1.00 27.31 370 VAL A O 1
ATOM 2870 N N . ARG A 1 372 ? 26.386 -0.607 178.139 1.00 27.33 371 ARG A N 1
ATOM 2871 C CA . ARG A 1 372 ? 27.567 -0.081 178.814 1.00 27.42 371 ARG A CA 1
ATOM 2872 C C . ARG A 1 372 ? 27.320 0.183 180.288 1.00 27.48 371 ARG A C 1
ATOM 2873 O O . ARG A 1 372 ? 28.195 -0.039 181.115 1.00 27.30 371 ARG A O 1
ATOM 2881 N N . LYS A 1 373 ? 26.144 0.671 180.643 1.00 27.18 372 LYS A N 1
ATOM 2882 C CA . LYS A 1 373 ? 25.898 0.996 182.021 1.00 27.43 372 LYS A CA 1
ATOM 2883 C C . LYS A 1 373 ? 24.397 0.867 182.341 1.00 27.03 372 LYS A C 1
ATOM 2884 O O . LYS A 1 373 ? 23.554 1.181 181.502 1.00 26.42 372 LYS A O 1
ATOM 2890 N N . LEU A 1 374 ? 24.097 0.350 183.533 1.00 26.40 373 LEU A N 1
ATOM 2891 C CA . LEU A 1 374 ? 22.749 0.368 184.079 1.00 26.89 373 LEU A CA 1
ATOM 2892 C C . LEU A 1 374 ? 22.786 1.296 185.260 1.00 26.68 373 LEU A C 1
ATOM 2893 O O . LEU A 1 374 ? 23.609 1.142 186.169 1.00 26.38 373 LEU A O 1
ATOM 2898 N N . CYS A 1 375 ? 21.926 2.294 185.240 1.00 26.19 374 CYS A N 1
ATOM 2899 C CA . CYS A 1 375 ? 21.895 3.207 186.340 1.00 26.81 374 CYS A CA 1
ATOM 2900 C C . CYS A 1 375 ? 20.558 3.887 186.338 1.00 25.78 374 CYS A C 1
ATOM 2901 O O . CYS A 1 375 ? 19.734 3.621 185.464 1.00 25.49 374 CYS A O 1
ATOM 2904 N N . ARG A 1 376 ? 20.341 4.730 187.340 1.00 25.05 375 ARG A N 1
ATOM 2905 C CA . ARG A 1 376 ? 19.109 5.486 187.471 1.00 24.74 375 ARG A CA 1
ATOM 2906 C C . ARG A 1 376 ? 19.264 6.861 186.822 1.00 24.66 375 ARG A C 1
ATOM 2907 O O . ARG A 1 376 ? 20.239 7.544 187.096 1.00 24.03 375 ARG A O 1
ATOM 2915 N N . ALA A 1 377 ? 18.305 7.299 186.004 1.00 24.77 376 ALA A N 1
ATOM 2916 C CA . ALA A 1 377 ? 18.394 8.639 185.359 1.00 24.42 376 ALA A CA 1
ATOM 2917 C C . ALA A 1 377 ? 17.885 9.765 186.276 1.00 24.80 376 ALA A C 1
ATOM 2918 O O . ALA A 1 377 ? 16.974 10.520 185.954 1.00 25.37 376 ALA A O 1
ATOM 2920 N N . ARG A 1 378 ? 18.544 9.888 187.413 1.00 25.16 377 ARG A N 1
ATOM 2921 C CA . ARG A 1 378 ? 18.219 10.835 188.451 1.00 25.76 377 ARG A CA 1
ATOM 2922 C C . ARG A 1 378 ? 19.345 11.877 188.560 1.00 24.49 377 ARG A C 1
ATOM 2923 O O . ARG A 1 378 ? 20.508 11.517 188.541 1.00 24.66 377 ARG A O 1
ATOM 2931 N N . PHE A 1 379 ? 19.015 13.159 188.676 1.00 23.05 378 PHE A N 1
ATOM 2932 C CA . PHE A 1 379 ? 20.049 14.217 188.658 1.00 21.86 378 PHE A CA 1
ATOM 2933 C C . PHE A 1 379 ? 19.420 15.534 189.019 1.00 21.49 378 PHE A C 1
ATOM 2934 O O . PHE A 1 379 ? 18.189 15.607 189.143 1.00 21.47 378 PHE A O 1
ATOM 2942 N N . THR A 1 380 ? 20.244 16.566 189.169 1.00 20.55 379 THR A N 1
ATOM 2943 C CA . THR A 1 380 ? 19.754 17.917 189.423 1.00 21.54 379 THR A CA 1
ATOM 2944 C C . THR A 1 380 ? 20.065 18.778 188.197 1.00 21.79 379 THR A C 1
ATOM 2945 O O . THR A 1 380 ? 21.205 18.823 187.745 1.00 20.08 379 THR A O 1
ATOM 2949 N N . ASN A 1 381 ? 19.032 19.418 187.637 1.00 22.07 380 ASN A N 1
ATOM 2950 C CA . ASN A 1 381 ? 19.207 20.430 186.578 1.00 22.09 380 ASN A CA 1
ATOM 2951 C C . ASN A 1 381 ? 20.085 21.619 187.038 1.00 22.78 380 ASN A C 1
ATOM 2952 O O . ASN A 1 381 ? 19.803 22.292 188.055 1.00 21.76 380 ASN A O 1
ATOM 2957 N N . ILE A 1 382 ? 21.138 21.899 186.262 1.00 23.28 381 ILE A N 1
ATOM 2958 C CA . ILE A 1 382 ? 21.953 23.103 186.491 1.00 23.13 381 ILE A CA 1
ATOM 2959 C C . ILE A 1 382 ? 21.137 24.365 186.146 1.00 23.22 381 ILE A C 1
ATOM 2960 O O . ILE A 1 382 ? 21.163 25.352 186.879 1.00 23.00 381 ILE A O 1
ATOM 2965 N N . GLY A 1 383 ? 20.403 24.308 185.030 1.00 23.09 382 GLY A N 1
ATOM 2966 C CA . GLY A 1 383 ? 19.556 25.409 184.580 1.00 23.29 382 GLY A CA 1
ATOM 2967 C C . GLY A 1 383 ? 20.296 26.263 183.577 1.00 24.55 382 GLY A C 1
ATOM 2968 O O . GLY A 1 383 ? 21.298 25.801 182.980 1.00 23.25 382 GLY A O 1
ATOM 2969 N N . PRO A 1 384 ? 19.890 27.539 183.438 1.00 25.41 383 PRO A N 1
ATOM 2970 C CA . PRO A 1 384 ? 18.943 28.336 184.227 1.00 26.24 383 PRO A CA 1
ATOM 2971 C C . PRO A 1 384 ? 17.526 27.769 184.346 1.00 26.46 383 PRO A C 1
ATOM 2972 O O . PRO A 1 384 ? 16.945 27.842 185.425 1.00 26.37 383 PRO A O 1
ATOM 2976 N N . TYR A 1 385 ? 16.980 27.209 183.268 1.00 26.54 384 TYR A N 1
ATOM 2977 C CA . TYR A 1 385 ? 15.578 26.766 183.293 1.00 27.21 384 TYR A CA 1
ATOM 2978 C C . TYR A 1 385 ? 15.492 25.628 184.310 1.00 27.17 384 TYR A C 1
ATOM 2979 O O . TYR A 1 385 ? 16.256 24.645 184.252 1.00 26.49 384 TYR A O 1
ATOM 2996 N N . ALA A 1 387 ? 16.623 25.545 187.210 1.00 26.66 386 ALA A N 1
ATOM 2997 C CA . ALA A 1 387 ? 17.856 25.460 188.011 1.00 27.02 386 ALA A CA 1
ATOM 2998 C C . ALA A 1 387 ? 17.570 24.889 189.410 1.00 27.36 386 ALA A C 1
ATOM 2999 O O . ALA A 1 387 ? 16.614 25.298 190.066 1.00 27.83 386 ALA A O 1
ATOM 3001 N N . GLY A 1 388 ? 18.382 23.946 189.862 1.00 27.21 387 GLY A N 1
ATOM 3002 C CA . GLY A 1 388 ? 18.219 23.408 191.198 1.00 27.68 387 GLY A CA 1
ATOM 3003 C C . GLY A 1 388 ? 17.171 22.310 191.307 1.00 28.51 387 GLY A C 1
ATOM 3004 O O . GLY A 1 388 ? 17.172 21.575 192.295 1.00 29.44 387 GLY A O 1
ATOM 3005 N N . THR A 1 389 ? 16.301 22.146 190.307 1.00 28.00 388 THR A N 1
ATOM 3006 C CA A THR A 1 389 ? 15.219 21.159 190.412 0.50 27.93 388 THR A CA 1
ATOM 3007 C CA B THR A 1 389 ? 15.222 21.165 190.409 0.50 28.34 388 THR A CA 1
ATOM 3008 C C . THR A 1 389 ? 15.708 19.721 190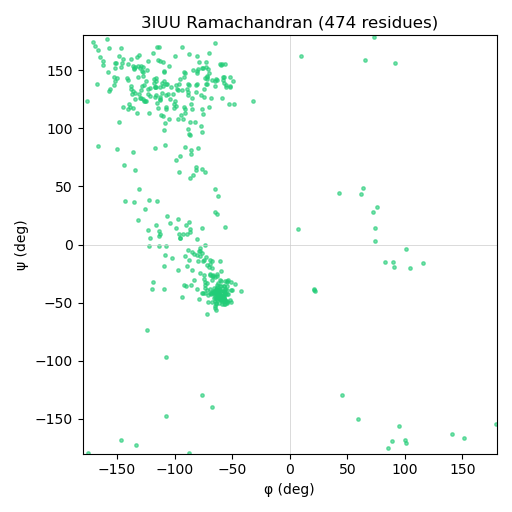.110 1.00 28.13 388 THR A C 1
ATOM 3009 O O . THR A 1 389 ? 16.437 19.470 189.142 1.00 27.71 388 THR A O 1
ATOM 3016 N N . GLU A 1 390 ? 15.311 18.772 190.952 1.00 28.02 389 GLU A N 1
ATOM 3017 C CA . GLU A 1 390 ? 15.700 17.385 190.783 1.00 28.18 389 GLU A CA 1
ATOM 3018 C C . GLU A 1 390 ? 14.818 16.701 189.732 1.00 27.30 389 GLU A C 1
ATOM 3019 O O . GLU A 1 390 ? 13.683 17.071 189.557 1.00 26.77 389 GLU A O 1
ATOM 3025 N N . ALA A 1 391 ? 15.364 15.743 188.993 1.00 25.83 390 ALA A N 1
ATOM 3026 C CA . ALA A 1 391 ? 14.617 15.066 187.974 1.00 24.35 390 ALA A CA 1
ATOM 3027 C C . ALA A 1 391 ? 14.890 13.594 188.114 1.00 24.27 390 ALA A C 1
ATOM 3028 O O . ALA A 1 391 ? 15.937 13.182 188.626 1.00 23.30 390 ALA A O 1
ATOM 3030 N N . ASP A 1 392 ? 13.930 12.785 187.678 1.00 23.61 391 ASP A N 1
ATOM 3031 C CA . ASP A 1 392 ? 14.101 11.347 187.724 1.00 23.19 391 ASP A CA 1
ATOM 3032 C C . ASP A 1 392 ? 13.355 10.718 186.560 1.00 22.79 391 ASP A C 1
ATOM 3033 O O . ASP A 1 392 ? 12.115 10.637 186.586 1.00 23.64 391 ASP A O 1
ATOM 3038 N N . PHE A 1 393 ? 14.089 10.275 185.546 1.00 20.52 392 PHE A N 1
ATOM 3039 C CA . PHE A 1 393 ? 13.464 9.625 184.411 1.00 20.55 392 PHE A CA 1
ATOM 3040 C C . PHE A 1 393 ? 13.486 8.077 184.504 1.00 21.06 392 PHE A C 1
ATOM 3041 O O . PHE A 1 393 ? 13.356 7.400 183.489 1.00 20.79 392 PHE A O 1
ATOM 3049 N N . GLY A 1 394 ? 13.625 7.535 185.723 1.00 20.34 393 GLY A N 1
ATOM 3050 C CA . GLY A 1 394 ? 13.506 6.109 185.965 1.00 20.75 393 GLY A CA 1
ATOM 3051 C C . GLY A 1 394 ? 14.802 5.322 185.822 1.00 21.62 393 GLY A C 1
ATOM 3052 O O . GLY A 1 394 ? 15.916 5.896 185.717 1.00 20.87 393 GLY A O 1
ATOM 3053 N N . ASP A 1 395 ? 14.661 4.002 185.822 1.00 21.97 394 ASP A N 1
ATOM 3054 C CA . ASP A 1 395 ? 15.788 3.136 185.495 1.00 22.64 394 ASP A CA 1
ATOM 3055 C C . ASP A 1 395 ? 16.201 3.373 184.053 1.00 22.14 394 ASP A C 1
ATOM 3056 O O . ASP A 1 395 ? 15.348 3.608 183.180 1.00 21.32 394 ASP A O 1
ATOM 3061 N N . ALA A 1 396 ? 17.512 3.334 183.820 1.00 20.86 395 ALA A N 1
ATOM 3062 C CA . ALA A 1 396 ? 18.076 3.664 182.503 1.00 20.90 395 ALA A CA 1
ATOM 3063 C C . ALA A 1 396 ? 19.140 2.665 182.126 1.00 20.05 395 ALA A C 1
ATOM 3064 O O . ALA A 1 396 ? 19.734 2.023 182.983 1.00 21.15 395 ALA A O 1
ATOM 3066 N N . ALA A 1 397 ? 19.335 2.507 180.829 1.00 19.93 396 ALA A N 1
ATOM 3067 C CA . ALA A 1 397 ? 20.429 1.721 180.297 1.00 19.77 396 ALA A CA 1
ATOM 3068 C C . ALA A 1 397 ? 21.106 2.563 179.225 1.00 19.92 396 ALA A C 1
ATOM 3069 O O . ALA A 1 397 ? 20.433 3.108 178.353 1.00 19.86 396 ALA A O 1
ATOM 3071 N N . VAL A 1 398 ? 22.430 2.685 179.331 1.00 20.09 397 VAL A N 1
ATOM 3072 C CA . VAL A 1 398 ? 23.263 3.366 178.335 1.00 20.13 397 VAL A CA 1
ATOM 3073 C C . VAL A 1 398 ? 23.689 2.296 177.342 1.00 20.66 397 VAL A C 1
ATOM 3074 O O . VAL A 1 398 ? 24.393 1.357 177.696 1.00 21.29 397 VAL A O 1
ATOM 3078 N N . LEU A 1 399 ? 23.263 2.453 176.103 1.00 21.27 398 LEU A N 1
ATOM 3079 C CA . LEU A 1 399 ? 23.437 1.480 175.069 1.00 21.61 398 LEU A CA 1
ATOM 3080 C C . LEU A 1 399 ? 24.327 2.073 173.995 1.00 22.02 398 LEU A C 1
ATOM 3081 O O . LEU A 1 399 ? 24.224 3.260 173.689 1.00 20.52 398 LEU A O 1
ATOM 3086 N N . THR A 1 400 ? 25.189 1.247 173.391 1.00 22.97 399 THR A N 1
ATOM 3087 C CA . THR A 1 400 ? 26.014 1.725 172.284 1.00 23.33 399 THR A CA 1
ATOM 3088 C C . THR A 1 400 ? 25.956 0.815 171.086 1.00 23.93 399 THR A C 1
ATOM 3089 O O . THR A 1 400 ? 25.772 -0.399 171.209 1.00 23.37 399 THR A O 1
ATOM 3093 N N . CYS A 1 401 ? 26.161 1.429 169.929 1.00 24.36 400 CYS A N 1
ATOM 3094 C CA . CYS A 1 401 ? 26.345 0.720 168.678 1.00 24.61 400 CYS A CA 1
ATOM 3095 C C . CYS A 1 401 ? 27.090 1.672 167.776 1.00 24.97 400 CYS A C 1
ATOM 3096 O O . CYS A 1 401 ? 26.712 2.849 167.667 1.00 25.71 400 CYS A O 1
ATOM 3099 N N . ASP A 1 402 ? 28.147 1.168 167.137 1.00 24.71 401 ASP A N 1
ATOM 3100 C CA . ASP A 1 402 ? 29.130 2.011 166.435 1.00 24.31 401 ASP A CA 1
ATOM 3101 C C . ASP A 1 402 ? 29.494 3.202 167.317 1.00 23.92 401 ASP A C 1
ATOM 3102 O O . ASP A 1 402 ? 29.817 2.992 168.490 1.00 24.63 401 ASP A O 1
ATOM 3107 N N . ALA A 1 403 ? 29.438 4.438 166.813 1.00 23.08 402 ALA A N 1
ATOM 3108 C CA . ALA A 1 403 ? 29.831 5.550 167.658 1.00 22.44 402 ALA A CA 1
ATOM 3109 C C . ALA A 1 403 ? 28.609 6.224 168.337 1.00 22.36 402 ALA A C 1
ATOM 3110 O O . ALA A 1 403 ? 28.757 7.301 168.928 1.00 21.67 402 ALA A O 1
ATOM 3112 N N . VAL A 1 404 ? 27.415 5.614 168.233 1.00 20.73 403 VAL A N 1
ATOM 3113 C CA . VAL A 1 404 ? 26.205 6.235 168.777 1.00 20.51 403 VAL A CA 1
ATOM 3114 C C . VAL A 1 404 ? 25.920 5.682 170.178 1.00 19.87 403 VAL A C 1
ATOM 3115 O O . VAL A 1 404 ? 26.121 4.518 170.423 1.00 21.50 403 VAL A O 1
ATOM 3119 N N . THR A 1 405 ? 25.529 6.539 171.110 1.00 19.34 404 THR A N 1
ATOM 3120 C CA . THR A 1 405 ? 25.080 6.132 172.453 1.00 18.46 404 THR A CA 1
ATOM 3121 C C . THR A 1 405 ? 23.573 6.467 172.556 1.00 18.51 404 THR A C 1
ATOM 3122 O O . THR A 1 405 ? 23.180 7.579 172.227 1.00 18.16 404 THR A O 1
ATOM 3126 N N . VAL A 1 406 ? 22.744 5.493 172.920 1.00 17.74 405 VAL A N 1
ATOM 3127 C CA . VAL A 1 406 ? 21.332 5.732 173.221 1.00 17.75 405 VAL A CA 1
ATOM 3128 C C . VAL A 1 406 ? 21.101 5.421 174.664 1.00 17.32 405 VAL A C 1
ATOM 3129 O O . VAL A 1 406 ? 21.439 4.341 175.129 1.00 17.09 405 VAL A O 1
ATOM 3133 N N . ILE A 1 407 ? 20.626 6.410 175.405 1.00 17.24 406 ILE A N 1
ATOM 3134 C CA . ILE A 1 407 ? 20.273 6.168 176.790 1.00 17.90 406 ILE A CA 1
ATOM 3135 C C . ILE A 1 407 ? 18.766 5.931 176.836 1.00 18.47 406 ILE A C 1
ATOM 3136 O O . ILE A 1 407 ? 17.985 6.851 176.618 1.00 19.34 406 ILE A O 1
ATOM 3141 N N . VAL A 1 408 ? 18.373 4.690 177.075 1.00 19.16 407 VAL A N 1
ATOM 3142 C CA . VAL A 1 408 ? 16.970 4.337 177.198 1.00 19.58 407 VAL A CA 1
ATOM 3143 C C . VAL A 1 408 ? 16.495 4.523 178.646 1.00 19.86 407 VAL A C 1
ATOM 3144 O O . VAL A 1 408 ? 17.192 4.123 179.573 1.00 19.29 407 VAL A O 1
ATOM 3148 N N . THR A 1 409 ? 15.289 5.093 178.800 1.00 19.72 408 THR A N 1
ATOM 3149 C CA . THR A 1 409 ? 14.721 5.432 180.086 1.00 19.48 408 THR A CA 1
ATOM 3150 C C . THR A 1 409 ? 13.282 4.895 180.275 1.00 20.53 408 THR A C 1
ATOM 3151 O O . THR A 1 409 ? 12.529 4.700 179.303 1.00 19.89 408 THR A O 1
ATOM 3155 N N . THR A 1 410 ? 12.935 4.681 181.549 1.00 20.78 409 THR A N 1
ATOM 3156 C CA . THR A 1 410 ? 11.685 4.059 181.960 1.00 21.17 409 THR A CA 1
ATOM 3157 C C . THR A 1 410 ? 10.569 5.066 182.078 1.00 21.43 409 THR A C 1
ATOM 3158 O O . THR A 1 410 ? 9.414 4.684 181.981 1.00 21.95 409 THR A O 1
ATOM 3170 N N . ALA A 1 412 ? 9.403 9.397 181.012 1.00 19.32 411 ALA A N 1
ATOM 3171 C CA . ALA A 1 412 ? 9.626 10.363 179.937 1.00 18.59 411 ALA A CA 1
ATOM 3172 C C . ALA A 1 412 ? 10.960 11.132 180.134 1.00 18.22 411 ALA A C 1
ATOM 3173 O O . ALA A 1 412 ? 11.200 11.712 181.192 1.00 18.07 411 ALA A O 1
ATOM 3175 N N . PRO A 1 413 ? 11.827 11.121 179.121 1.00 17.57 412 PRO A N 1
ATOM 3176 C CA . PRO A 1 413 ? 13.152 11.750 179.243 1.00 17.37 412 PRO A CA 1
ATOM 3177 C C . PRO A 1 413 ? 13.081 13.232 178.920 1.00 17.42 412 PRO A C 1
ATOM 3178 O O . PRO A 1 413 ? 13.371 13.650 177.811 1.00 16.67 412 PRO A O 1
ATOM 3182 N N . ASN A 1 414 ? 12.662 14.014 179.905 1.00 17.75 413 ASN A N 1
ATOM 3183 C CA . ASN A 1 414 ? 12.608 15.458 179.782 1.00 16.69 413 ASN A CA 1
ATOM 3184 C C . ASN A 1 414 ? 14.020 16.087 179.834 1.00 17.05 413 ASN A C 1
ATOM 3185 O O . ASN A 1 414 ? 14.339 16.866 180.750 1.00 16.31 413 ASN A O 1
ATOM 3190 N N . VAL A 1 415 ? 14.852 15.731 178.846 1.00 16.10 414 VAL A N 1
ATOM 3191 C CA . VAL A 1 415 ? 16.233 16.202 178.794 1.00 15.08 414 VAL A CA 1
ATOM 3192 C C . VAL A 1 415 ? 16.279 17.591 178.196 1.00 14.76 414 VAL A C 1
ATOM 3193 O O . VAL A 1 415 ? 16.123 17.788 177.007 1.00 13.49 414 VAL A O 1
ATOM 3197 N N . HIS A 1 416 ? 16.487 18.572 179.045 1.00 16.17 415 HIS A N 1
ATOM 3198 C CA . HIS A 1 416 ? 16.726 19.942 178.575 1.00 17.15 415 HIS A CA 1
ATOM 3199 C C . HIS A 1 416 ? 17.940 20.572 179.270 1.00 17.83 415 HIS A C 1
ATOM 3200 O O . HIS A 1 416 ? 18.095 21.798 179.274 1.00 18.67 415 HIS A O 1
ATOM 3207 N N . ASP A 1 417 ? 18.825 19.741 179.817 1.00 18.91 416 ASP A N 1
ATOM 3208 C CA . ASP A 1 417 ? 19.902 20.230 180.693 1.00 19.16 416 ASP A CA 1
ATOM 3209 C C . ASP A 1 417 ? 21.133 19.326 180.581 1.00 19.02 416 ASP A C 1
ATOM 3210 O O . ASP A 1 417 ? 20.990 18.121 180.472 1.00 18.59 416 ASP A O 1
ATOM 3215 N N . PRO A 1 418 ? 22.351 19.894 180.638 1.00 18.38 417 PRO A N 1
ATOM 3216 C CA . PRO A 1 418 ? 23.521 19.035 180.521 1.00 19.01 417 PRO A CA 1
ATOM 3217 C C . PRO A 1 418 ? 23.741 18.035 181.689 1.00 19.22 417 PRO A C 1
ATOM 3218 O O . PRO A 1 418 ? 24.315 16.976 181.479 1.00 19.07 417 PRO A O 1
ATOM 3222 N N . ALA A 1 419 ? 23.254 18.346 182.888 1.00 19.66 418 ALA A N 1
ATOM 3223 C CA . ALA A 1 419 ? 23.412 17.444 184.048 1.00 19.73 418 ALA A CA 1
ATOM 3224 C C . ALA A 1 419 ? 22.914 16.025 183.769 1.00 19.74 418 ALA A C 1
ATOM 3225 O O . ALA A 1 419 ? 23.410 15.062 184.342 1.00 19.20 418 ALA A O 1
ATOM 3227 N N . PHE A 1 420 ? 21.911 15.883 182.901 1.00 19.79 419 PHE A N 1
ATOM 3228 C CA . PHE A 1 420 ? 21.400 14.534 182.590 1.00 19.40 419 PHE A CA 1
ATOM 3229 C C . PHE A 1 420 ? 22.543 13.626 182.087 1.00 19.16 419 PHE A C 1
ATOM 3230 O O . PHE A 1 420 ? 22.692 12.495 182.518 1.00 17.70 419 PHE A O 1
ATOM 3238 N N . TYR A 1 421 ? 23.313 14.141 181.134 1.00 19.52 420 TYR A N 1
ATOM 3239 C CA . TYR A 1 421 ? 24.332 13.336 180.446 1.00 19.48 420 TYR A CA 1
ATOM 3240 C C . TYR A 1 421 ? 25.433 12.917 181.431 1.00 19.21 420 TYR A C 1
ATOM 3241 O O . TYR A 1 421 ? 25.875 11.758 181.455 1.00 17.68 420 TYR A O 1
ATOM 3250 N N . GLU A 1 422 ? 25.826 13.849 182.282 1.00 20.11 421 GLU A N 1
ATOM 3251 C CA . GLU A 1 422 ? 26.835 13.553 183.321 1.00 21.43 421 GLU A CA 1
ATOM 3252 C C . GLU A 1 422 ? 26.297 12.550 184.337 1.00 21.28 421 GLU A C 1
ATOM 3253 O O . GLU A 1 422 ? 26.997 11.634 184.714 1.00 20.14 421 GLU A O 1
ATOM 3259 N N . ALA A 1 423 ? 25.032 12.693 184.741 1.00 21.61 422 ALA A N 1
ATOM 3260 C CA . ALA A 1 423 ? 24.460 11.764 185.724 1.00 21.86 422 ALA A CA 1
ATOM 3261 C C . ALA A 1 423 ? 24.433 10.302 185.240 1.00 22.17 422 ALA A C 1
ATOM 3262 O O . ALA A 1 423 ? 24.746 9.408 186.014 1.00 21.78 422 ALA A O 1
ATOM 3264 N N . VAL A 1 424 ? 24.121 10.059 183.969 1.00 22.21 423 VAL A N 1
ATOM 3265 C CA . VAL A 1 424 ? 24.108 8.673 183.425 1.00 22.04 423 VAL A CA 1
ATOM 3266 C C . VAL A 1 424 ? 25.454 8.216 182.860 1.00 21.92 423 VAL A C 1
ATOM 3267 O O . VAL A 1 424 ? 25.557 7.154 182.224 1.00 21.61 423 VAL A O 1
ATOM 3271 N N . GLY A 1 425 ? 26.493 9.015 183.086 1.00 21.88 424 GLY A N 1
ATOM 3272 C CA . GLY A 1 425 ? 27.852 8.585 182.754 1.00 21.52 424 GLY A CA 1
ATOM 3273 C C . GLY A 1 425 ? 28.136 8.648 181.272 1.00 21.17 424 GLY A C 1
ATOM 3274 O O . GLY A 1 425 ? 28.878 7.849 180.768 1.00 20.80 424 GLY A O 1
ATOM 3275 N N . VAL A 1 426 ? 27.535 9.600 180.560 1.00 21.25 425 VAL A N 1
ATOM 3276 C CA . VAL A 1 426 ? 27.883 9.848 179.170 1.00 20.68 425 VAL A CA 1
ATOM 3277 C C . VAL A 1 426 ? 28.428 11.270 179.145 1.00 21.14 425 VAL A C 1
ATOM 3278 O O . VAL A 1 426 ? 27.680 12.204 178.883 1.00 21.12 425 VAL A O 1
ATOM 3282 N N . PRO A 1 427 ? 29.731 11.457 179.478 1.00 21.14 426 PRO A N 1
ATOM 3283 C CA . PRO A 1 427 ? 30.191 12.836 179.623 1.00 20.24 426 PRO A CA 1
ATOM 3284 C C . PRO A 1 427 ? 30.111 13.629 178.331 1.00 19.63 426 PRO A C 1
ATOM 3285 O O . PRO A 1 427 ? 30.361 13.109 177.228 1.00 19.45 426 PRO A O 1
ATOM 3289 N N . LEU A 1 428 ? 29.738 14.894 178.474 1.00 18.93 427 LEU A N 1
ATOM 3290 C CA . LEU A 1 428 ? 29.568 15.752 177.335 1.00 19.24 427 LEU A CA 1
ATOM 3291 C C . LEU A 1 428 ? 30.840 15.840 176.498 1.00 18.98 427 LEU A C 1
ATOM 3292 O O . LEU A 1 428 ? 30.770 15.816 175.290 1.00 19.10 427 LEU A O 1
ATOM 3297 N N . ALA A 1 429 ? 31.991 15.946 177.141 1.00 19.15 428 ALA A N 1
ATOM 3298 C CA . ALA A 1 429 ? 33.293 16.040 176.417 1.00 19.44 428 ALA A CA 1
ATOM 3299 C C . ALA A 1 429 ? 33.561 14.825 175.537 1.00 19.46 428 ALA A C 1
ATOM 3300 O O . ALA A 1 429 ? 34.348 14.908 174.599 1.00 19.56 428 ALA A O 1
ATOM 3302 N N . SER A 1 430 ? 32.926 13.704 175.851 1.00 19.57 429 SER A N 1
ATOM 3303 C CA . SER A 1 430 ? 33.093 12.484 175.078 1.00 20.44 429 SER A CA 1
ATOM 3304 C C . SER A 1 430 ? 32.253 12.445 173.779 1.00 19.97 429 SER A C 1
ATOM 3305 O O . SER A 1 430 ? 32.417 11.549 172.984 1.00 20.05 429 SER A O 1
ATOM 3308 N N . GLN A 1 431 ? 31.349 13.390 173.567 1.00 20.13 430 GLN A N 1
ATOM 3309 C CA . GLN A 1 431 ? 30.469 13.352 172.403 1.00 19.56 430 GLN A CA 1
ATOM 3310 C C . GLN A 1 431 ? 30.735 14.514 171.451 1.00 19.39 430 GLN A C 1
ATOM 3311 O O . GLN A 1 431 ? 31.251 15.535 171.866 1.00 18.84 430 GLN A O 1
ATOM 3317 N N . GLN A 1 432 ? 30.340 14.366 170.182 1.00 19.46 431 GLN A N 1
ATOM 3318 C CA . GLN A 1 432 ? 30.356 15.491 169.240 1.00 18.98 431 GLN A CA 1
ATOM 3319 C C . GLN A 1 432 ? 28.978 16.150 169.112 1.00 19.24 431 GLN A C 1
ATOM 3320 O O . GLN A 1 432 ? 28.891 17.290 168.716 1.00 19.10 431 GLN A O 1
ATOM 3326 N N . ALA A 1 433 ? 27.907 15.424 169.456 1.00 19.10 432 ALA A N 1
ATOM 3327 C CA . ALA A 1 433 ? 26.567 16.001 169.489 1.00 18.40 432 ALA A CA 1
ATOM 3328 C C . ALA A 1 433 ? 25.755 15.219 170.506 1.00 18.60 432 ALA A C 1
ATOM 3329 O O . ALA A 1 433 ? 25.961 13.997 170.667 1.00 18.51 432 ALA A O 1
ATOM 3331 N N . VAL A 1 434 ? 24.877 15.942 171.212 1.00 16.96 433 VAL A N 1
ATOM 3332 C CA . VAL A 1 434 ? 23.888 15.336 172.104 1.00 16.66 433 VAL A CA 1
ATOM 3333 C C . VAL A 1 434 ? 22.502 15.928 171.811 1.00 16.00 433 VAL A C 1
ATOM 3334 O O . VAL A 1 434 ? 22.393 16.971 171.170 1.00 15.42 433 VAL A O 1
ATOM 3338 N N . VAL A 1 435 ? 21.460 15.259 172.281 1.00 15.47 434 VAL A N 1
ATOM 3339 C CA . VAL A 1 435 ? 20.099 15.660 171.982 1.00 15.76 434 VAL A CA 1
ATOM 3340 C C . VAL A 1 435 ? 19.371 16.233 173.201 1.00 15.95 434 VAL A C 1
ATOM 3341 O O . VAL A 1 435 ? 19.479 15.706 174.285 1.00 16.24 434 VAL A O 1
ATOM 3345 N N . ALA A 1 436 ? 18.650 17.327 172.999 1.00 15.96 435 ALA A N 1
ATOM 3346 C CA . ALA A 1 436 ? 17.742 17.862 174.000 1.00 15.74 435 ALA A CA 1
ATOM 3347 C C . ALA A 1 436 ? 16.305 17.663 173.478 1.00 16.70 435 ALA A C 1
ATOM 3348 O O . ALA A 1 436 ? 16.034 17.812 172.284 1.00 15.96 435 ALA A O 1
ATOM 3350 N N . ARG A 1 437 ? 15.385 17.272 174.360 1.00 17.04 436 ARG A N 1
ATOM 3351 C CA . ARG A 1 437 ? 13.995 17.059 173.936 1.00 17.26 436 ARG A CA 1
ATOM 3352 C C . ARG A 1 437 ? 13.144 18.317 174.231 1.00 16.71 436 ARG A C 1
ATOM 3353 O O . ARG A 1 437 ? 12.195 18.282 174.999 1.00 15.72 436 ARG A O 1
ATOM 3361 N N . ALA A 1 438 ? 13.519 19.403 173.581 1.00 15.98 437 ALA A N 1
ATOM 3362 C CA . ALA A 1 438 ? 12.954 20.713 173.786 1.00 17.15 437 ALA A CA 1
ATOM 3363 C C . ALA A 1 438 ? 13.409 21.514 172.593 1.00 17.94 437 ALA A C 1
ATOM 3364 O O . ALA A 1 438 ? 14.342 21.090 171.851 1.00 17.80 437 ALA A O 1
ATOM 3366 N N . ALA A 1 439 ? 12.729 22.621 172.352 1.00 17.41 438 ALA A N 1
ATOM 3367 C CA . ALA A 1 439 ? 13.070 23.472 171.228 1.00 19.26 438 ALA A CA 1
ATOM 3368 C C . ALA A 1 439 ? 13.698 24.792 171.683 1.00 19.69 438 ALA A C 1
ATOM 3369 O O . ALA A 1 439 ? 14.571 25.333 171.021 1.00 19.87 438 ALA A O 1
ATOM 3371 N N . ASN A 1 440 ? 13.188 25.332 172.769 1.00 21.19 439 ASN A N 1
ATOM 3372 C CA . ASN A 1 440 ? 13.550 26.678 173.211 1.00 23.40 439 ASN A CA 1
ATOM 3373 C C . ASN A 1 440 ? 14.179 26.641 174.589 1.00 23.51 439 ASN A C 1
ATOM 3374 O O . ASN A 1 440 ? 15.120 27.383 174.854 1.00 24.54 439 ASN A O 1
ATOM 3379 N N . HIS A 1 441 ? 13.663 25.776 175.468 1.00 22.54 440 HIS A N 1
ATOM 3380 C CA . HIS A 1 441 ? 14.070 25.784 176.870 1.00 22.27 440 HIS A CA 1
ATOM 3381 C C . HIS A 1 441 ? 15.421 25.130 177.182 1.00 21.66 440 HIS A C 1
ATOM 3382 O O . HIS A 1 441 ? 15.899 25.300 178.273 1.00 23.45 440 HIS A O 1
ATOM 3389 N N . TYR A 1 442 ? 16.044 24.429 176.247 1.00 20.74 441 TYR A N 1
ATOM 3390 C CA . TYR A 1 442 ? 17.377 23.835 176.505 1.00 19.87 441 TYR A CA 1
ATOM 3391 C C . TYR A 1 442 ? 18.505 24.807 176.139 1.00 20.23 441 TYR A C 1
ATOM 3392 O O . TYR A 1 442 ? 19.620 24.616 176.600 1.00 19.00 441 TYR A O 1
ATOM 3401 N N . LYS A 1 443 ? 18.219 25.830 175.320 1.00 20.55 442 LYS A N 1
ATOM 3402 C CA . LYS A 1 443 ? 19.285 26.635 174.717 1.00 21.50 442 LYS A CA 1
ATOM 3403 C C . LYS A 1 443 ? 20.157 27.360 175.758 1.00 21.87 442 LYS A C 1
ATOM 3404 O O . LYS A 1 443 ? 21.386 27.264 175.721 1.00 19.10 442 LYS A O 1
ATOM 3410 N N . LEU A 1 444 ? 19.514 28.067 176.685 1.00 21.91 443 LEU A N 1
ATOM 3411 C CA . LEU A 1 444 ? 20.245 28.746 177.745 1.00 23.26 443 LEU A CA 1
ATOM 3412 C C . LEU A 1 444 ? 21.036 27.752 178.600 1.00 22.97 443 LEU A C 1
ATOM 3413 O O . LEU A 1 444 ? 22.182 27.992 178.961 1.00 23.50 443 LEU A O 1
ATOM 3418 N N . SER A 1 445 ? 20.452 26.606 178.886 1.00 22.14 444 SER A N 1
ATOM 3419 C CA . SER A 1 445 ? 21.120 25.619 179.702 1.00 22.56 444 SER A CA 1
ATOM 3420 C C . SER A 1 445 ? 22.401 25.073 179.061 1.00 22.25 444 SER A C 1
ATOM 3421 O O . SER A 1 445 ? 23.283 24.619 179.791 1.00 22.26 444 SER A O 1
ATOM 3424 N N . PHE A 1 446 ? 22.499 25.081 177.727 1.00 21.96 445 PHE A N 1
ATOM 3425 C CA . PHE A 1 446 ? 23.677 24.539 177.019 1.00 22.68 445 PHE A CA 1
ATOM 3426 C C . PHE A 1 446 ? 24.568 25.610 176.397 1.00 23.57 445 PHE A C 1
ATOM 3427 O O . PHE A 1 446 ? 25.610 25.282 175.818 1.00 23.74 445 PHE A O 1
ATOM 3435 N N . ALA A 1 447 ? 24.175 26.872 176.534 1.00 24.61 446 ALA A N 1
ATOM 3436 C CA . ALA A 1 447 ? 24.788 27.980 175.793 1.00 26.33 446 ALA A CA 1
ATOM 3437 C C . ALA A 1 447 ? 26.276 28.073 176.025 1.00 27.56 446 ALA A C 1
ATOM 3438 O O . ALA A 1 447 ? 27.022 28.404 175.126 1.00 28.93 446 ALA A O 1
ATOM 3440 N N . ASP A 1 448 ? 26.704 27.774 177.233 1.00 29.06 447 ASP A N 1
ATOM 3441 C CA . ASP A 1 448 ? 28.093 27.975 177.594 1.00 30.60 447 ASP A CA 1
ATOM 3442 C C . ASP A 1 448 ? 29.020 26.861 177.040 1.00 29.27 447 ASP A C 1
ATOM 3443 O O . ASP A 1 448 ? 30.199 27.091 176.821 1.00 28.78 447 ASP A O 1
ATOM 3448 N N . ILE A 1 449 ? 28.460 25.683 176.775 1.00 27.79 448 ILE A N 1
ATOM 3449 C CA . ILE A 1 449 ? 29.266 24.520 176.435 1.00 26.71 448 ILE A CA 1
ATOM 3450 C C . ILE A 1 449 ? 28.934 23.909 175.081 1.00 24.97 448 ILE A C 1
ATOM 3451 O O . ILE A 1 449 ? 29.534 22.905 174.681 1.00 24.95 448 ILE A O 1
ATOM 3456 N N . ALA A 1 450 ? 27.956 24.466 174.381 1.00 22.87 449 ALA A N 1
ATOM 3457 C CA . ALA A 1 450 ? 27.572 23.899 173.090 1.00 21.88 449 ALA A CA 1
ATOM 3458 C C . ALA A 1 450 ? 26.992 24.934 172.160 1.00 20.84 449 ALA A C 1
ATOM 3459 O O . ALA A 1 450 ? 26.406 25.921 172.605 1.00 21.04 449 ALA A O 1
ATOM 3461 N N . ARG A 1 451 ? 27.157 24.679 170.867 1.00 20.17 450 ARG A N 1
ATOM 3462 C CA . ARG A 1 451 ? 26.332 25.306 169.855 1.00 19.88 450 ARG A CA 1
ATOM 3463 C C . ARG A 1 451 ? 24.981 24.593 169.871 1.00 18.38 450 ARG A C 1
ATOM 3464 O O . ARG A 1 451 ? 24.931 23.383 169.841 1.00 17.71 450 ARG A O 1
ATOM 3472 N N . THR A 1 452 ? 23.914 25.356 169.958 1.00 18.78 451 THR A N 1
ATOM 3473 C CA . THR A 1 452 ? 22.552 24.800 170.084 1.00 19.22 451 THR A CA 1
ATOM 3474 C C . THR A 1 452 ? 21.816 24.998 168.758 1.00 19.61 451 THR A C 1
ATOM 3475 O O . THR A 1 452 ? 21.689 26.113 168.326 1.00 21.44 451 THR A O 1
ATOM 3479 N N . ILE A 1 453 ? 21.404 23.916 168.096 1.00 19.06 452 ILE A N 1
ATOM 3480 C CA . ILE A 1 453 ? 20.589 23.943 166.881 1.00 18.49 452 ILE A CA 1
ATOM 3481 C C . ILE A 1 453 ? 19.327 23.038 167.101 1.00 18.88 452 ILE A C 1
ATOM 3482 O O . ILE A 1 453 ? 19.426 21.846 167.462 1.00 17.66 452 ILE A O 1
ATOM 3487 N N . THR A 1 454 ? 18.151 23.639 166.924 1.00 19.00 453 THR A N 1
ATOM 3488 C CA . THR A 1 454 ? 16.885 22.901 166.912 1.00 18.77 453 THR A CA 1
ATOM 3489 C C . THR A 1 454 ? 16.663 22.403 165.489 1.00 17.97 453 THR A C 1
ATOM 3490 O O . THR A 1 454 ? 16.659 23.190 164.549 1.00 17.99 453 THR A O 1
ATOM 3494 N N . VAL A 1 455 ? 16.560 21.085 165.348 1.00 17.21 454 VAL A N 1
ATOM 3495 C CA . VAL A 1 455 ? 16.552 20.419 164.062 1.00 17.01 454 VAL A CA 1
ATOM 3496 C C . VAL A 1 455 ? 15.145 19.934 163.660 1.00 18.26 454 VAL A C 1
ATOM 3497 O O . VAL A 1 455 ? 14.285 19.673 164.514 1.00 19.01 454 VAL A O 1
ATOM 3501 N N . ASP A 1 456 ? 14.934 19.828 162.342 1.00 18.84 455 ASP A N 1
ATOM 3502 C CA . ASP A 1 456 ? 13.621 19.565 161.754 1.00 18.79 455 ASP A CA 1
ATOM 3503 C C . ASP A 1 456 ? 13.378 18.077 161.717 1.00 19.15 455 ASP A C 1
ATOM 3504 O O . ASP A 1 456 ? 13.527 17.414 160.660 1.00 19.89 455 ASP A O 1
ATOM 3509 N N . THR A 1 457 ? 13.018 17.528 162.871 1.00 18.54 456 THR A N 1
ATOM 3510 C CA . THR A 1 457 ? 12.711 16.115 162.963 1.00 18.29 456 THR A CA 1
ATOM 3511 C C . THR A 1 457 ? 11.187 15.861 162.952 1.00 19.26 456 THR A C 1
ATOM 3512 O O . THR A 1 457 ? 10.358 16.763 163.209 1.00 18.90 456 THR A O 1
ATOM 3516 N N . PRO A 1 458 ? 10.817 14.626 162.661 1.00 19.05 457 PRO A N 1
ATOM 3517 C CA . PRO A 1 458 ? 9.417 14.270 162.724 1.00 19.52 457 PRO A CA 1
ATOM 3518 C C . PRO A 1 458 ? 8.995 13.815 164.116 1.00 19.43 457 PRO A C 1
ATOM 3519 O O . PRO A 1 458 ? 9.832 13.483 164.967 1.00 19.38 457 PRO A O 1
ATOM 3523 N N . GLY A 1 459 ? 7.679 13.799 164.313 1.00 19.20 458 GLY A N 1
ATOM 3524 C CA . GLY A 1 459 ? 7.057 13.196 165.474 1.00 18.75 458 GLY A CA 1
ATOM 3525 C C . GLY A 1 459 ? 5.891 13.977 166.016 1.00 18.01 458 GLY A C 1
ATOM 3526 O O . GLY A 1 459 ? 5.337 14.847 165.339 1.00 16.92 458 GLY A O 1
ATOM 3527 N N . LEU A 1 460 ? 5.527 13.662 167.258 1.00 17.95 459 LEU A N 1
ATOM 3528 C CA . LEU A 1 460 ? 4.247 14.103 167.804 1.00 18.25 459 LEU A CA 1
ATOM 3529 C C . LEU A 1 460 ? 4.268 15.554 168.233 1.00 17.63 459 LEU A C 1
ATOM 3530 O O . LEU A 1 460 ? 3.234 16.075 168.652 1.00 18.76 459 LEU A O 1
ATOM 3535 N N . THR A 1 461 ? 5.425 16.209 168.132 1.00 17.70 460 THR A N 1
ATOM 3536 C CA . THR A 1 461 ? 5.550 17.650 168.469 1.00 16.71 460 THR A CA 1
ATOM 3537 C C . THR A 1 461 ? 6.085 18.507 167.338 1.00 16.31 460 THR A C 1
ATOM 3538 O O . THR A 1 461 ? 6.406 19.672 167.549 1.00 16.45 460 THR A O 1
ATOM 3542 N N . ALA A 1 462 ? 6.143 17.959 166.126 1.00 16.50 461 ALA A N 1
ATOM 3543 C CA . ALA A 1 462 ? 6.340 18.775 164.909 1.00 16.57 461 ALA A CA 1
ATOM 3544 C C . ALA A 1 462 ? 5.234 19.806 164.811 1.00 17.28 461 ALA A C 1
ATOM 3545 O O . ALA A 1 462 ? 4.080 19.498 165.137 1.00 17.08 461 ALA A O 1
ATOM 3547 N N . PHE A 1 463 ? 5.569 21.014 164.370 1.00 18.48 462 PHE A N 1
ATOM 3548 C CA . PHE A 1 463 ? 4.582 22.074 164.162 1.00 18.90 462 PHE A CA 1
ATOM 3549 C C . PHE A 1 463 ? 3.881 21.895 162.837 1.00 19.93 462 PHE A C 1
ATOM 3550 O O . PHE A 1 463 ? 3.984 22.719 161.943 1.00 21.09 462 PHE A O 1
ATOM 3558 N N . LYS A 1 464 ? 3.108 20.817 162.761 1.00 20.58 463 LYS A N 1
ATOM 3559 C CA . LYS A 1 464 ? 2.399 20.406 161.558 1.00 20.68 463 LYS A CA 1
ATOM 3560 C C . LYS A 1 464 ? 0.957 19.983 161.934 1.00 19.12 463 LYS A C 1
ATOM 3561 O O . LYS A 1 464 ? 0.678 18.796 162.068 1.00 18.19 463 LYS A O 1
ATOM 3567 N N . PRO A 1 465 ? 0.063 20.959 162.121 1.00 18.55 464 PRO A N 1
ATOM 3568 C CA . PRO A 1 465 ? -1.336 20.663 162.487 1.00 19.44 464 PRO A CA 1
ATOM 3569 C C . PRO A 1 465 ? -2.015 19.655 161.595 1.00 20.37 464 PRO A C 1
ATOM 3570 O O . PRO A 1 465 ? -2.776 18.837 162.090 1.00 21.17 464 PRO A O 1
ATOM 3574 N N . HIS A 1 466 ? -1.756 19.716 160.287 1.00 22.19 465 HIS A N 1
ATOM 3575 C CA . HIS A 1 466 ? -2.359 18.765 159.339 1.00 22.85 465 HIS A CA 1
ATOM 3576 C C . HIS A 1 466 ? -1.996 17.303 159.607 1.00 23.03 465 HIS A C 1
ATOM 3577 O O . HIS A 1 466 ? -2.643 16.425 159.052 1.00 22.55 465 HIS A O 1
ATOM 3584 N N . GLN A 1 467 ? -0.992 17.009 160.431 1.00 22.19 466 GLN A N 1
ATOM 3585 C CA A GLN A 1 467 ? -0.655 15.613 160.698 0.70 22.90 466 GLN A CA 1
ATOM 3586 C CA B GLN A 1 467 ? -0.646 15.609 160.703 0.30 22.07 466 GLN A CA 1
ATOM 3587 C C . GLN A 1 467 ? -1.511 15.010 161.808 1.00 22.79 466 GLN A C 1
ATOM 3588 O O . GLN A 1 467 ? -1.481 13.807 162.032 1.00 22.24 466 GLN A O 1
ATOM 3599 N N . PHE A 1 468 ? -2.272 15.841 162.505 1.00 23.20 467 PHE A N 1
ATOM 3600 C CA . PHE A 1 468 ? -3.038 15.340 163.651 1.00 24.90 467 PHE A CA 1
ATOM 3601 C C . PHE A 1 468 ? -4.528 15.318 163.347 1.00 24.56 467 PHE A C 1
ATOM 3602 O O . PHE A 1 468 ? -5.069 16.248 162.742 1.00 23.97 467 PHE A O 1
ATOM 3610 N N . PRO A 1 469 ? -5.201 14.266 163.806 1.00 25.41 468 PRO A N 1
ATOM 3611 C CA . PRO A 1 469 ? -6.654 14.143 163.676 1.00 25.79 468 PRO A CA 1
ATOM 3612 C C . PRO A 1 469 ? -7.440 15.016 164.676 1.00 25.97 468 PRO A C 1
ATOM 3613 O O . PRO A 1 469 ? -8.152 14.470 165.546 1.00 27.20 468 PRO A O 1
ATOM 3617 N N . PHE A 1 470 ? -7.320 16.345 164.551 1.00 25.02 469 PHE A N 1
ATOM 3618 C CA . PHE A 1 470 ? -8.115 17.265 165.336 1.00 24.64 469 PHE A CA 1
ATOM 3619 C C . PHE A 1 470 ? -9.539 17.016 164.883 1.00 25.74 469 PHE A C 1
ATOM 3620 O O . PHE A 1 470 ? -9.792 16.841 163.686 1.00 26.63 469 PHE A O 1
ATOM 3628 N N . THR A 1 471 ? -10.447 16.946 165.833 1.00 25.61 470 THR A N 1
ATOM 3629 C CA . THR A 1 471 ? -11.848 16.744 165.544 1.00 26.30 470 THR A CA 1
ATOM 3630 C C . THR A 1 471 ? -12.567 17.907 166.201 1.00 26.12 470 THR A C 1
ATOM 3631 O O . THR A 1 471 ? -12.974 18.869 165.536 1.00 26.24 470 THR A O 1
ATOM 3635 N N . GLN A 1 472 ? -12.673 17.882 167.520 1.00 25.67 471 GLN A N 1
ATOM 3636 C CA . GLN A 1 472 ? -13.467 18.944 168.141 1.00 25.86 471 GLN A CA 1
ATOM 3637 C C . GLN A 1 472 ? -12.779 20.304 168.219 1.00 24.11 471 GLN A C 1
ATOM 3638 O O . GLN A 1 472 ? -13.416 21.294 168.560 1.00 23.69 471 GLN A O 1
ATOM 3644 N N . ALA A 1 473 ? -11.500 20.368 167.866 1.00 22.17 472 ALA A N 1
ATOM 3645 C CA . ALA A 1 473 ? -10.783 21.660 167.831 1.00 20.92 472 ALA A CA 1
ATOM 3646 C C . ALA A 1 473 ? -11.194 22.499 166.624 1.00 20.29 472 ALA A C 1
ATOM 3647 O O . ALA A 1 473 ? -11.144 23.722 166.664 1.00 20.13 472 ALA A O 1
ATOM 3649 N N . ARG A 1 474 ? -11.565 21.823 165.542 1.00 19.51 473 ARG A N 1
ATOM 3650 C CA . ARG A 1 474 ? -11.839 22.478 164.275 1.00 20.32 473 ARG A CA 1
ATOM 3651 C C . ARG A 1 474 ? -13.197 23.148 164.342 1.00 20.60 473 ARG A C 1
ATOM 3652 O O . ARG A 1 474 ? -14.027 22.726 165.127 1.00 20.26 473 ARG A O 1
ATOM 3660 N N . PRO A 1 475 ? -13.387 24.237 163.569 1.00 21.14 474 PRO A N 1
ATOM 3661 C CA . PRO A 1 475 ? -12.399 24.840 162.651 1.00 20.58 474 PRO A CA 1
ATOM 3662 C C . PRO A 1 475 ? -11.342 25.781 163.250 1.00 20.05 474 PRO A C 1
ATOM 3663 O O . PRO A 1 475 ? -11.660 26.630 164.057 1.00 20.80 474 PRO A O 1
ATOM 3667 N N . PHE A 1 476 ? -10.082 25.648 162.813 1.00 18.55 475 PHE A N 1
ATOM 3668 C CA . PHE A 1 476 ? -9.033 26.651 163.072 1.00 17.14 475 PHE A CA 1
ATOM 3669 C C . PHE A 1 476 ? -8.032 26.761 161.909 1.00 16.41 475 PHE A C 1
ATOM 3670 O O . PHE A 1 476 ? -7.830 25.825 161.159 1.00 15.56 475 PHE A O 1
ATOM 3678 N N . TYR A 1 477 ? -7.428 27.931 161.761 1.00 16.33 476 TYR A N 1
ATOM 3679 C CA . TYR A 1 477 ? -6.399 28.161 160.737 1.00 15.75 476 TYR A CA 1
ATOM 3680 C C . TYR A 1 477 ? -5.084 27.587 161.279 1.00 15.34 476 TYR A C 1
ATOM 3681 O O . TYR A 1 477 ? -4.771 27.834 162.437 1.00 15.44 476 TYR A O 1
ATOM 3690 N N . PRO A 1 478 ? -4.270 26.895 160.461 1.00 14.80 477 PRO A N 1
ATOM 3691 C CA . PRO A 1 478 ? -4.187 26.784 159.030 1.00 15.63 477 PRO A CA 1
ATOM 3692 C C . PRO A 1 478 ? -5.044 25.736 158.349 1.00 15.63 477 PRO A C 1
ATOM 3693 O O . PRO A 1 478 ? -5.169 25.814 157.121 1.00 16.02 477 PRO A O 1
ATOM 3697 N N . LEU A 1 479 ? -5.624 24.782 159.098 1.00 16.59 478 LEU A N 1
ATOM 3698 C CA . LEU A 1 479 ? -6.405 23.661 158.503 1.00 16.89 478 LEU A CA 1
ATOM 3699 C C . LEU A 1 479 ? -7.685 24.157 157.817 1.00 17.61 478 LEU A C 1
ATOM 3700 O O . LEU A 1 479 ? -8.105 23.604 156.806 1.00 18.62 478 LEU A O 1
ATOM 3705 N N . ASP A 1 480 ? -8.325 25.165 158.399 1.00 17.23 479 ASP A N 1
ATOM 3706 C CA . ASP A 1 480 ? -9.563 25.695 157.877 1.00 17.91 479 ASP A CA 1
ATOM 3707 C C . ASP A 1 480 ? -9.370 27.176 157.567 1.00 18.25 479 ASP A C 1
ATOM 3708 O O . ASP A 1 480 ? -8.789 27.913 158.367 1.00 18.27 479 ASP A O 1
ATOM 3713 N N . ILE A 1 481 ? -9.842 27.600 156.404 1.00 18.83 480 ILE A N 1
ATOM 3714 C CA . ILE A 1 481 ? -9.726 28.996 155.986 1.00 19.94 480 ILE A CA 1
ATOM 3715 C C . ILE A 1 481 ? -10.915 29.801 156.521 1.00 21.01 480 ILE A C 1
ATOM 3716 O O . ILE A 1 481 ? -11.953 29.842 155.906 1.00 20.46 480 ILE A O 1
ATOM 3721 N N . VAL A 1 482 ? -10.753 30.432 157.677 1.00 22.33 481 VAL A N 1
ATOM 3722 C CA . VAL A 1 482 ? -11.879 31.072 158.351 1.00 23.54 481 VAL A CA 1
ATOM 3723 C C . VAL A 1 482 ? -11.764 32.592 158.294 1.00 24.09 481 VAL A C 1
ATOM 3724 O O . VAL A 1 482 ? -10.682 33.164 158.374 1.00 23.27 481 VAL A O 1
ATOM 3728 N N . GLN A 1 483 ? -12.916 33.239 158.258 1.00 24.53 482 GLN A N 1
ATOM 3729 C CA . GLN A 1 483 ? -12.998 34.671 158.137 1.00 25.69 482 GLN A CA 1
ATOM 3730 C C . GLN A 1 483 ? -13.218 35.333 159.491 1.00 24.95 482 GLN A C 1
ATOM 3731 O O . GLN A 1 483 ? -14.295 35.835 159.779 1.00 27.01 482 GLN A O 1
ATOM 3737 N N . TRP A 1 484 ? -12.202 35.360 160.302 1.00 23.13 483 TRP A N 1
ATOM 3738 C CA . TRP A 1 484 ? -12.306 35.969 161.588 1.00 22.25 483 TRP A CA 1
ATOM 3739 C C . TRP A 1 484 ? -12.394 37.495 161.596 1.00 21.41 483 TRP A C 1
ATOM 3740 O O . TRP A 1 484 ? -11.752 38.202 160.806 1.00 22.43 483 TRP A O 1
ATOM 3751 N N . SER A 1 485 ? -13.163 38.022 162.522 1.00 20.30 484 SER A N 1
ATOM 3752 C CA . SER A 1 485 ? -12.987 39.398 162.932 1.00 20.30 484 SER A CA 1
ATOM 3753 C C . SER A 1 485 ? -13.292 39.494 164.405 1.00 20.48 484 SER A C 1
ATOM 3754 O O . SER A 1 485 ? -14.005 38.642 164.978 1.00 20.68 484 SER A O 1
ATOM 3757 N N . PHE A 1 486 ? -12.731 40.521 165.022 1.00 18.98 485 PHE A N 1
ATOM 3758 C CA . PHE A 1 486 ? -12.857 40.728 166.449 1.00 18.67 485 PHE A CA 1
ATOM 3759 C C . PHE A 1 486 ? -14.319 40.632 167.024 1.00 18.10 485 PHE A C 1
ATOM 3760 O O . PHE A 1 486 ? -15.150 41.431 166.707 1.00 15.98 485 PHE A O 1
ATOM 3768 N N . ALA A 1 487 ? -14.540 39.713 167.957 1.00 18.72 486 ALA A N 1
ATOM 3769 C CA . ALA A 1 487 ? -15.869 39.449 168.514 1.00 19.13 486 ALA A CA 1
ATOM 3770 C C . ALA A 1 487 ? -15.644 38.977 169.939 1.00 18.49 486 ALA A C 1
ATOM 3771 O O . ALA A 1 487 ? -15.564 37.789 170.180 1.00 18.72 486 ALA A O 1
ATOM 3773 N N . PRO A 1 488 ? -15.452 39.908 170.869 1.00 18.25 487 PRO A N 1
ATOM 3774 C CA . PRO A 1 488 ? -15.093 39.530 172.222 1.00 19.14 487 PRO A CA 1
ATOM 3775 C C . PRO A 1 488 ? -16.265 39.048 173.068 1.00 20.04 487 PRO A C 1
ATOM 3776 O O . PRO A 1 488 ? -17.380 39.399 172.761 1.00 18.85 487 PRO A O 1
ATOM 3780 N N . LEU A 1 489 ? -15.983 38.258 174.112 1.00 20.50 488 LEU A N 1
ATOM 3781 C CA . LEU A 1 489 ? -16.913 38.012 175.190 1.00 21.89 488 LEU A CA 1
ATOM 3782 C C . LEU A 1 489 ? -16.571 38.995 176.286 1.00 23.25 488 LEU A C 1
ATOM 3783 O O . LEU A 1 489 ? -15.380 39.300 176.524 1.00 22.45 488 LEU A O 1
ATOM 3788 N N . GLU A 1 490 ? -17.605 39.496 176.955 1.00 23.40 489 GLU A N 1
ATOM 3789 C CA . GLU A 1 490 ? -17.443 40.427 178.040 1.00 25.00 489 GLU A CA 1
ATOM 3790 C C . GLU A 1 490 ? -18.000 39.804 179.307 1.00 26.18 489 GLU A C 1
ATOM 3791 O O . GLU A 1 490 ? -19.085 39.179 179.327 1.00 25.17 489 GLU A O 1
ATOM 3797 N N . CYS A 1 491 ? -17.270 40.015 180.376 1.00 26.98 490 CYS A N 1
ATOM 3798 C CA . CYS A 1 491 ? -17.572 39.356 181.610 1.00 28.77 490 CYS A CA 1
ATOM 3799 C C . CYS A 1 491 ? -17.470 40.361 182.746 1.00 28.03 490 CYS A C 1
ATOM 3800 O O . CYS A 1 491 ? -16.510 41.130 182.798 1.00 27.27 490 CYS A O 1
ATOM 3803 N N . ASN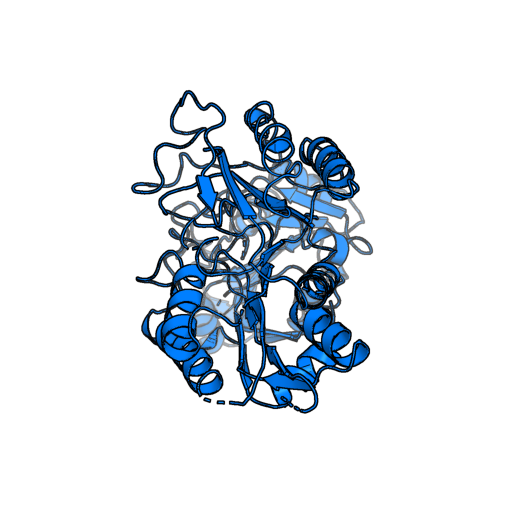 A 1 492 ? -18.491 40.392 183.620 1.00 28.26 491 ASN A N 1
ATOM 3804 C CA . ASN A 1 492 ? -18.629 41.390 184.682 1.00 29.00 491 ASN A CA 1
ATOM 3805 C C . ASN A 1 492 ? -18.768 42.833 184.150 1.00 30.55 491 ASN A C 1
ATOM 3806 O O . ASN A 1 492 ? -18.144 43.782 184.657 1.00 29.69 491 ASN A O 1
ATOM 3811 N N . LYS A 1 493 ? -19.588 42.984 183.109 1.00 32.14 492 LYS A N 1
ATOM 3812 C CA . LYS A 1 493 ? -19.968 44.297 182.604 1.00 33.55 492 LYS A CA 1
ATOM 3813 C C . LYS A 1 493 ? -20.571 45.146 183.726 1.00 34.28 492 LYS A C 1
ATOM 3814 O O . LYS A 1 493 ? -21.408 44.663 184.466 1.00 33.87 492 LYS A O 1
ATOM 3820 N N . VAL A 1 494 ? -20.149 46.409 183.790 1.00 35.12 493 VAL A N 1
ATOM 3821 C CA . VAL A 1 494 ? -20.518 47.352 184.826 1.00 36.08 493 VAL A CA 1
ATOM 3822 C C . VAL A 1 494 ? -21.400 48.426 184.186 1.00 36.81 493 VAL A C 1
ATOM 3823 O O . VAL A 1 494 ? -22.598 48.523 184.490 1.00 37.45 493 VAL A O 1
#

Organism: Chelativorans sp. (strain BNC1) (NCBI:txid266779)

InterPro domains:
  IPR009197 Microcystin LR degradation protein MlrC [PIRSF012702] (2-487)
  IPR010799 Microcystin LR degradation protein MlrC, C-terminal [PF07171] (297-470)
  IPR015995 Microcystin LR degradation protein MlrC, N-terminal [PF07364] (6-287)

Nearest PDB structures (foldseek):
  3iuu-assembly1_A  TM=1.002E+00  e=0.000E+00  Chelativorans sp. BNC1
  7ylq-assembly1_A  TM=8.452E-01  e=2.068E-34  Sphingomonas sp. ACM-3962
  7ylq-assembly1_B  TM=7.651E-01  e=3.535E-32  Sphingomonas sp. ACM-3962
  9cpc-assembly1_KP  TM=3.849E-01  e=3.435E-02  Sus scrofa
  7bwg-assembly1_B  TM=3.063E-01  e=1.776E+00  Microbacterium sp. HJ5